Protein AF-A0A504XQU7-F1 (afdb_monomer_lite)

Secondary structure (DSSP, 8-state):
---S----SPPPPPTT--SBPPPEEEEHHHHHHHS-GGGGSS-EEE----S--SS--EEEEEEEEEETTS-EEEEE-TT---SS-TT--EE-SSEEEEEEEEEEEEEEE-TTTT--EEEEEEEEEEEEEETT-EEEEEEEEEEEETTPPPPSS-----SSPPTTPBPPEEEEEEETTEEEEEE-TT-SEEE-SSSBGGG--EEEPBTTB-EEEEEEEEEE-HHHHHHHHHH-SHHHHHHHHEEEETTEEEE--EEESSTT--TT-GGGEEE-BTHHHHHSPPP-EEETTTTEEEEEEEEEEEEEEEEEES-TTS-EEEEEEEEEEEEEEEEE---SS--STT--EEEEEEEEEEEEESSTT----S--------SS----GGGT-TT-PPPP-

InterPro domains:
  IPR040354 Tectonic-1-3 [PTHR14611] (9-388)

Organism: Leishmania donovani (NCBI:txid5661)

Sequence (393 aa):
MSDGSCSALARNVGFLDSIKGTSCTLNGAQICLLFPVAKYQNLFLQSTLGYNSSAPEFVPVTLNLHDASGALLDTLGPTVVPTPSTYATISDGKTCNNAVVDLHAHFSYSSNESGKLIEAALNVTLSSVGLMQYVALSFEAAFTGENATVPSNIFAATPGYLSGDKIRSGTLVTHGGKSAILERESGFAVPAGGRLCGSNQWRRASFLHSIISSGCLILMNESDLQDICSVGTGHLLAALINVTVDGEPTILDQIGVTNDALANDTTSWIPITGLSNALTSSSGTYNAYTRQCSNITVGLHYQFVVARAGAEYNPQDIIVGAFASPIVGTFQIWNETNFDGNALSYQQFTFKVTFSRYDSNSQATIMRRIVAPPILPPLDDSIFYPFHRSPPV

Structure (mmCIF, N/CA/C/O backbone):
data_AF-A0A504XQU7-F1
#
_entry.id   AF-A0A504XQU7-F1
#
loop_
_atom_site.group_PDB
_atom_site.id
_atom_site.type_symbol
_atom_site.label_atom_id
_atom_site.label_alt_id
_atom_site.label_comp_id
_atom_site.label_asym_id
_atom_site.label_entity_id
_atom_site.label_seq_id
_atom_site.pdbx_PDB_ins_code
_atom_site.Cartn_x
_atom_site.Cartn_y
_atom_site.Cartn_z
_atom_site.occupancy
_atom_site.B_iso_or_equiv
_atom_site.auth_seq_id
_atom_site.auth_comp_id
_atom_site.auth_asym_id
_atom_site.auth_atom_id
_atom_site.pdbx_PDB_model_num
ATOM 1 N N . MET A 1 1 ? 20.759 -3.116 2.734 1.00 23.72 1 MET A N 1
ATOM 2 C CA . MET A 1 1 ? 20.215 -2.177 3.733 1.00 23.72 1 MET A CA 1
ATOM 3 C C . MET A 1 1 ? 20.076 -0.839 3.028 1.00 23.72 1 MET A C 1
ATOM 5 O O . MET A 1 1 ? 21.095 -0.266 2.683 1.00 23.72 1 MET A O 1
ATOM 9 N N . SER A 1 2 ? 18.857 -0.423 2.688 1.00 26.39 2 SER A N 1
ATOM 10 C CA . SER A 1 2 ? 18.565 0.971 2.337 1.00 26.39 2 SER A CA 1
ATOM 11 C C . SER A 1 2 ? 17.945 1.547 3.600 1.00 26.39 2 SER A C 1
ATOM 13 O O . SER A 1 2 ? 16.944 1.035 4.087 1.00 26.39 2 SER A O 1
ATOM 15 N N . ASP A 1 3 ? 18.617 2.510 4.202 1.00 25.48 3 ASP A N 1
ATOM 16 C CA . ASP A 1 3 ? 18.268 3.160 5.467 1.00 25.48 3 ASP A CA 1
ATOM 17 C C . ASP A 1 3 ? 17.111 4.168 5.325 1.00 25.48 3 ASP A C 1
ATOM 19 O O . ASP A 1 3 ? 16.907 5.012 6.195 1.00 25.48 3 ASP A O 1
ATOM 23 N N . GLY A 1 4 ? 16.359 4.113 4.219 1.00 31.61 4 GLY A N 1
ATOM 24 C CA . GLY A 1 4 ? 15.338 5.106 3.893 1.00 31.61 4 GLY A CA 1
ATOM 25 C C . GLY A 1 4 ? 15.908 6.503 3.623 1.00 31.61 4 GLY A C 1
ATOM 26 O O . GLY A 1 4 ? 15.128 7.433 3.417 1.00 31.61 4 GLY A O 1
ATOM 27 N N . SER A 1 5 ? 17.238 6.671 3.604 1.00 33.38 5 SER A N 1
ATOM 28 C CA . SER A 1 5 ? 17.876 7.928 3.245 1.00 33.38 5 SER A CA 1
ATOM 29 C C . SER A 1 5 ? 18.013 8.017 1.725 1.00 33.38 5 SER A C 1
ATOM 31 O O . SER A 1 5 ? 18.532 7.127 1.048 1.00 33.38 5 SER A O 1
ATOM 33 N N . CYS A 1 6 ? 17.487 9.101 1.164 1.00 47.62 6 CYS A N 1
ATOM 34 C CA . CYS A 1 6 ? 17.660 9.425 -0.241 1.00 47.62 6 CYS A CA 1
ATOM 35 C C . CYS A 1 6 ? 18.973 10.201 -0.379 1.00 47.62 6 CYS A C 1
ATOM 37 O O . CYS A 1 6 ? 19.059 11.355 0.046 1.00 47.62 6 CYS A O 1
ATOM 39 N N . SER A 1 7 ? 20.004 9.597 -0.968 1.00 44.91 7 SER A N 1
ATOM 40 C CA . SER A 1 7 ? 21.152 10.377 -1.428 1.00 44.91 7 SER A CA 1
ATOM 41 C C . SER A 1 7 ? 20.786 11.022 -2.763 1.00 44.91 7 SER A C 1
ATOM 43 O O . SER A 1 7 ? 20.383 10.315 -3.681 1.00 44.91 7 SER A O 1
ATOM 45 N N . ALA A 1 8 ? 20.990 12.331 -2.917 1.00 42.34 8 ALA A N 1
ATOM 46 C CA . ALA A 1 8 ? 20.862 13.015 -4.210 1.00 42.34 8 ALA A CA 1
ATOM 47 C C . ALA A 1 8 ? 21.959 12.617 -5.227 1.00 42.34 8 ALA A C 1
ATOM 49 O O . ALA A 1 8 ? 22.100 13.258 -6.267 1.00 42.34 8 ALA A O 1
ATOM 50 N N . LEU A 1 9 ? 22.778 11.608 -4.908 1.00 40.59 9 LEU A N 1
ATOM 51 C CA . LEU A 1 9 ? 23.786 11.072 -5.808 1.00 40.59 9 LEU A CA 1
ATOM 52 C C . LEU A 1 9 ? 23.085 10.245 -6.885 1.00 40.59 9 LEU A C 1
ATOM 54 O O . LEU A 1 9 ? 22.300 9.346 -6.585 1.00 40.59 9 LEU A O 1
ATOM 58 N N . ALA A 1 10 ? 23.372 10.589 -8.139 1.00 43.75 10 ALA A N 1
ATOM 59 C CA . ALA A 1 10 ? 22.861 9.909 -9.314 1.00 43.75 10 ALA A CA 1
ATOM 60 C C . ALA A 1 10 ? 23.096 8.396 -9.209 1.00 43.75 10 ALA A C 1
ATOM 62 O O . ALA A 1 10 ? 24.208 7.940 -8.933 1.00 43.75 10 ALA A O 1
ATOM 63 N N . ARG A 1 11 ? 22.039 7.618 -9.444 1.00 43.41 11 ARG A N 1
ATOM 64 C CA . ARG A 1 11 ? 22.130 6.169 -9.597 1.00 43.41 11 ARG A CA 1
ATOM 65 C C . ARG A 1 11 ? 22.140 5.869 -11.089 1.00 43.41 11 ARG A C 1
ATOM 67 O O . ARG A 1 11 ? 21.249 6.315 -11.803 1.00 43.41 11 ARG A O 1
ATOM 74 N N . ASN A 1 12 ? 23.130 5.112 -11.552 1.00 41.84 12 ASN A N 1
ATOM 75 C CA . ASN A 1 12 ? 23.085 4.556 -12.900 1.00 41.84 12 ASN A CA 1
ATOM 76 C C . ASN A 1 12 ? 21.912 3.570 -12.959 1.00 41.84 12 ASN A C 1
ATOM 78 O O . ASN A 1 12 ? 21.899 2.592 -12.209 1.00 41.84 12 ASN A O 1
ATOM 82 N N . VAL A 1 13 ? 20.928 3.860 -13.806 1.00 43.09 13 VAL A N 1
ATOM 83 C CA . VAL A 1 13 ? 19.817 2.956 -14.121 1.00 43.09 13 VAL A CA 1
ATOM 84 C C . VAL A 1 13 ? 20.164 2.302 -15.453 1.00 43.09 13 VAL A C 1
ATOM 86 O O . VAL A 1 13 ? 20.468 3.008 -16.416 1.00 43.09 13 VAL A O 1
ATOM 89 N N . GLY A 1 14 ? 20.209 0.969 -15.501 1.00 41.47 14 GLY A N 1
ATOM 90 C CA . GLY A 1 14 ? 20.424 0.256 -16.754 1.00 41.47 14 GLY A CA 1
ATOM 91 C C . GLY A 1 14 ? 19.311 0.556 -17.761 1.00 41.47 14 GLY A C 1
ATOM 92 O O . GLY A 1 14 ? 18.169 0.828 -17.391 1.00 41.47 14 GLY A O 1
ATOM 93 N N . PHE A 1 15 ? 19.631 0.491 -19.052 1.00 40.06 15 PHE A N 1
ATOM 94 C CA . PHE A 1 15 ? 18.609 0.448 -20.096 1.00 40.06 15 PHE A CA 1
ATOM 95 C C . PHE A 1 15 ? 17.703 -0.764 -19.820 1.00 40.06 15 PHE A C 1
ATOM 97 O O . PHE A 1 15 ? 18.206 -1.886 -19.789 1.00 40.06 15 PHE A O 1
ATOM 104 N N . LEU A 1 16 ? 16.402 -0.528 -19.591 1.00 43.94 16 LEU A N 1
ATOM 105 C CA . LEU A 1 16 ? 15.386 -1.523 -19.188 1.00 43.94 16 LEU A CA 1
ATOM 106 C C . LEU A 1 16 ? 15.414 -1.994 -17.712 1.00 43.94 16 LEU A C 1
ATOM 108 O O . LEU A 1 16 ? 14.693 -2.934 -17.376 1.00 43.94 16 LEU A O 1
ATOM 112 N N . ASP A 1 17 ? 16.177 -1.353 -16.815 1.00 41.66 17 ASP A N 1
ATOM 113 C CA . ASP A 1 17 ? 16.064 -1.604 -15.364 1.00 41.66 17 ASP A CA 1
ATOM 114 C C . ASP A 1 17 ? 14.762 -1.022 -14.768 1.00 41.66 17 ASP A C 1
ATOM 116 O O . ASP A 1 17 ? 14.166 -0.094 -15.311 1.00 41.66 17 ASP A O 1
ATOM 120 N N . SER A 1 18 ? 14.323 -1.601 -13.641 1.00 43.06 18 SER A N 1
ATOM 121 C CA . SER A 1 18 ? 12.972 -1.503 -13.059 1.00 43.06 18 SER A CA 1
ATOM 122 C C . SER A 1 18 ? 12.306 -0.122 -13.082 1.00 43.06 18 SER A C 1
ATOM 124 O O . SER A 1 18 ? 12.865 0.875 -12.624 1.00 43.06 18 SER A O 1
ATOM 126 N N . ILE A 1 19 ? 11.031 -0.137 -13.470 1.00 52.84 19 ILE A N 1
ATOM 127 C CA . ILE A 1 19 ? 10.232 1.041 -13.801 1.00 52.84 19 ILE A CA 1
ATOM 128 C C . ILE A 1 19 ? 9.777 1.851 -12.576 1.00 52.84 19 ILE A C 1
ATOM 130 O O . ILE A 1 19 ? 9.505 3.029 -12.727 1.00 52.84 19 ILE A O 1
ATOM 134 N N . LYS A 1 20 ? 9.806 1.325 -11.344 1.00 50.28 20 LYS A N 1
ATOM 135 C CA . LYS A 1 20 ? 9.531 2.113 -10.123 1.00 50.28 20 LYS A CA 1
ATOM 136 C C . LYS A 1 20 ? 10.789 2.281 -9.278 1.00 50.28 20 LYS A C 1
ATOM 138 O O . LYS A 1 20 ? 11.329 1.316 -8.745 1.00 50.28 20 LYS A O 1
ATOM 143 N N . GLY A 1 21 ? 11.246 3.520 -9.148 1.00 49.09 21 GLY A N 1
ATOM 144 C CA . GLY A 1 21 ? 12.264 3.917 -8.191 1.00 49.09 21 GLY A CA 1
ATOM 145 C C . GLY A 1 21 ? 11.763 3.791 -6.752 1.00 49.09 21 GLY A C 1
ATOM 146 O O . GLY A 1 21 ? 10.569 3.826 -6.455 1.00 49.09 21 GLY A O 1
ATOM 147 N N . THR A 1 22 ? 12.705 3.626 -5.831 1.00 49.44 22 THR A N 1
ATOM 148 C CA . THR A 1 22 ? 12.447 3.577 -4.390 1.00 49.44 22 THR A CA 1
ATOM 149 C C . THR A 1 22 ? 11.711 4.835 -3.931 1.00 49.44 22 THR A C 1
ATOM 151 O O . THR A 1 22 ? 12.217 5.938 -4.136 1.00 49.44 22 THR A O 1
ATOM 154 N N . SER A 1 23 ? 10.560 4.684 -3.268 1.00 53.72 23 SER A N 1
ATOM 155 C CA . SER A 1 23 ? 9.903 5.813 -2.607 1.00 53.72 23 SER A CA 1
ATOM 156 C C . SER A 1 23 ? 10.722 6.238 -1.388 1.00 53.72 23 SER A C 1
ATOM 158 O O . SER A 1 23 ? 10.887 5.452 -0.451 1.00 53.72 23 SER A O 1
ATOM 160 N N . CYS A 1 24 ? 11.217 7.470 -1.376 1.00 61.50 24 CYS A N 1
ATOM 161 C CA . CYS A 1 24 ? 11.951 8.021 -0.240 1.00 61.50 24 CYS A CA 1
ATOM 162 C C . CYS A 1 24 ? 11.016 8.833 0.646 1.00 61.50 24 CYS A C 1
ATOM 164 O O . CYS A 1 24 ? 10.325 9.719 0.158 1.00 61.50 24 CYS A O 1
ATOM 166 N N . THR A 1 25 ? 11.008 8.580 1.954 1.00 66.12 25 THR A N 1
ATOM 167 C CA . THR A 1 25 ? 10.239 9.414 2.888 1.00 66.12 25 THR A CA 1
ATOM 168 C C . THR A 1 25 ? 11.127 10.533 3.412 1.00 66.12 25 THR A C 1
ATOM 170 O O . THR A 1 25 ? 12.107 10.275 4.104 1.00 66.12 25 THR A O 1
ATOM 173 N N . LEU A 1 26 ? 10.784 11.776 3.088 1.00 71.69 26 LEU A N 1
ATOM 174 C CA . LEU A 1 26 ? 11.545 12.971 3.453 1.00 71.69 26 LEU A CA 1
ATOM 175 C C . LEU A 1 26 ? 10.616 13.985 4.114 1.00 71.69 26 LEU A C 1
ATOM 177 O O . LEU A 1 26 ? 9.424 14.029 3.808 1.00 71.69 26 LEU A O 1
ATOM 181 N N . ASN A 1 27 ? 11.142 14.804 5.023 1.00 78.75 27 ASN A N 1
ATOM 182 C CA . ASN A 1 27 ? 10.368 15.942 5.515 1.00 78.75 27 ASN A CA 1
ATOM 183 C C . ASN A 1 27 ? 10.333 17.077 4.473 1.00 78.75 27 ASN A C 1
ATOM 185 O O . ASN A 1 27 ? 11.192 17.154 3.590 1.00 78.75 27 ASN A O 1
ATOM 189 N N . GLY A 1 28 ? 9.346 17.971 4.566 1.00 81.06 28 GLY A N 1
ATOM 190 C CA . GLY A 1 28 ? 9.179 19.069 3.609 1.00 81.06 28 GLY A CA 1
ATOM 191 C C . GLY A 1 28 ? 10.420 19.956 3.468 1.00 81.06 28 GLY A C 1
ATOM 192 O O . GLY A 1 28 ? 10.724 20.403 2.364 1.00 81.06 28 GLY A O 1
ATOM 193 N N . ALA A 1 29 ? 11.191 20.158 4.544 1.00 84.38 29 ALA A N 1
ATOM 194 C CA . ALA A 1 29 ? 12.453 20.898 4.486 1.00 84.38 29 ALA A CA 1
ATOM 195 C C . ALA A 1 29 ? 13.513 20.196 3.617 1.00 84.38 29 ALA A C 1
ATOM 197 O O . ALA A 1 29 ? 14.175 20.841 2.802 1.00 84.38 29 ALA A O 1
ATOM 198 N N . GLN A 1 30 ? 13.647 18.875 3.751 1.00 83.62 30 GLN A N 1
ATOM 199 C CA . GLN A 1 30 ? 14.548 18.060 2.939 1.00 83.62 30 GLN A CA 1
ATOM 200 C C . GLN A 1 30 ? 14.119 18.033 1.472 1.00 83.62 30 GLN A C 1
ATOM 202 O O . GLN A 1 30 ? 14.978 18.175 0.607 1.00 83.62 30 GLN A O 1
ATOM 207 N N . ILE A 1 31 ? 12.821 17.898 1.178 1.00 83.19 31 ILE A N 1
ATOM 208 C CA . ILE A 1 31 ? 12.313 17.914 -0.206 1.00 83.19 31 ILE A CA 1
ATOM 209 C C . ILE A 1 31 ? 12.641 19.251 -0.877 1.00 83.19 31 ILE A C 1
ATOM 211 O O . ILE A 1 31 ? 13.223 19.264 -1.960 1.00 83.19 31 ILE A O 1
ATOM 215 N N . CYS A 1 32 ? 12.360 20.366 -0.196 1.00 88.56 32 CYS A N 1
ATOM 216 C CA . CYS A 1 32 ? 12.644 21.710 -0.702 1.00 88.56 32 CYS A CA 1
ATOM 217 C C . CYS A 1 32 ? 14.119 21.922 -1.060 1.00 88.56 32 CYS A C 1
ATOM 219 O O . CYS A 1 32 ? 14.437 22.564 -2.058 1.00 88.56 32 CYS A O 1
ATOM 221 N N . LEU A 1 33 ? 15.022 21.392 -0.233 1.00 86.69 33 LEU A N 1
ATOM 222 C CA . LEU A 1 33 ? 16.459 21.557 -0.417 1.00 86.69 33 LEU A CA 1
ATOM 223 C C . LEU A 1 33 ? 17.031 20.594 -1.467 1.00 86.69 33 LEU A C 1
ATOM 225 O O . LEU A 1 33 ? 17.883 20.971 -2.272 1.00 86.69 33 LEU A O 1
ATOM 229 N N . LEU A 1 34 ? 16.609 19.330 -1.429 1.00 82.88 34 LEU A N 1
ATOM 230 C CA . LEU A 1 34 ? 17.238 18.256 -2.194 1.00 82.88 34 LEU A CA 1
ATOM 231 C C . LEU A 1 34 ? 16.612 18.054 -3.572 1.00 82.88 34 LEU A C 1
ATOM 233 O O . LEU A 1 34 ? 17.323 17.606 -4.471 1.00 82.88 34 LEU A O 1
ATOM 237 N N . PHE A 1 35 ? 15.342 18.406 -3.760 1.00 85.44 35 PHE A N 1
ATOM 238 C CA . PHE A 1 35 ? 14.600 18.161 -4.998 1.00 85.44 35 PHE A CA 1
ATOM 239 C C . PHE A 1 35 ? 13.823 19.400 -5.482 1.00 85.44 35 PHE A C 1
ATOM 241 O O . PHE A 1 35 ? 12.625 19.300 -5.747 1.00 85.44 35 PHE A O 1
ATOM 248 N N . PRO A 1 36 ? 14.465 20.579 -5.617 1.00 88.12 36 PRO A N 1
ATOM 249 C CA . PRO A 1 36 ? 13.793 21.733 -6.197 1.00 88.12 36 PRO A CA 1
ATOM 250 C C . PRO A 1 36 ? 13.513 21.500 -7.689 1.00 88.12 36 PRO A C 1
ATOM 252 O O . PRO A 1 36 ? 14.322 20.873 -8.375 1.00 88.12 36 PRO A O 1
ATOM 255 N N . VAL A 1 37 ? 12.428 22.079 -8.214 1.00 87.25 37 VAL A N 1
ATOM 256 C CA . VAL A 1 37 ? 12.044 21.999 -9.642 1.00 87.25 37 VAL A CA 1
ATOM 257 C C . VAL A 1 37 ? 13.206 22.358 -10.578 1.00 87.25 37 VAL A C 1
ATOM 259 O O . VAL A 1 37 ? 13.389 21.722 -11.612 1.00 87.25 37 VAL A O 1
ATOM 262 N N . ALA A 1 38 ? 14.063 23.302 -10.174 1.00 83.38 38 ALA A N 1
ATOM 263 C CA . ALA A 1 38 ? 15.245 23.714 -10.931 1.00 83.38 38 ALA A CA 1
ATOM 264 C C . ALA A 1 38 ? 16.237 22.572 -11.243 1.00 83.38 38 ALA A C 1
ATOM 266 O O . ALA A 1 38 ? 16.969 22.665 -12.222 1.00 83.38 38 ALA A O 1
ATOM 267 N N . LYS A 1 39 ? 16.265 21.484 -10.455 1.00 82.38 39 LYS A N 1
ATOM 268 C CA . LYS A 1 39 ? 17.116 20.312 -10.743 1.00 82.38 39 LYS A CA 1
ATOM 269 C C . LYS A 1 39 ? 16.657 19.502 -11.953 1.00 82.38 39 LYS A C 1
ATOM 271 O O . LYS A 1 39 ? 17.445 18.718 -12.472 1.00 82.38 39 LYS A O 1
ATOM 276 N N . TYR A 1 40 ? 15.407 19.667 -12.370 1.00 83.75 40 TYR A N 1
ATOM 277 C CA . TYR A 1 40 ? 14.800 18.903 -13.459 1.00 83.75 40 TYR A CA 1
ATOM 278 C C . TYR A 1 40 ? 14.689 19.703 -14.760 1.00 83.75 40 TYR A C 1
ATOM 280 O O . TYR A 1 40 ? 14.147 19.216 -15.747 1.00 83.75 40 TYR A O 1
ATOM 288 N N . GLN A 1 41 ? 15.202 20.934 -14.764 1.00 80.44 41 GLN A N 1
ATOM 289 C CA . GLN A 1 41 ? 15.223 21.826 -15.918 1.00 80.44 41 GLN A CA 1
ATOM 290 C C . GLN A 1 41 ? 16.543 21.693 -16.684 1.00 80.44 41 GLN A C 1
ATOM 292 O O . GLN A 1 41 ? 17.570 21.346 -16.101 1.00 80.44 41 GLN A O 1
ATOM 297 N N . ASN A 1 42 ? 16.529 22.028 -17.978 1.00 76.38 42 ASN A N 1
ATOM 298 C CA . ASN A 1 42 ? 17.711 22.015 -18.853 1.00 76.38 42 ASN A CA 1
ATOM 299 C C . ASN A 1 42 ? 18.457 20.667 -18.851 1.00 76.38 42 ASN A C 1
ATOM 301 O O . ASN A 1 42 ? 19.690 20.622 -18.857 1.00 76.38 42 ASN A O 1
ATOM 305 N N . LEU A 1 43 ? 17.705 19.566 -18.797 1.00 79.50 43 LEU A N 1
ATOM 306 C CA . LEU A 1 43 ? 18.264 18.222 -18.791 1.00 79.50 43 LEU A CA 1
ATOM 307 C C . LEU A 1 43 ? 18.413 17.688 -20.218 1.00 79.50 43 LEU A C 1
ATOM 309 O O . LEU A 1 43 ? 17.546 17.861 -21.074 1.00 79.50 43 LEU A O 1
ATOM 313 N N . PHE A 1 44 ? 19.531 17.004 -20.450 1.00 78.06 44 PHE A N 1
ATOM 314 C CA . PHE A 1 44 ? 19.858 16.350 -21.710 1.00 78.06 44 PHE A CA 1
ATOM 315 C C . PHE A 1 44 ? 20.378 14.948 -21.410 1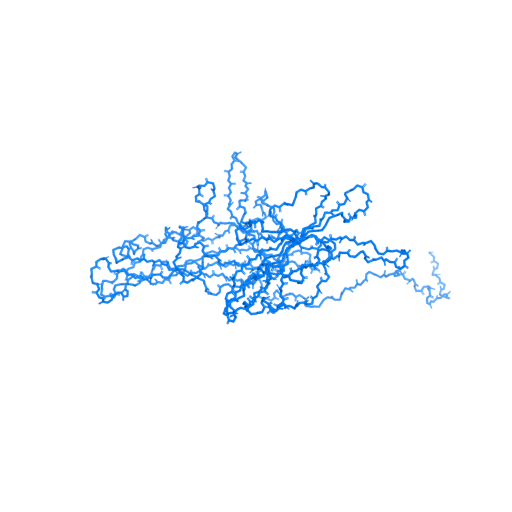.00 78.06 44 PHE A C 1
ATOM 317 O O . PHE A 1 44 ? 21.207 14.765 -20.516 1.00 78.06 44 PHE A O 1
ATOM 324 N N . LEU A 1 45 ? 19.917 13.961 -22.169 1.00 74.00 45 LEU A N 1
ATOM 325 C CA . LEU A 1 45 ? 20.503 12.629 -22.165 1.00 74.00 45 LEU A CA 1
ATOM 326 C C . LEU A 1 45 ? 21.652 12.600 -23.159 1.00 74.00 45 LEU A C 1
ATOM 328 O O . LEU A 1 45 ? 21.505 13.030 -24.302 1.00 74.00 45 LEU A O 1
ATOM 332 N N . GLN A 1 46 ? 22.784 12.060 -22.727 1.00 69.44 46 GLN A N 1
ATOM 333 C CA . GLN A 1 46 ? 23.955 11.879 -23.567 1.00 69.44 46 GLN A CA 1
ATOM 334 C C . GLN A 1 46 ? 24.203 10.387 -23.774 1.00 69.44 46 GLN A C 1
ATOM 336 O O . GLN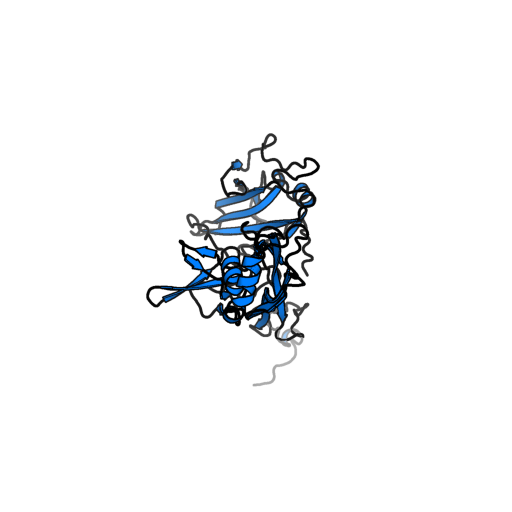 A 1 46 ? 24.285 9.630 -22.807 1.00 69.44 46 GLN A O 1
ATOM 341 N N . SER A 1 47 ? 24.384 9.969 -25.026 1.00 61.41 47 SER A N 1
ATOM 342 C CA . SER A 1 47 ? 24.904 8.631 -25.314 1.00 61.41 47 SER A CA 1
ATOM 343 C C . SER A 1 47 ? 26.353 8.525 -24.826 1.00 61.41 47 SER A C 1
ATOM 345 O O . SER A 1 47 ? 27.215 9.300 -25.250 1.00 61.41 47 SER A O 1
ATOM 347 N N . THR A 1 48 ? 26.655 7.547 -23.968 1.00 55.91 48 THR A N 1
ATOM 348 C CA . THR A 1 48 ? 28.032 7.172 -23.622 1.00 55.91 48 THR A CA 1
ATOM 349 C C . THR A 1 48 ? 28.676 6.470 -24.815 1.00 55.91 48 THR A C 1
ATOM 351 O O . THR A 1 48 ? 28.648 5.253 -24.963 1.00 55.91 48 THR A O 1
ATOM 354 N N . LEU A 1 49 ? 29.231 7.261 -25.727 1.00 52.62 49 LEU A N 1
ATOM 355 C CA . LEU A 1 49 ? 29.903 6.758 -26.918 1.00 52.62 49 LEU A CA 1
ATOM 356 C C . LEU A 1 49 ? 31.222 6.076 -26.531 1.00 52.62 49 LEU A C 1
ATOM 358 O O . LEU A 1 49 ? 32.068 6.664 -25.857 1.00 52.62 49 LEU A O 1
ATOM 362 N N . GLY A 1 50 ? 31.421 4.839 -26.985 1.00 49.59 50 GLY A N 1
ATOM 363 C CA . GLY A 1 50 ? 32.730 4.194 -26.935 1.00 49.59 50 GLY A CA 1
ATOM 364 C C . GLY A 1 50 ? 33.694 4.907 -27.883 1.00 49.59 50 GLY A C 1
ATOM 365 O O . GLY A 1 50 ? 33.501 4.824 -29.086 1.00 49.59 50 GLY A O 1
ATOM 366 N N . TYR A 1 51 ? 34.679 5.618 -27.323 1.00 43.38 51 TYR A N 1
ATOM 367 C CA . TYR A 1 51 ? 35.931 6.196 -27.864 1.00 43.38 51 TYR A CA 1
ATOM 368 C C . TYR A 1 51 ? 36.047 6.771 -29.307 1.00 43.38 51 TYR A C 1
ATOM 370 O O . TYR A 1 51 ? 37.044 7.440 -29.554 1.00 43.38 51 TYR A O 1
ATOM 378 N N . ASN A 1 52 ? 35.096 6.623 -30.241 1.00 48.62 52 ASN A N 1
ATOM 379 C CA . ASN A 1 52 ? 35.326 6.851 -31.681 1.00 48.62 52 ASN A CA 1
ATOM 380 C C . ASN A 1 52 ? 34.242 7.645 -32.450 1.00 48.62 52 ASN A C 1
ATOM 382 O O . ASN A 1 52 ? 34.237 7.611 -33.679 1.00 48.62 52 ASN A O 1
ATOM 386 N N . SER A 1 53 ? 33.343 8.391 -31.803 1.00 53.25 53 SER A N 1
ATOM 387 C CA . SER A 1 53 ? 32.395 9.270 -32.522 1.00 53.25 53 SER A CA 1
ATOM 388 C C . SER A 1 53 ? 32.677 10.754 -32.289 1.00 53.25 53 SER A C 1
ATOM 390 O O . SER A 1 53 ? 32.889 11.183 -31.156 1.00 53.25 53 SER A O 1
ATOM 392 N N . SER A 1 54 ? 32.611 11.546 -33.357 1.00 53.53 54 SER A N 1
ATOM 393 C CA . SER A 1 54 ? 33.043 12.947 -33.418 1.00 53.53 54 SER A CA 1
ATOM 394 C C . SER A 1 54 ? 32.044 13.993 -32.896 1.00 53.53 54 SER A C 1
ATOM 396 O O . SER A 1 54 ? 32.378 15.175 -32.898 1.00 53.53 54 SER A O 1
ATOM 398 N N . ALA A 1 55 ? 30.865 13.607 -32.399 1.00 55.47 55 ALA A N 1
ATOM 399 C CA . ALA A 1 55 ? 29.993 14.494 -31.624 1.00 55.47 55 ALA A CA 1
ATOM 400 C C . ALA A 1 55 ? 29.035 13.682 -30.731 1.00 55.47 55 ALA A C 1
ATOM 402 O O . ALA A 1 55 ? 28.450 12.712 -31.218 1.00 55.47 55 ALA A O 1
ATOM 403 N N . PRO A 1 56 ? 28.852 14.045 -29.447 1.00 57.59 56 PRO A N 1
ATOM 404 C CA . PRO A 1 56 ? 27.807 13.452 -28.625 1.00 57.59 56 PRO A CA 1
ATOM 405 C C . PRO A 1 56 ? 26.421 13.859 -29.136 1.00 57.59 56 PRO A C 1
ATOM 407 O O . PRO A 1 56 ? 26.096 15.042 -29.203 1.00 57.59 56 PRO A O 1
ATOM 410 N N . GLU A 1 57 ? 25.611 12.869 -29.506 1.00 65.62 57 GLU A N 1
ATOM 411 C CA . GLU A 1 57 ? 24.184 13.045 -29.782 1.00 65.62 57 GLU A CA 1
ATOM 412 C C . GLU A 1 57 ? 23.467 13.246 -28.437 1.00 65.62 57 GLU A C 1
ATOM 414 O O . GLU A 1 57 ? 23.596 12.414 -27.531 1.00 65.62 57 GLU A O 1
ATOM 419 N N . PHE A 1 58 ? 22.773 14.379 -28.288 1.00 72.50 58 PHE A N 1
ATOM 420 C CA . PHE A 1 58 ? 21.998 14.705 -27.092 1.00 72.50 58 PHE A CA 1
ATOM 421 C C . PHE A 1 58 ? 20.509 14.560 -27.380 1.00 72.50 58 PHE A C 1
ATOM 423 O O . PHE A 1 58 ? 20.011 15.143 -28.343 1.00 72.50 58 PHE A O 1
ATOM 430 N N . VAL A 1 59 ? 19.798 13.844 -26.510 1.00 77.06 59 VAL A N 1
ATOM 431 C CA . VAL A 1 59 ? 18.331 13.814 -26.516 1.00 77.06 59 VAL A CA 1
ATOM 432 C C . VAL A 1 59 ? 17.846 14.795 -25.448 1.00 77.06 59 VAL A C 1
ATOM 434 O O . VAL A 1 59 ? 18.125 14.579 -24.264 1.00 77.06 59 VAL A O 1
ATOM 437 N N . PRO A 1 60 ? 17.190 15.904 -25.827 1.00 81.88 60 PRO A N 1
ATOM 438 C CA . PRO A 1 60 ? 16.661 16.845 -24.853 1.00 81.88 60 PRO A CA 1
ATOM 439 C C . PRO A 1 60 ? 15.561 16.210 -24.006 1.00 81.88 60 PRO A C 1
ATOM 441 O O . PRO A 1 60 ? 14.781 15.400 -24.504 1.00 81.88 60 PRO A O 1
ATOM 444 N N . VAL A 1 61 ? 15.472 16.627 -22.744 1.00 85.25 61 VAL A N 1
ATOM 445 C CA . VAL A 1 61 ? 14.411 16.197 -21.835 1.00 85.25 61 VAL A CA 1
ATOM 446 C C . VAL A 1 61 ? 13.386 17.318 -21.680 1.00 85.25 61 VAL A C 1
ATOM 448 O O . VAL A 1 61 ? 13.717 18.414 -21.226 1.00 85.25 61 VAL A O 1
ATOM 451 N N . THR A 1 62 ? 12.138 17.040 -22.047 1.00 88.75 62 THR A N 1
ATOM 452 C CA . THR A 1 62 ? 10.996 17.941 -21.830 1.00 88.75 62 THR A CA 1
ATOM 453 C C . THR A 1 62 ? 10.503 17.803 -20.391 1.00 88.75 62 THR A C 1
ATOM 455 O O . THR A 1 62 ? 10.345 16.685 -19.913 1.00 88.75 62 THR A O 1
ATOM 458 N N . LEU A 1 63 ? 10.233 18.903 -19.688 1.00 88.88 63 LEU A N 1
ATOM 459 C CA . LEU A 1 63 ? 9.710 18.868 -18.317 1.00 88.88 63 LEU A CA 1
ATOM 460 C C . LEU A 1 63 ? 8.240 19.302 -18.299 1.00 88.88 63 LEU A C 1
ATOM 462 O O . LEU A 1 63 ? 7.935 20.460 -18.561 1.00 88.88 63 LEU A O 1
ATOM 466 N N . ASN A 1 64 ? 7.340 18.396 -17.935 1.00 91.38 64 ASN A N 1
ATOM 467 C CA . ASN A 1 64 ? 5.920 18.658 -17.723 1.00 91.38 64 ASN A CA 1
ATOM 468 C C . ASN A 1 64 ? 5.644 18.804 -16.225 1.00 91.38 64 ASN A C 1
ATOM 470 O O . ASN A 1 64 ? 6.004 17.936 -15.427 1.00 91.38 64 ASN A O 1
ATOM 474 N N . LEU A 1 65 ? 5.005 19.901 -15.836 1.00 91.06 65 LEU A N 1
ATOM 475 C CA . LEU A 1 65 ? 4.637 20.189 -14.455 1.00 91.06 65 LEU A CA 1
ATOM 476 C C . LEU A 1 65 ? 3.153 19.909 -14.264 1.00 91.06 65 LEU A C 1
ATOM 478 O O . LEU A 1 65 ? 2.333 20.441 -15.004 1.00 91.06 65 LEU A O 1
ATOM 482 N N . HIS A 1 66 ? 2.808 19.119 -13.256 1.00 92.06 66 HIS A N 1
ATOM 483 C CA . HIS A 1 66 ? 1.435 18.784 -12.896 1.00 92.06 66 HIS A CA 1
ATOM 484 C C . HIS A 1 66 ? 1.119 19.257 -11.478 1.00 92.06 66 HIS A C 1
ATOM 486 O O . HIS A 1 66 ? 2.004 19.327 -10.622 1.00 92.06 66 HIS A O 1
ATOM 492 N N . ASP A 1 67 ? -0.144 19.572 -11.212 1.00 89.81 67 ASP A N 1
ATOM 493 C CA . ASP A 1 67 ? -0.622 19.779 -9.847 1.00 89.81 67 ASP A CA 1
ATOM 494 C C . ASP A 1 67 ? -0.946 18.447 -9.149 1.00 89.81 67 ASP A C 1
ATOM 496 O O . ASP A 1 67 ? -0.942 17.379 -9.760 1.00 89.81 67 ASP A O 1
ATOM 500 N N . ALA A 1 68 ? -1.277 18.501 -7.857 1.00 81.75 68 ALA A N 1
ATOM 501 C CA . ALA A 1 68 ? -1.636 17.320 -7.070 1.00 81.75 68 ALA A CA 1
ATOM 502 C C . ALA A 1 68 ? -2.909 16.584 -7.551 1.00 81.75 68 ALA A C 1
ATOM 504 O O . ALA A 1 68 ? -3.173 15.477 -7.083 1.00 81.75 68 ALA A O 1
ATOM 505 N N . SER A 1 69 ? -3.705 17.180 -8.448 1.00 81.25 69 SER A N 1
ATOM 506 C CA . SER A 1 69 ? -4.855 16.532 -9.094 1.00 81.25 69 SER A CA 1
ATOM 507 C C . SER A 1 69 ? -4.488 15.825 -10.406 1.00 81.25 69 SER A C 1
ATOM 509 O O . SER A 1 69 ? -5.315 15.108 -10.964 1.00 81.25 69 SER A O 1
ATOM 511 N N . GLY A 1 70 ? -3.249 16.000 -10.880 1.00 80.44 70 GLY A N 1
ATOM 512 C CA . GLY A 1 70 ? -2.740 15.474 -12.146 1.00 80.44 70 GLY A CA 1
ATOM 513 C C . GLY A 1 70 ? -2.928 16.422 -13.334 1.00 80.44 70 GLY A C 1
ATOM 514 O O . GLY A 1 70 ? -2.527 16.083 -14.451 1.00 80.44 70 GLY A O 1
ATOM 515 N N . ALA A 1 71 ? -3.500 17.613 -13.134 1.00 88.44 71 ALA A N 1
ATOM 516 C CA . ALA A 1 71 ? -3.697 18.578 -14.210 1.00 88.44 71 ALA A CA 1
ATOM 517 C C . ALA A 1 71 ? -2.357 19.186 -14.644 1.00 88.44 71 ALA A C 1
ATOM 519 O O . ALA A 1 71 ? -1.547 19.582 -13.805 1.00 88.44 71 ALA A O 1
ATOM 520 N N . LEU A 1 72 ? -2.126 19.264 -15.959 1.00 90.31 72 LEU A N 1
ATOM 521 C CA . LEU A 1 72 ? -0.927 19.879 -16.526 1.00 90.31 72 LEU A CA 1
ATOM 522 C C . LEU A 1 72 ? -0.945 21.394 -16.262 1.00 90.31 72 LEU A C 1
ATOM 524 O O . LEU A 1 72 ? -1.853 22.098 -16.701 1.00 90.31 72 LEU A O 1
ATOM 528 N N . LEU A 1 73 ? 0.069 21.878 -15.551 1.00 89.25 73 LEU A N 1
ATOM 529 C CA . LEU A 1 73 ? 0.289 23.282 -15.214 1.00 89.25 73 LEU A CA 1
ATOM 530 C C . LEU A 1 73 ? 1.144 23.999 -16.263 1.00 89.25 73 LEU A C 1
ATOM 532 O O . LEU A 1 73 ? 0.871 25.154 -16.586 1.00 89.25 73 LEU A O 1
ATOM 536 N N . ASP A 1 74 ? 2.205 23.340 -16.741 1.00 88.50 74 ASP A N 1
ATOM 537 C CA . ASP A 1 74 ? 3.159 23.908 -17.701 1.00 88.50 74 ASP A CA 1
ATOM 538 C C . ASP A 1 74 ? 4.005 22.822 -18.386 1.00 88.50 74 ASP A C 1
ATOM 540 O O . ASP A 1 74 ? 4.200 21.736 -17.837 1.00 88.50 74 ASP A O 1
ATOM 544 N N . THR A 1 75 ? 4.566 23.152 -19.550 1.00 88.31 75 THR A N 1
ATOM 545 C CA . THR A 1 75 ? 5.534 22.324 -20.280 1.00 88.31 75 THR A CA 1
ATOM 546 C C . THR A 1 75 ? 6.762 23.163 -20.615 1.00 88.31 75 THR A C 1
ATOM 548 O O . THR A 1 75 ? 6.726 24.073 -21.443 1.00 88.31 75 THR A O 1
ATOM 551 N N . LEU A 1 76 ? 7.882 22.832 -19.979 1.00 84.12 76 LEU A N 1
ATOM 552 C CA . LEU A 1 76 ? 9.158 23.513 -20.130 1.00 84.12 76 LEU A CA 1
ATOM 553 C C . LEU A 1 76 ? 10.048 22.749 -21.115 1.00 84.12 76 LEU A C 1
ATOM 555 O O . LEU A 1 76 ? 10.438 21.602 -20.885 1.00 84.12 76 LEU A O 1
ATOM 559 N N . GLY A 1 77 ? 10.381 23.416 -22.220 1.00 74.81 77 GLY A N 1
ATOM 560 C CA . GLY A 1 77 ? 11.330 22.908 -23.203 1.00 74.81 77 GLY A CA 1
ATOM 561 C C . GLY A 1 77 ? 12.785 22.924 -22.698 1.00 74.81 77 GLY A C 1
ATOM 562 O O . GLY A 1 77 ? 13.136 23.710 -21.818 1.00 74.81 77 GLY A O 1
ATOM 563 N N . PRO A 1 78 ? 13.667 22.113 -23.305 1.00 66.75 78 PRO A N 1
ATOM 564 C CA . PRO A 1 78 ? 15.049 21.862 -22.858 1.00 66.75 78 PRO A CA 1
ATOM 565 C C . PRO A 1 78 ? 15.994 23.071 -22.955 1.00 66.75 78 PRO A C 1
ATOM 567 O O . PRO A 1 78 ? 17.055 23.082 -22.338 1.00 66.75 78 PRO A O 1
ATOM 570 N N . THR A 1 79 ? 15.649 24.067 -23.774 1.00 60.34 79 THR A N 1
ATOM 571 C CA . THR A 1 79 ? 16.458 25.266 -24.058 1.00 60.34 79 THR A CA 1
ATOM 572 C C . THR A 1 79 ? 15.904 26.526 -23.401 1.00 60.34 79 THR A C 1
ATOM 574 O O . THR A 1 79 ? 16.470 27.611 -23.557 1.00 60.34 79 THR A O 1
ATOM 577 N N . VAL A 1 80 ? 14.794 26.407 -22.671 1.00 56.81 80 VAL A N 1
ATOM 578 C CA . VAL A 1 80 ? 14.182 27.531 -21.974 1.00 56.81 80 VAL A CA 1
ATOM 579 C C . VAL A 1 80 ? 14.928 27.725 -20.659 1.00 56.81 80 VAL A C 1
ATOM 581 O O . VAL A 1 80 ? 14.692 27.007 -19.695 1.00 56.81 80 VAL A O 1
ATOM 584 N N . VAL A 1 81 ? 15.817 28.720 -20.603 1.00 50.62 81 VAL A N 1
ATOM 585 C CA . VAL A 1 81 ? 16.308 29.255 -19.325 1.00 50.62 81 VAL A CA 1
ATOM 586 C C . VAL A 1 81 ? 15.114 29.947 -18.666 1.00 50.62 81 VAL A C 1
ATOM 588 O O . VAL A 1 81 ? 14.694 30.997 -19.162 1.00 50.62 81 VAL A O 1
ATOM 591 N N . PRO A 1 82 ? 14.519 29.398 -17.595 1.00 49.88 82 PRO A N 1
ATOM 592 C CA . PRO A 1 82 ? 13.354 30.031 -17.022 1.00 49.88 82 PRO A CA 1
ATOM 593 C C . PRO A 1 82 ? 13.812 31.288 -16.280 1.00 49.88 82 PRO A C 1
ATOM 595 O O . PRO A 1 82 ? 14.582 31.226 -15.320 1.00 49.88 82 PRO A O 1
ATOM 598 N N . THR A 1 83 ? 13.279 32.447 -16.674 1.00 51.69 83 THR A N 1
ATOM 599 C CA . THR A 1 83 ? 12.921 33.471 -15.680 1.00 51.69 83 THR A CA 1
ATOM 600 C C . THR A 1 83 ? 12.157 32.782 -14.551 1.00 51.69 83 THR A C 1
ATOM 602 O O . THR A 1 83 ? 11.425 31.845 -14.867 1.00 51.69 83 THR A O 1
ATOM 605 N N . PRO A 1 84 ? 12.317 33.184 -13.273 1.00 56.19 84 PRO A N 1
ATOM 606 C CA . PRO A 1 84 ? 11.790 32.442 -12.128 1.00 56.19 84 PRO A CA 1
ATOM 607 C C . PRO A 1 84 ? 10.361 31.983 -12.411 1.00 56.19 84 PRO A C 1
ATOM 609 O O . PRO A 1 84 ? 9.445 32.801 -12.485 1.00 56.19 84 PRO A O 1
ATOM 612 N N . SER A 1 85 ? 10.203 30.681 -12.670 1.00 65.31 85 SER A N 1
ATOM 613 C CA . SER A 1 85 ? 8.898 30.120 -12.986 1.00 65.31 85 SER A CA 1
ATOM 614 C C . SER A 1 85 ? 8.021 30.342 -11.762 1.00 65.31 85 SER A C 1
ATOM 616 O O . SER A 1 85 ? 8.488 30.130 -10.640 1.00 65.31 85 SER A O 1
ATOM 618 N N . THR A 1 86 ? 6.748 30.686 -11.945 1.00 74.38 86 THR A N 1
ATOM 619 C CA . THR A 1 86 ? 5.739 30.665 -10.866 1.00 74.38 86 THR A CA 1
ATOM 620 C C . THR A 1 86 ? 5.736 29.341 -10.087 1.00 74.38 86 THR A C 1
ATOM 622 O O . THR A 1 86 ? 5.312 29.294 -8.936 1.00 74.38 86 THR A O 1
ATOM 625 N N . TYR A 1 87 ? 6.280 28.285 -10.692 1.00 83.81 87 TYR A N 1
ATOM 626 C CA . TYR A 1 87 ? 6.427 26.937 -10.154 1.00 83.81 87 TYR A CA 1
ATOM 627 C C . TYR A 1 87 ? 7.778 26.653 -9.475 1.00 83.81 87 TYR A C 1
ATOM 629 O O . TYR A 1 87 ? 8.112 25.498 -9.223 1.00 83.81 87 TYR A O 1
ATOM 637 N N . ALA A 1 88 ? 8.581 27.678 -9.172 1.00 87.06 88 ALA A N 1
ATOM 638 C CA . ALA A 1 88 ? 9.825 27.485 -8.435 1.00 87.06 88 ALA A CA 1
ATOM 639 C C . ALA A 1 88 ? 9.539 26.908 -7.039 1.00 87.06 88 ALA A C 1
ATOM 641 O O . ALA A 1 88 ? 8.599 27.331 -6.358 1.00 87.06 88 ALA A O 1
ATOM 642 N N . THR A 1 89 ? 10.367 25.957 -6.608 1.00 89.62 89 THR A N 1
ATOM 643 C CA . THR A 1 89 ? 10.305 25.407 -5.250 1.00 89.62 89 THR A CA 1
ATOM 644 C C . THR A 1 89 ? 10.807 26.450 -4.258 1.00 89.62 89 THR A C 1
ATOM 646 O O . THR A 1 89 ? 11.972 26.846 -4.310 1.00 89.62 89 THR A O 1
ATOM 649 N N . ILE A 1 90 ? 9.930 26.912 -3.365 1.00 90.56 90 ILE A N 1
ATOM 650 C CA . ILE A 1 90 ? 10.220 27.998 -2.418 1.00 90.56 90 ILE A CA 1
ATOM 651 C C . ILE A 1 90 ? 9.773 27.579 -1.018 1.00 90.56 90 ILE A C 1
ATOM 653 O O . ILE A 1 90 ? 8.644 27.135 -0.822 1.00 90.56 90 ILE A O 1
ATOM 657 N N . SER A 1 91 ? 10.648 27.771 -0.031 1.00 90.75 91 SER A N 1
ATOM 658 C CA . SER A 1 91 ? 10.297 27.644 1.385 1.00 90.75 91 SER A CA 1
ATOM 659 C C . SER A 1 91 ? 9.886 29.004 1.948 1.00 90.75 91 SER A C 1
ATOM 661 O O . SER A 1 91 ? 10.655 29.959 1.860 1.00 90.75 91 SER A O 1
ATOM 663 N N . ASP A 1 92 ? 8.702 29.088 2.557 1.00 90.38 92 ASP A N 1
ATOM 664 C CA . ASP A 1 92 ? 8.219 30.292 3.260 1.00 90.38 92 ASP A CA 1
ATOM 665 C C . ASP A 1 92 ? 8.523 30.273 4.776 1.00 90.38 92 ASP A C 1
ATOM 667 O O . ASP A 1 92 ? 8.024 31.099 5.543 1.00 90.38 92 ASP A O 1
ATOM 671 N N . GLY A 1 93 ? 9.334 29.309 5.227 1.00 87.12 9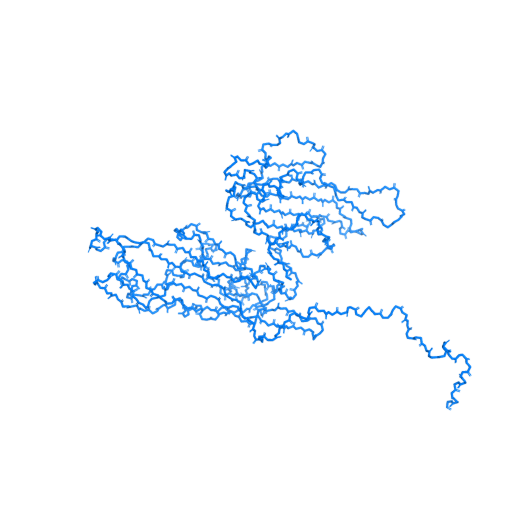3 GLY A N 1
ATOM 672 C CA . GLY A 1 93 ? 9.653 29.096 6.640 1.00 87.12 93 GLY A CA 1
ATOM 673 C C . GLY A 1 93 ? 8.636 28.241 7.407 1.00 87.12 93 GLY A C 1
ATOM 674 O O . GLY A 1 93 ? 8.903 27.879 8.552 1.00 87.12 93 GLY A O 1
ATOM 675 N N . LYS A 1 94 ? 7.508 27.856 6.794 1.00 90.44 94 LYS A N 1
ATOM 676 C CA . LYS A 1 94 ? 6.532 26.894 7.349 1.00 90.44 94 LYS A CA 1
ATOM 677 C C . LYS A 1 94 ? 6.175 25.779 6.373 1.00 90.44 94 LYS A C 1
ATOM 679 O O . LYS A 1 94 ? 5.962 24.641 6.796 1.00 90.44 94 LYS A O 1
ATOM 684 N N . THR A 1 95 ? 6.171 26.089 5.087 1.00 91.94 95 THR A N 1
ATOM 685 C CA . THR A 1 95 ? 5.759 25.221 3.991 1.00 91.94 95 THR A CA 1
ATOM 686 C C . THR A 1 95 ? 6.798 25.275 2.881 1.00 91.94 95 THR A C 1
ATOM 688 O O . THR A 1 95 ? 7.366 26.323 2.574 1.00 91.94 95 THR A O 1
ATOM 691 N N . CYS A 1 96 ? 7.039 24.122 2.274 1.00 93.06 96 CYS A N 1
ATOM 692 C CA . CYS A 1 96 ? 7.684 23.995 0.986 1.00 93.06 96 CYS A CA 1
ATOM 693 C C . CYS A 1 96 ? 6.612 24.099 -0.104 1.00 93.06 96 CYS A C 1
ATOM 695 O O . CYS A 1 96 ? 5.817 23.174 -0.276 1.00 93.06 96 CYS A O 1
ATOM 697 N N . ASN A 1 97 ? 6.556 25.231 -0.798 1.00 91.88 97 ASN A N 1
ATOM 698 C CA . ASN A 1 97 ? 5.652 25.447 -1.924 1.00 91.88 97 ASN A CA 1
ATOM 699 C C . ASN A 1 97 ? 6.279 24.889 -3.204 1.00 91.88 97 ASN A C 1
ATOM 701 O O . ASN A 1 97 ? 7.493 25.006 -3.394 1.00 91.88 97 ASN A O 1
ATOM 705 N N . ASN A 1 98 ? 5.453 24.292 -4.070 1.00 91.44 98 ASN A N 1
ATOM 706 C CA . ASN A 1 98 ? 5.897 23.587 -5.280 1.00 91.44 98 ASN A CA 1
ATOM 707 C C . ASN A 1 98 ? 6.971 22.527 -4.973 1.00 91.44 98 ASN A C 1
ATOM 709 O O . ASN A 1 98 ? 8.004 22.437 -5.644 1.00 91.44 98 ASN A O 1
ATOM 713 N N . ALA A 1 99 ? 6.754 21.761 -3.904 1.00 89.31 99 ALA A N 1
ATOM 714 C CA . ALA A 1 99 ? 7.570 20.606 -3.585 1.00 89.31 99 ALA A CA 1
ATOM 715 C C . ALA A 1 99 ? 7.312 19.520 -4.635 1.00 89.31 99 ALA A C 1
ATOM 717 O O . ALA A 1 99 ? 6.158 19.172 -4.893 1.00 89.31 99 ALA A O 1
ATOM 718 N N . VAL A 1 100 ? 8.380 18.976 -5.216 1.00 88.19 100 VAL A N 1
ATOM 719 C CA . VAL A 1 100 ? 8.289 17.797 -6.079 1.00 88.19 100 VAL A CA 1
ATOM 720 C C . VAL A 1 100 ? 8.000 16.594 -5.194 1.00 88.19 100 VAL A C 1
ATOM 722 O O . VAL A 1 100 ? 8.812 16.260 -4.331 1.00 88.19 100 VAL A O 1
ATOM 725 N N . VAL A 1 101 ? 6.830 15.984 -5.373 1.00 83.50 101 VAL A N 1
ATOM 726 C CA . VAL A 1 101 ? 6.385 14.822 -4.580 1.00 83.50 101 VAL A CA 1
ATOM 727 C C . VAL A 1 101 ? 6.318 13.540 -5.400 1.00 83.50 101 VAL A C 1
ATOM 729 O O . VAL A 1 101 ? 6.319 12.453 -4.831 1.00 83.50 101 VAL A O 1
ATOM 732 N N . ASP A 1 102 ? 6.315 13.657 -6.723 1.00 83.19 102 ASP A N 1
ATOM 733 C CA . ASP A 1 102 ? 6.284 12.524 -7.633 1.00 83.19 102 ASP A CA 1
ATOM 734 C C . ASP A 1 102 ? 6.950 12.896 -8.962 1.00 83.19 102 ASP A C 1
ATOM 736 O O . ASP A 1 102 ? 6.838 14.039 -9.420 1.00 83.19 102 ASP A O 1
ATOM 740 N N . LEU A 1 103 ? 7.688 11.952 -9.542 1.00 81.88 103 LEU A N 1
ATOM 741 C CA . LEU A 1 103 ? 8.447 12.136 -10.773 1.00 81.88 103 LEU A CA 1
ATOM 742 C C . LEU A 1 103 ? 8.327 10.895 -11.653 1.00 81.88 103 LEU A C 1
ATOM 744 O O . LEU A 1 103 ? 8.769 9.820 -11.263 1.00 81.88 103 LEU A O 1
ATOM 748 N N . HIS A 1 104 ? 7.816 11.072 -12.866 1.00 83.19 104 HIS A N 1
ATOM 749 C CA . HIS A 1 104 ? 7.699 10.045 -13.894 1.00 83.19 104 HIS A CA 1
ATOM 750 C C . HIS A 1 104 ? 8.537 10.426 -15.113 1.00 83.19 104 HIS A C 1
ATOM 752 O O . HIS A 1 104 ? 8.157 11.287 -15.906 1.00 83.19 104 HIS A O 1
ATOM 758 N N . ALA A 1 105 ? 9.676 9.766 -15.280 1.00 81.69 105 ALA A N 1
ATOM 759 C CA . ALA A 1 105 ? 10.464 9.833 -16.495 1.00 81.69 105 ALA A CA 1
ATOM 760 C C . ALA A 1 105 ? 9.871 8.918 -17.569 1.00 81.69 105 ALA A C 1
ATOM 762 O O . ALA A 1 105 ? 9.530 7.768 -17.306 1.00 81.69 105 ALA A O 1
ATOM 763 N N . HIS A 1 106 ? 9.766 9.415 -18.791 1.00 84.19 106 HIS A N 1
ATOM 764 C CA . HIS A 1 106 ? 9.303 8.663 -19.944 1.00 84.19 106 HIS A CA 1
ATOM 765 C C . HIS A 1 106 ? 10.299 8.814 -21.086 1.00 84.19 106 HIS A C 1
ATOM 767 O O . HIS A 1 106 ? 10.748 9.914 -21.398 1.00 84.19 106 HIS A O 1
ATOM 773 N N . PHE A 1 107 ? 10.662 7.690 -21.685 1.00 83.25 107 PHE A N 1
ATOM 774 C CA . PHE A 1 107 ? 11.659 7.597 -22.735 1.00 83.25 107 PHE A CA 1
ATOM 775 C C . PHE A 1 107 ? 11.075 6.804 -23.908 1.00 83.25 107 PHE A C 1
ATOM 777 O O . PHE A 1 107 ? 10.697 5.642 -23.751 1.00 83.25 107 PHE A O 1
ATOM 784 N N . SER A 1 108 ? 11.015 7.411 -25.091 1.00 83.12 108 SER A N 1
ATOM 785 C CA . SER A 1 108 ? 10.536 6.758 -26.315 1.00 83.12 108 SER A CA 1
ATOM 786 C C . SER A 1 108 ? 11.715 6.370 -27.200 1.00 83.12 108 SER A C 1
ATOM 788 O O . SER A 1 108 ? 12.616 7.188 -27.404 1.00 83.12 108 SER A O 1
ATOM 790 N N . TYR A 1 109 ? 11.731 5.149 -27.738 1.00 81.50 109 TYR A N 1
ATOM 791 C CA . TYR A 1 109 ? 12.793 4.673 -28.632 1.00 81.50 109 TYR A CA 1
ATOM 792 C C . TYR A 1 109 ? 12.265 4.150 -29.971 1.00 81.50 109 TYR A C 1
ATOM 794 O O . TYR A 1 109 ? 11.176 3.581 -30.055 1.00 81.50 109 TYR A O 1
ATOM 802 N N . SER A 1 110 ? 13.069 4.293 -31.029 1.00 79.88 110 SER A N 1
ATOM 803 C CA . SER A 1 110 ? 12.732 3.756 -32.352 1.00 79.88 110 SER A CA 1
ATOM 804 C C . SER A 1 110 ? 12.836 2.232 -32.353 1.00 79.88 110 SER A C 1
ATOM 806 O O . SER A 1 110 ? 13.923 1.675 -32.160 1.00 79.88 110 SER A O 1
ATOM 808 N N . SER A 1 111 ? 11.722 1.549 -32.616 1.00 66.69 111 SER A N 1
ATOM 809 C CA . SER A 1 111 ? 11.657 0.083 -32.699 1.00 66.69 111 SER A CA 1
ATOM 810 C C . SER A 1 111 ? 12.272 -0.490 -33.979 1.00 66.69 111 SER A C 1
ATOM 812 O O . SER A 1 111 ? 12.463 -1.699 -34.072 1.00 66.69 111 SER A O 1
ATOM 814 N N . ASN A 1 112 ? 12.574 0.357 -34.968 1.00 62.12 112 ASN A N 1
ATOM 815 C CA . ASN A 1 112 ? 12.704 -0.084 -36.355 1.00 62.12 112 ASN A CA 1
ATOM 816 C C . ASN A 1 112 ? 14.134 -0.299 -36.859 1.00 62.12 112 ASN A C 1
ATOM 818 O O . ASN A 1 112 ? 14.230 -0.572 -38.041 1.00 62.12 112 ASN A O 1
ATOM 822 N N . GLU A 1 113 ? 15.195 -0.194 -36.031 1.00 52.22 113 GLU A N 1
ATOM 823 C CA . GLU A 1 113 ? 16.521 -0.847 -36.265 1.00 52.22 113 GLU A CA 1
ATOM 824 C C . GLU A 1 113 ? 17.677 -0.316 -35.387 1.00 52.22 113 GLU A C 1
ATOM 826 O O . GLU A 1 113 ? 18.723 -0.957 -35.317 1.00 52.22 113 GLU A O 1
ATOM 831 N N . SER A 1 114 ? 17.534 0.818 -34.687 1.00 58.81 114 SER A N 1
ATOM 832 C CA . SER A 1 114 ? 18.669 1.444 -33.971 1.00 58.81 114 SER A CA 1
ATOM 833 C C . SER A 1 114 ? 18.579 1.445 -32.442 1.00 58.81 114 SER A C 1
ATOM 835 O O . SER A 1 114 ? 19.578 1.741 -31.787 1.00 58.81 114 SER A O 1
ATOM 837 N N . GLY A 1 115 ? 17.406 1.156 -31.858 1.00 61.12 115 GLY A N 1
ATOM 838 C CA . GLY A 1 115 ? 17.185 1.261 -30.407 1.00 61.12 115 GLY A CA 1
ATOM 839 C C . GLY A 1 115 ? 17.454 2.664 -29.844 1.00 61.12 115 GLY A C 1
ATOM 840 O O . GLY A 1 115 ? 17.626 2.821 -28.637 1.00 61.12 115 GLY A O 1
ATOM 841 N N . LYS A 1 116 ? 17.534 3.684 -30.711 1.00 72.12 116 LYS A N 1
ATOM 842 C CA . LYS A 1 116 ? 17.834 5.060 -30.321 1.00 72.12 116 LYS A CA 1
ATOM 843 C C . LYS A 1 116 ? 16.645 5.685 -29.614 1.00 72.12 116 LYS A C 1
ATOM 845 O O . LYS A 1 116 ? 15.508 5.541 -30.061 1.00 72.12 116 LYS A O 1
ATOM 850 N N . LEU A 1 117 ? 16.940 6.429 -28.554 1.00 74.44 117 LEU A N 1
ATOM 851 C CA . LEU A 1 117 ? 15.987 7.311 -27.894 1.00 74.44 117 LEU A CA 1
ATOM 852 C C . LEU A 1 117 ? 15.621 8.466 -28.833 1.00 74.44 117 LEU A C 1
ATOM 854 O O . LEU A 1 117 ? 16.507 9.148 -29.343 1.00 74.44 117 LEU A O 1
ATOM 858 N N . ILE A 1 118 ? 14.325 8.660 -29.061 1.00 76.44 118 ILE A N 1
ATOM 859 C CA . ILE A 1 118 ? 13.761 9.730 -29.896 1.00 76.44 118 ILE A CA 1
ATOM 860 C C . ILE A 1 118 ? 13.214 10.852 -29.007 1.00 76.44 118 ILE A C 1
ATOM 862 O O . ILE A 1 118 ? 13.336 12.028 -29.341 1.00 76.44 118 ILE A O 1
ATOM 866 N N . GLU A 1 119 ? 12.632 10.492 -27.863 1.00 80.69 119 GLU A N 1
ATOM 867 C CA . GLU A 1 119 ? 11.981 11.428 -26.951 1.00 80.69 119 GLU A CA 1
ATOM 868 C C . GLU A 1 119 ? 12.330 11.092 -25.503 1.00 80.69 119 GLU A C 1
ATOM 870 O O . GLU A 1 119 ? 12.422 9.920 -25.125 1.00 80.69 119 GLU A O 1
ATOM 875 N N . ALA A 1 120 ? 12.502 12.133 -24.693 1.00 85.00 120 ALA A N 1
ATOM 876 C CA . ALA A 1 120 ? 12.607 12.032 -23.251 1.00 85.00 120 ALA A CA 1
ATOM 877 C C . ALA A 1 120 ? 11.733 13.108 -22.601 1.00 85.00 120 ALA A C 1
ATOM 879 O O . ALA A 1 120 ? 11.841 14.291 -22.926 1.00 85.00 120 ALA A O 1
ATOM 880 N N . ALA A 1 121 ? 10.893 12.702 -21.658 1.00 87.81 121 ALA A N 1
ATOM 881 C CA . ALA A 1 121 ? 10.023 13.583 -20.900 1.00 87.81 121 ALA A CA 1
ATOM 882 C C . ALA A 1 121 ? 10.116 13.276 -19.402 1.00 87.81 121 ALA A C 1
ATOM 884 O O . ALA A 1 121 ? 10.296 12.133 -18.990 1.00 87.81 121 ALA A O 1
ATOM 885 N N . LEU A 1 122 ? 9.985 14.304 -18.573 1.00 88.38 122 LEU A N 1
ATOM 886 C CA . LEU A 1 122 ? 9.842 14.213 -17.127 1.00 88.38 122 LEU A CA 1
ATOM 887 C C . LEU A 1 122 ? 8.499 14.816 -16.756 1.00 88.38 122 LEU A C 1
ATOM 889 O O . LEU A 1 122 ? 8.300 16.011 -16.931 1.00 88.38 122 LEU A O 1
ATOM 893 N N . ASN A 1 123 ? 7.597 14.010 -16.217 1.00 89.62 123 ASN A N 1
ATOM 894 C CA . ASN A 1 123 ? 6.342 14.481 -15.652 1.00 89.62 123 ASN A CA 1
ATOM 895 C C . ASN A 1 123 ? 6.523 14.595 -14.141 1.00 89.62 123 ASN A C 1
ATOM 897 O O . ASN A 1 123 ? 6.867 13.617 -13.480 1.00 89.62 123 ASN A O 1
ATOM 901 N N . VAL A 1 124 ? 6.356 15.795 -13.601 1.00 89.62 124 VAL A N 1
ATOM 902 C CA . VAL A 1 124 ? 6.633 16.098 -12.197 1.00 89.62 124 VAL A CA 1
ATOM 903 C C . VAL A 1 124 ? 5.383 16.647 -11.535 1.00 89.62 124 VAL A C 1
ATOM 905 O O . VAL A 1 124 ? 4.826 17.642 -11.991 1.00 89.62 124 VAL A O 1
ATOM 908 N N . THR A 1 125 ? 4.984 16.038 -10.423 1.00 92.06 125 THR A N 1
ATOM 909 C CA . THR A 1 125 ? 3.824 16.472 -9.640 1.00 92.06 125 THR A CA 1
ATOM 910 C C . THR A 1 125 ? 4.262 17.395 -8.510 1.00 92.06 125 THR A C 1
ATOM 912 O O . THR A 1 125 ? 5.137 17.056 -7.702 1.00 92.06 125 THR A O 1
ATOM 915 N N . LEU A 1 126 ? 3.627 18.564 -8.438 1.00 92.25 126 LEU A N 1
ATOM 916 C CA . LEU A 1 126 ? 3.901 19.610 -7.461 1.00 92.25 126 LEU A CA 1
ATOM 917 C C . LEU A 1 126 ? 2.833 19.635 -6.365 1.00 92.25 126 LEU A C 1
ATOM 919 O O . LEU A 1 126 ? 1.632 19.588 -6.630 1.00 92.25 126 LEU A O 1
ATOM 923 N N . SER A 1 127 ? 3.276 19.772 -5.116 1.00 91.12 127 SER A N 1
ATOM 924 C CA . SER A 1 127 ? 2.397 19.953 -3.958 1.00 91.12 127 SER A CA 1
ATOM 925 C C . SER A 1 127 ? 3.002 20.925 -2.948 1.00 91.12 127 SER A C 1
ATOM 927 O O . SER A 1 127 ? 4.219 21.070 -2.854 1.00 91.12 127 SER A O 1
ATOM 929 N N . SER A 1 128 ? 2.162 21.561 -2.132 1.00 91.50 128 SER A N 1
ATOM 930 C CA . SER A 1 128 ? 2.618 22.260 -0.927 1.00 91.50 128 SER A CA 1
ATOM 931 C C . SER A 1 128 ? 2.748 21.270 0.231 1.00 91.50 128 SER A C 1
ATOM 933 O O . SER A 1 128 ? 1.813 20.525 0.524 1.00 91.50 128 SER A O 1
ATOM 935 N N . VAL A 1 129 ? 3.909 21.244 0.887 1.00 87.25 129 VAL A N 1
ATOM 936 C CA . VAL A 1 129 ? 4.223 20.299 1.974 1.00 87.25 129 VAL A CA 1
ATOM 937 C C . VAL A 1 129 ? 4.742 21.065 3.185 1.00 87.25 129 VAL A C 1
ATOM 939 O O . VAL A 1 129 ? 5.673 21.856 3.059 1.00 87.25 129 VAL A O 1
ATOM 942 N N . GLY A 1 130 ? 4.183 20.841 4.377 1.00 87.56 130 GLY A N 1
ATOM 943 C CA . GLY A 1 130 ? 4.699 21.475 5.597 1.00 87.56 130 GLY A CA 1
ATOM 944 C C . GLY A 1 130 ? 6.162 21.090 5.856 1.00 87.56 130 GLY A C 1
ATOM 945 O O . GLY A 1 130 ? 6.538 19.938 5.662 1.00 87.56 130 GLY A O 1
ATOM 946 N N . LEU A 1 131 ? 7.010 22.006 6.333 1.00 87.12 131 LEU A N 1
ATOM 947 C CA . LEU A 1 131 ? 8.454 21.730 6.475 1.00 87.12 131 LEU A CA 1
ATOM 948 C C . LEU A 1 131 ? 8.769 20.547 7.408 1.00 87.12 131 LEU A C 1
ATOM 950 O O . LEU A 1 131 ? 9.742 19.830 7.185 1.00 87.12 131 LEU A O 1
ATOM 954 N N . MET A 1 132 ? 7.922 20.321 8.415 1.00 80.88 132 MET A N 1
ATOM 955 C CA . MET A 1 132 ? 8.021 19.195 9.355 1.00 80.88 132 MET A CA 1
ATOM 956 C C . MET A 1 132 ? 7.180 17.979 8.936 1.00 80.88 132 MET A C 1
ATOM 958 O O . MET A 1 132 ? 7.207 16.948 9.604 1.00 80.88 132 MET A O 1
ATOM 962 N N . GLN A 1 133 ? 6.400 18.094 7.860 1.00 75.25 133 GLN A N 1
ATOM 963 C CA . GLN A 1 133 ? 5.562 17.018 7.349 1.00 75.25 133 GLN A CA 1
ATOM 964 C C . GLN A 1 133 ? 6.423 16.045 6.551 1.00 75.25 133 GLN A C 1
ATOM 966 O O . GLN A 1 133 ? 7.146 16.457 5.647 1.00 75.25 133 GLN A O 1
ATOM 971 N N . TYR A 1 134 ? 6.321 14.757 6.870 1.00 73.88 134 TYR A N 1
ATOM 972 C CA . TYR A 1 134 ? 6.949 13.696 6.090 1.00 73.88 134 TYR A CA 1
ATOM 973 C C . TYR A 1 134 ? 6.059 13.314 4.910 1.00 73.88 134 TYR A C 1
ATOM 975 O O . TYR A 1 134 ? 4.875 13.023 5.090 1.00 73.88 134 TYR A O 1
ATOM 983 N N . VAL A 1 135 ? 6.641 13.306 3.715 1.00 68.50 135 VAL A N 1
ATOM 984 C CA . VAL A 1 135 ? 5.994 12.905 2.464 1.00 68.50 135 VAL A CA 1
ATOM 985 C C . VAL A 1 135 ? 6.892 11.901 1.749 1.00 68.50 135 VAL A C 1
ATOM 987 O O . VAL A 1 135 ? 8.120 11.977 1.825 1.00 68.50 135 VAL A O 1
ATOM 990 N N . ALA A 1 136 ? 6.270 10.922 1.096 1.00 68.38 136 ALA A N 1
ATOM 991 C CA . ALA A 1 136 ? 6.970 9.999 0.220 1.00 68.38 136 ALA A CA 1
ATOM 992 C C . ALA A 1 136 ? 7.171 10.664 -1.146 1.00 68.38 136 ALA A C 1
ATOM 994 O O . ALA A 1 136 ? 6.194 11.036 -1.785 1.00 68.38 136 ALA A O 1
ATOM 995 N N . LEU A 1 137 ? 8.425 10.798 -1.567 1.00 71.69 137 LEU A N 1
ATOM 996 C CA . LEU A 1 137 ? 8.807 11.152 -2.926 1.00 71.69 137 LEU A CA 1
ATOM 997 C C . LEU A 1 137 ? 8.911 9.870 -3.752 1.00 71.69 137 LEU A C 1
ATOM 999 O O . LEU A 1 137 ? 9.721 8.998 -3.419 1.00 71.69 137 LEU A O 1
ATOM 1003 N N . SER A 1 138 ? 8.094 9.747 -4.796 1.00 72.12 138 SER A N 1
ATOM 1004 C CA . SER A 1 138 ? 8.150 8.641 -5.756 1.00 72.12 138 SER A CA 1
ATOM 1005 C C . SER A 1 138 ? 8.916 9.018 -7.019 1.00 72.12 138 SER A C 1
ATOM 1007 O O . SER A 1 138 ? 8.903 10.161 -7.469 1.00 72.12 138 SER A O 1
ATOM 1009 N N . PHE A 1 139 ? 9.604 8.020 -7.569 1.00 71.88 139 PHE A N 1
ATOM 1010 C CA . PHE A 1 139 ? 10.293 8.103 -8.846 1.00 71.88 139 PHE A CA 1
ATOM 1011 C C . PHE A 1 139 ? 9.827 6.935 -9.706 1.00 71.88 139 PHE A C 1
ATOM 1013 O O . PHE A 1 139 ? 9.785 5.802 -9.232 1.00 71.88 139 PHE A O 1
ATOM 1020 N N . GLU A 1 140 ? 9.527 7.188 -10.965 1.00 73.12 140 GLU A N 1
ATOM 1021 C CA . GLU A 1 140 ? 9.153 6.185 -11.950 1.00 73.12 140 GLU A CA 1
ATOM 1022 C C . GLU A 1 140 ? 9.881 6.484 -13.264 1.00 73.12 140 GLU A C 1
ATOM 1024 O O . GLU A 1 140 ? 10.137 7.645 -13.581 1.00 73.12 140 GLU A O 1
ATOM 1029 N N . ALA A 1 141 ? 10.263 5.453 -14.013 1.00 75.00 141 ALA A N 1
ATOM 1030 C CA . ALA A 1 141 ? 10.921 5.588 -15.307 1.00 75.00 141 ALA A CA 1
ATOM 1031 C C . ALA A 1 141 ? 10.381 4.547 -16.292 1.00 75.00 141 ALA A C 1
ATOM 1033 O O . ALA A 1 141 ? 10.575 3.353 -16.093 1.00 75.00 141 ALA A O 1
ATOM 1034 N N . ALA A 1 142 ? 9.736 4.984 -17.370 1.00 74.44 142 ALA A N 1
ATOM 1035 C CA . ALA A 1 142 ? 9.143 4.119 -18.382 1.00 74.44 142 ALA A CA 1
ATOM 1036 C C . ALA A 1 142 ? 9.872 4.244 -19.726 1.00 74.44 142 ALA A C 1
ATOM 1038 O O . ALA A 1 142 ? 10.159 5.350 -20.179 1.00 74.44 142 ALA A O 1
ATOM 1039 N N . PHE A 1 143 ? 10.108 3.109 -20.389 1.00 76.69 143 PHE A N 1
ATOM 1040 C CA . PHE A 1 143 ? 10.628 3.048 -21.756 1.00 76.69 143 PHE A CA 1
ATOM 1041 C C . PHE A 1 143 ? 9.565 2.454 -22.678 1.00 76.69 143 PHE A C 1
ATOM 1043 O O . PHE A 1 143 ? 9.098 1.340 -22.436 1.00 76.69 143 PHE A O 1
ATOM 1050 N N . THR A 1 144 ? 9.190 3.161 -23.741 1.00 78.44 144 THR A N 1
ATOM 1051 C CA . THR A 1 144 ? 8.201 2.680 -24.717 1.00 78.44 144 THR A CA 1
ATOM 1052 C C . THR A 1 144 ? 8.751 2.736 -26.134 1.00 78.44 144 THR A C 1
ATOM 1054 O O . THR A 1 144 ? 9.583 3.580 -26.458 1.00 78.44 144 THR A O 1
ATOM 1057 N N . GLY A 1 145 ? 8.277 1.832 -26.991 1.00 78.69 145 GLY A N 1
ATOM 1058 C CA . GLY A 1 145 ? 8.520 1.955 -28.425 1.00 78.69 145 GLY A CA 1
ATOM 1059 C C . GLY A 1 145 ? 7.825 3.192 -28.997 1.00 78.69 145 GLY A C 1
ATOM 1060 O O . GLY A 1 145 ? 6.856 3.697 -28.427 1.00 78.69 145 GLY A O 1
ATOM 1061 N N . GLU A 1 146 ? 8.318 3.665 -30.134 1.00 77.31 146 GLU A N 1
ATOM 1062 C CA . GLU A 1 146 ? 7.720 4.756 -30.900 1.00 77.31 146 GLU A CA 1
ATOM 1063 C C . GLU A 1 146 ? 6.212 4.515 -31.120 1.00 77.31 146 GLU A C 1
ATOM 1065 O O . GLU A 1 146 ? 5.799 3.437 -31.550 1.00 77.31 146 GLU A O 1
ATOM 1070 N N . ASN A 1 147 ? 5.382 5.515 -30.801 1.00 74.19 147 ASN A N 1
ATOM 1071 C CA . ASN A 1 147 ? 3.910 5.461 -30.839 1.00 74.19 147 ASN A CA 1
ATOM 1072 C C . ASN A 1 147 ? 3.233 4.458 -29.879 1.00 74.19 147 ASN A C 1
ATOM 1074 O O . ASN A 1 147 ? 2.014 4.287 -29.945 1.00 74.19 147 ASN A O 1
ATOM 1078 N N . ALA A 1 148 ? 3.971 3.809 -28.975 1.00 76.81 148 ALA A N 1
ATOM 1079 C CA . ALA A 1 148 ? 3.371 2.990 -27.927 1.00 76.81 148 ALA A CA 1
ATOM 1080 C C . ALA A 1 148 ? 2.949 3.858 -26.733 1.00 76.81 148 ALA A C 1
ATOM 1082 O O . ALA A 1 148 ? 3.692 4.720 -26.266 1.00 76.81 148 ALA A O 1
ATOM 1083 N N . THR A 1 149 ? 1.752 3.606 -26.206 1.00 70.50 149 THR A N 1
ATOM 1084 C CA . THR A 1 149 ? 1.270 4.252 -24.983 1.00 70.50 149 THR A CA 1
ATOM 1085 C C . THR A 1 149 ? 1.948 3.656 -23.756 1.00 70.50 149 THR A C 1
ATOM 1087 O O . THR A 1 149 ? 2.081 2.434 -23.653 1.00 70.50 149 THR A O 1
ATOM 1090 N N . VAL A 1 150 ? 2.304 4.505 -22.794 1.00 67.31 150 VAL A N 1
ATOM 1091 C CA . VAL A 1 150 ? 2.758 4.069 -21.470 1.00 67.31 150 VAL A CA 1
ATOM 1092 C C . VAL A 1 150 ? 1.607 3.329 -20.771 1.00 67.31 150 VAL A C 1
ATOM 1094 O O . VAL A 1 150 ? 0.531 3.913 -20.623 1.00 67.31 150 VAL A O 1
ATOM 1097 N N . PRO A 1 151 ? 1.774 2.057 -20.362 1.00 65.69 151 PRO A N 1
ATOM 1098 C CA . PRO A 1 151 ? 0.752 1.356 -19.588 1.00 65.69 151 PRO A CA 1
ATOM 1099 C C . PRO A 1 151 ? 0.483 2.083 -18.264 1.00 65.69 151 PRO A C 1
ATOM 1101 O O . PRO A 1 151 ? 1.431 2.501 -17.605 1.00 65.69 151 PRO A O 1
ATOM 1104 N N . SER A 1 152 ? -0.781 2.197 -17.839 1.00 62.19 152 SER A N 1
ATOM 1105 C CA . SER A 1 152 ? -1.130 2.900 -16.588 1.00 62.19 152 SER A CA 1
ATOM 1106 C C . SER A 1 152 ? -0.579 2.214 -15.332 1.00 62.19 152 SER A C 1
ATOM 1108 O O . SER A 1 152 ? -0.278 2.871 -14.339 1.00 62.19 152 SER A O 1
ATOM 1110 N N . ASN A 1 153 ? -0.392 0.891 -15.376 1.00 63.47 153 ASN A N 1
ATOM 1111 C CA . ASN A 1 153 ? 0.203 0.126 -14.288 1.00 63.47 153 ASN A CA 1
ATOM 1112 C C . ASN A 1 153 ? 1.472 -0.569 -14.760 1.00 63.47 153 ASN A C 1
ATOM 1114 O O . ASN A 1 153 ? 1.424 -1.637 -15.375 1.00 63.47 153 ASN A O 1
ATOM 1118 N N . ILE A 1 154 ? 2.610 0.025 -14.417 1.00 64.38 154 ILE A N 1
ATOM 1119 C CA . ILE A 1 154 ? 3.903 -0.594 -14.637 1.00 64.38 154 ILE A CA 1
ATOM 1120 C C . ILE A 1 154 ? 4.415 -1.200 -13.328 1.00 64.38 154 ILE A C 1
ATOM 1122 O O . ILE A 1 154 ? 4.400 -0.572 -12.260 1.00 64.38 154 ILE A O 1
ATOM 1126 N N . PHE A 1 155 ? 4.836 -2.458 -13.409 1.00 66.75 155 PHE A N 1
ATOM 1127 C CA . PHE A 1 155 ? 5.409 -3.229 -12.312 1.00 66.75 155 PHE A CA 1
ATOM 1128 C C . PHE A 1 155 ? 6.734 -3.842 -12.759 1.00 66.75 155 PHE A C 1
ATOM 1130 O O . PHE A 1 155 ? 6.970 -4.048 -13.951 1.00 66.75 155 PHE A O 1
ATOM 1137 N N . ALA A 1 156 ? 7.624 -4.104 -11.804 1.00 64.06 156 ALA A N 1
ATOM 1138 C CA . ALA A 1 156 ? 8.865 -4.789 -12.115 1.00 64.06 156 ALA A CA 1
ATOM 1139 C C . ALA A 1 156 ? 8.529 -6.235 -12.496 1.00 64.06 156 ALA A C 1
ATOM 1141 O O . ALA A 1 156 ? 7.951 -6.972 -11.702 1.00 64.06 156 ALA A O 1
ATOM 1142 N N . ALA A 1 157 ? 8.896 -6.646 -13.709 1.00 68.38 157 ALA A N 1
ATOM 1143 C CA . ALA A 1 157 ? 8.742 -8.022 -14.182 1.00 68.38 157 ALA A CA 1
ATOM 1144 C C . ALA A 1 157 ? 9.800 -8.960 -13.559 1.00 68.38 157 ALA A C 1
ATOM 1146 O O . ALA A 1 157 ? 10.392 -9.797 -14.237 1.00 68.38 157 ALA A O 1
ATOM 1147 N N . THR A 1 158 ? 10.092 -8.774 -12.270 1.00 75.50 158 THR A N 1
ATOM 1148 C CA . THR A 1 158 ? 11.009 -9.612 -11.504 1.00 75.50 158 THR A CA 1
ATOM 1149 C C . THR A 1 158 ? 10.208 -10.652 -10.718 1.00 75.50 158 THR A C 1
ATOM 1151 O O . THR A 1 158 ? 9.259 -10.288 -10.027 1.00 75.50 158 THR A O 1
ATOM 1154 N N . PRO A 1 159 ? 10.607 -11.934 -10.719 1.00 77.81 159 PRO A N 1
ATOM 1155 C CA . PRO A 1 159 ? 9.920 -12.948 -9.916 1.00 77.81 159 PRO A CA 1
ATOM 1156 C C . PRO A 1 159 ? 9.966 -12.661 -8.403 1.00 77.81 159 PRO A C 1
ATOM 1158 O O . PRO A 1 159 ? 9.066 -13.032 -7.657 1.00 77.81 159 PRO A O 1
ATOM 1161 N N . GLY A 1 160 ? 11.019 -11.993 -7.922 1.00 83.31 160 GLY A N 1
ATOM 1162 C CA . GLY A 1 160 ? 11.171 -11.607 -6.518 1.00 83.31 160 GLY A CA 1
ATOM 1163 C C . GLY A 1 160 ? 10.679 -10.202 -6.207 1.00 83.31 160 GLY A C 1
ATOM 1164 O O . GLY A 1 160 ? 10.787 -9.303 -7.043 1.00 83.31 160 GLY A O 1
ATOM 1165 N N . TYR A 1 161 ? 10.224 -10.010 -4.970 1.00 82.94 161 TYR A N 1
ATOM 1166 C CA . TYR A 1 161 ? 10.088 -8.689 -4.368 1.00 82.94 161 TYR A CA 1
ATOM 1167 C C . TYR A 1 161 ? 11.419 -8.237 -3.763 1.00 82.94 161 TYR A C 1
ATOM 1169 O O . TYR A 1 161 ? 12.091 -8.975 -3.035 1.00 82.94 161 TYR A O 1
ATOM 1177 N N . LEU A 1 162 ? 11.769 -6.980 -4.003 1.00 79.69 162 LEU A N 1
ATOM 1178 C CA . LEU A 1 162 ? 12.825 -6.272 -3.302 1.00 79.69 162 LEU A CA 1
ATOM 1179 C C . LEU A 1 162 ? 12.240 -5.506 -2.115 1.00 79.69 162 LEU A C 1
ATOM 1181 O O . LEU A 1 162 ? 11.093 -5.062 -2.104 1.00 79.69 162 LEU A O 1
ATOM 1185 N N . SER A 1 163 ? 13.043 -5.354 -1.064 1.00 78.12 163 SER A N 1
ATOM 1186 C CA . SER A 1 163 ? 12.657 -4.560 0.104 1.00 78.12 163 SER A CA 1
ATOM 1187 C C . SER A 1 163 ? 12.301 -3.132 -0.320 1.00 78.12 163 SER A C 1
ATOM 1189 O O . SER A 1 163 ? 13.157 -2.426 -0.846 1.00 78.12 163 SER A O 1
ATOM 1191 N N . GLY A 1 164 ? 11.078 -2.693 -0.021 1.00 73.25 164 GLY A N 1
ATOM 1192 C CA . GLY A 1 164 ? 10.560 -1.379 -0.421 1.00 73.25 164 GLY A CA 1
ATOM 1193 C C . GLY A 1 164 ? 9.590 -1.420 -1.603 1.00 73.25 164 GLY A C 1
ATOM 1194 O O . GLY A 1 164 ? 8.841 -0.459 -1.784 1.00 73.25 164 GLY A O 1
ATOM 1195 N N . ASP A 1 165 ? 9.537 -2.533 -2.338 1.00 76.81 165 ASP A N 1
ATOM 1196 C CA . ASP A 1 165 ? 8.631 -2.689 -3.473 1.00 76.81 165 ASP A CA 1
ATOM 1197 C C . ASP A 1 165 ? 7.166 -2.552 -3.055 1.00 76.81 165 ASP A C 1
ATOM 1199 O O . ASP A 1 165 ? 6.766 -2.883 -1.934 1.00 76.81 165 ASP A O 1
ATOM 1203 N N . LYS A 1 166 ? 6.337 -2.083 -3.988 1.00 84.44 166 LYS A N 1
ATOM 1204 C CA . LYS A 1 166 ? 4.879 -2.115 -3.854 1.00 84.44 166 LYS A CA 1
ATOM 1205 C C . LYS A 1 166 ? 4.435 -3.572 -3.705 1.00 84.44 166 LYS A C 1
ATOM 1207 O O . LYS A 1 166 ? 4.699 -4.381 -4.586 1.00 84.44 166 LYS A O 1
ATOM 1212 N N . ILE A 1 167 ? 3.682 -3.889 -2.654 1.00 89.94 167 ILE A N 1
ATOM 1213 C CA . ILE A 1 167 ? 3.003 -5.188 -2.571 1.00 89.94 167 ILE A CA 1
ATOM 1214 C C . ILE A 1 167 ? 1.846 -5.177 -3.564 1.00 89.94 167 ILE A C 1
ATOM 1216 O O . ILE A 1 167 ? 0.972 -4.304 -3.489 1.00 89.94 167 ILE A O 1
ATOM 1220 N N . ARG A 1 168 ? 1.827 -6.132 -4.491 1.00 91.12 168 ARG A N 1
ATOM 1221 C CA . ARG A 1 168 ? 0.737 -6.248 -5.460 1.00 91.12 168 ARG A CA 1
ATOM 1222 C C . ARG A 1 168 ? -0.489 -6.826 -4.781 1.00 91.12 168 ARG A C 1
ATOM 1224 O O . ARG A 1 168 ? -0.401 -7.795 -4.031 1.00 91.12 168 ARG A O 1
ATOM 1231 N N . SER A 1 169 ? -1.629 -6.195 -5.018 1.00 92.00 169 SER A N 1
ATOM 1232 C CA . SER A 1 169 ? -2.868 -6.527 -4.328 1.00 92.00 169 SER A CA 1
ATOM 1233 C C . SER A 1 169 ? -4.077 -6.161 -5.166 1.00 92.00 169 SER A C 1
ATOM 1235 O O . SER A 1 169 ? -4.062 -5.122 -5.831 1.00 92.00 169 SER A O 1
ATOM 1237 N N . GLY A 1 170 ? -5.139 -6.945 -5.071 1.00 91.12 170 GLY A N 1
ATOM 1238 C CA . GLY A 1 170 ? -6.357 -6.695 -5.826 1.00 91.12 170 GLY A CA 1
ATOM 1239 C C . GLY A 1 170 ? -7.537 -7.506 -5.327 1.00 91.12 170 GLY A C 1
ATOM 1240 O O . GLY A 1 170 ? -7.475 -8.113 -4.256 1.00 91.12 170 GLY A O 1
ATOM 1241 N N . THR A 1 171 ? -8.590 -7.491 -6.132 1.00 91.31 171 THR A N 1
ATOM 1242 C CA . THR A 1 171 ? -9.820 -8.247 -5.893 1.00 91.31 171 THR A CA 1
ATOM 1243 C C . THR A 1 171 ? -9.983 -9.309 -6.969 1.00 91.31 171 THR A C 1
ATOM 1245 O O . THR A 1 171 ? -9.815 -9.005 -8.152 1.00 91.31 171 THR A O 1
ATOM 1248 N N . LEU A 1 172 ? -10.325 -10.542 -6.598 1.00 91.44 172 LEU A N 1
ATOM 1249 C CA . LEU A 1 172 ? -10.678 -11.563 -7.588 1.00 91.44 172 LEU A CA 1
ATOM 1250 C C . LEU A 1 172 ? -12.058 -11.260 -8.191 1.00 91.44 172 LEU A C 1
ATOM 1252 O O . LEU A 1 172 ? -13.071 -11.290 -7.497 1.00 91.44 172 LEU A O 1
ATOM 1256 N N . VAL A 1 173 ? -12.116 -11.016 -9.499 1.00 89.75 173 VAL A N 1
ATOM 1257 C CA . VAL A 1 173 ? -13.357 -10.738 -10.234 1.00 89.75 173 VAL A CA 1
ATOM 1258 C C . VAL A 1 173 ? -13.609 -11.849 -11.242 1.00 89.75 173 VAL A C 1
ATOM 1260 O O . VAL A 1 173 ? -12.697 -12.274 -11.947 1.00 89.75 173 VAL A O 1
ATOM 1263 N N . THR A 1 174 ? -14.855 -12.319 -11.328 1.00 88.50 174 THR A N 1
ATOM 1264 C CA . THR A 1 174 ? -15.271 -13.327 -12.312 1.00 88.50 174 THR A CA 1
ATOM 1265 C C . THR A 1 174 ? -16.356 -12.762 -13.217 1.00 88.50 174 THR A C 1
ATOM 1267 O O . THR A 1 174 ? -17.413 -12.354 -12.743 1.00 88.50 174 THR A O 1
ATOM 1270 N N . HIS A 1 175 ? -16.112 -12.762 -14.527 1.00 83.75 175 HIS A N 1
ATOM 1271 C CA . HIS A 1 175 ? -17.063 -12.301 -15.533 1.00 83.75 175 HIS A CA 1
ATOM 1272 C C . HIS A 1 175 ? -17.107 -13.277 -16.713 1.00 83.75 175 HIS A C 1
ATOM 1274 O O . HIS A 1 175 ? -16.073 -13.672 -17.250 1.00 83.75 175 HIS A O 1
ATOM 1280 N N . GLY A 1 176 ? -18.308 -13.717 -17.104 1.00 82.94 176 GLY A N 1
ATOM 1281 C CA . GLY A 1 176 ? -18.483 -14.650 -18.225 1.00 82.94 176 GLY A CA 1
ATOM 1282 C C . GLY A 1 176 ? -17.727 -15.980 -18.072 1.00 82.94 176 GLY A C 1
ATOM 1283 O O . GLY A 1 176 ? -17.249 -16.526 -19.063 1.00 82.94 176 GLY A O 1
ATOM 1284 N N . GLY A 1 177 ? -17.560 -16.474 -16.838 1.00 86.06 177 GLY A N 1
ATOM 1285 C CA . GLY A 1 177 ? -16.825 -17.712 -16.540 1.00 86.06 177 GLY A CA 1
ATOM 1286 C C . GLY A 1 177 ? -15.296 -17.592 -16.592 1.00 86.06 177 GLY A C 1
ATOM 1287 O O . GLY A 1 177 ? -14.610 -18.601 -16.455 1.00 86.06 177 GLY A O 1
ATOM 1288 N N . LYS A 1 178 ? -14.756 -16.382 -16.778 1.00 87.88 178 LYS A N 1
ATOM 1289 C CA . LYS A 1 178 ? -13.322 -16.085 -16.677 1.00 87.88 178 LYS A CA 1
ATOM 1290 C C . LYS A 1 178 ? -13.054 -15.283 -15.413 1.00 87.88 178 LYS A C 1
ATOM 1292 O O . LYS A 1 178 ? -13.843 -14.402 -15.078 1.00 87.88 178 LYS A O 1
ATOM 1297 N N . SER A 1 179 ? -11.936 -15.561 -14.755 1.00 89.06 179 SER A N 1
ATOM 1298 C CA . SER A 1 179 ? -11.518 -14.851 -13.548 1.00 89.06 179 SER A CA 1
ATOM 1299 C C . SER A 1 179 ? -10.239 -14.060 -13.802 1.00 89.06 179 SER A C 1
ATOM 1301 O O . SER A 1 179 ? -9.366 -14.510 -14.541 1.00 89.06 179 SER A O 1
ATOM 1303 N N . ALA A 1 180 ? -10.149 -12.877 -13.207 1.00 91.00 180 ALA A N 1
ATOM 1304 C CA . ALA A 1 180 ? -8.986 -12.004 -13.261 1.00 91.00 180 ALA A CA 1
ATOM 1305 C C . ALA A 1 180 ? -8.888 -11.191 -11.965 1.00 91.00 180 ALA A C 1
ATOM 1307 O O . ALA A 1 180 ? -9.839 -11.117 -11.186 1.00 91.00 180 ALA A O 1
ATOM 1308 N N . ILE A 1 181 ? -7.735 -10.576 -11.741 1.00 91.94 181 ILE A N 1
ATOM 1309 C CA . ILE A 1 181 ? -7.488 -9.706 -10.601 1.00 91.94 181 ILE A CA 1
ATOM 1310 C C . ILE A 1 181 ? -7.717 -8.258 -11.011 1.00 91.94 181 ILE A C 1
ATOM 1312 O O . ILE A 1 181 ? -7.040 -7.722 -11.886 1.00 91.94 181 ILE A O 1
ATOM 1316 N N . LEU A 1 182 ? -8.643 -7.604 -10.323 1.00 88.88 182 LEU A N 1
ATOM 1317 C CA . LEU A 1 182 ? -8.764 -6.158 -10.332 1.00 88.88 182 LEU A CA 1
ATOM 1318 C C . LEU A 1 182 ? -7.673 -5.583 -9.419 1.00 88.88 182 LEU A C 1
ATOM 1320 O O . LEU A 1 182 ? -7.860 -5.431 -8.211 1.00 88.88 182 LEU A O 1
ATOM 1324 N N . GLU A 1 183 ? -6.483 -5.374 -9.982 1.00 87.12 183 GLU A N 1
ATOM 1325 C CA . GLU A 1 183 ? -5.306 -4.920 -9.239 1.00 87.12 183 GLU A CA 1
ATOM 1326 C C . GLU A 1 183 ? -5.402 -3.434 -8.867 1.00 87.12 183 GLU A C 1
ATOM 1328 O O . GLU A 1 183 ? -5.750 -2.586 -9.686 1.00 87.12 183 GLU A O 1
ATOM 1333 N N . ARG A 1 184 ? -4.993 -3.093 -7.639 1.00 82.62 184 ARG A N 1
ATOM 1334 C CA . ARG A 1 184 ? -4.779 -1.700 -7.239 1.00 82.62 184 ARG A CA 1
ATOM 1335 C C . ARG A 1 184 ? -3.457 -1.177 -7.795 1.00 82.62 184 ARG A C 1
ATOM 1337 O O . ARG A 1 184 ? -2.382 -1.663 -7.432 1.00 82.62 184 ARG A O 1
ATOM 1344 N N . GLU A 1 185 ? -3.513 -0.103 -8.577 1.00 77.62 185 GLU A N 1
ATOM 1345 C CA . GLU A 1 185 ? -2.323 0.563 -9.132 1.00 77.62 185 GLU A CA 1
ATOM 1346 C C . GLU A 1 185 ? -1.334 0.991 -8.036 1.00 77.62 185 GLU A C 1
ATOM 1348 O O . GLU A 1 185 ? -0.124 0.780 -8.153 1.00 77.62 185 GLU A O 1
ATOM 1353 N N . SER A 1 186 ? -1.850 1.475 -6.904 1.00 73.75 186 SER A N 1
ATOM 1354 C CA . SER A 1 186 ? -1.068 1.880 -5.732 1.00 73.75 186 SER A CA 1
ATOM 1355 C C . SER A 1 186 ? -0.595 0.716 -4.846 1.00 73.75 186 SER A C 1
ATOM 1357 O O . SER A 1 186 ? 0.234 0.931 -3.964 1.00 73.75 186 SER A O 1
ATOM 1359 N N . GLY A 1 187 ? -1.065 -0.511 -5.088 1.00 84.38 187 GLY A N 1
ATOM 1360 C CA . GLY A 1 187 ? -0.761 -1.699 -4.286 1.00 84.38 187 GLY A CA 1
ATOM 1361 C C . GLY A 1 187 ? -1.452 -1.743 -2.933 1.00 84.38 187 GLY A C 1
ATOM 1362 O O . GLY A 1 187 ? -2.460 -1.071 -2.704 1.00 84.38 187 GLY A O 1
ATOM 1363 N N . PHE A 1 188 ? -0.916 -2.577 -2.041 1.00 89.12 188 PHE A N 1
ATOM 1364 C CA . PHE A 1 188 ? -1.551 -2.833 -0.756 1.00 89.12 188 PHE A CA 1
ATOM 1365 C C . PHE A 1 188 ? -1.485 -1.597 0.140 1.00 89.12 188 PHE A C 1
ATOM 1367 O O . PHE A 1 188 ? -0.410 -1.049 0.403 1.00 89.12 188 PHE A O 1
ATOM 1374 N N . ALA A 1 189 ? -2.635 -1.174 0.653 1.00 87.06 189 ALA A N 1
ATOM 1375 C CA . ALA A 1 189 ? -2.737 -0.031 1.544 1.00 87.06 189 ALA A CA 1
ATOM 1376 C C . ALA A 1 189 ? -3.821 -0.250 2.598 1.00 87.06 189 ALA A C 1
ATOM 1378 O O . ALA A 1 189 ? -4.819 -0.925 2.354 1.00 87.06 189 ALA A O 1
ATOM 1379 N N . VAL A 1 190 ? -3.624 0.361 3.764 1.00 87.38 190 VAL A N 1
ATOM 1380 C CA . VAL A 1 190 ? -4.572 0.335 4.884 1.00 87.38 190 VAL A CA 1
ATOM 1381 C C . VAL A 1 190 ? -5.023 1.752 5.236 1.00 87.38 190 VAL A C 1
ATOM 1383 O O . VAL A 1 190 ? -4.258 2.691 4.996 1.00 87.38 190 VAL A O 1
ATOM 1386 N N . PRO A 1 191 ? -6.216 1.945 5.823 1.00 85.81 191 PRO A N 1
ATOM 1387 C CA . PRO A 1 191 ? -6.652 3.266 6.261 1.00 85.81 191 PRO A CA 1
ATOM 1388 C C . PRO A 1 191 ? -5.662 3.918 7.234 1.00 85.81 191 PRO A C 1
ATOM 1390 O O . PRO A 1 191 ? -4.997 3.251 8.041 1.00 85.81 191 PRO A O 1
ATOM 1393 N N . ALA A 1 192 ? -5.536 5.237 7.138 1.00 80.38 192 ALA A N 1
ATOM 1394 C CA . ALA A 1 192 ? -4.529 6.019 7.838 1.00 80.38 192 ALA A CA 1
ATOM 1395 C C . ALA A 1 192 ? -5.015 7.423 8.207 1.00 80.38 192 ALA A C 1
ATOM 1397 O O . ALA A 1 192 ? -6.118 7.835 7.864 1.00 80.38 192 ALA A O 1
ATOM 1398 N N . GLY A 1 193 ? -4.151 8.162 8.906 1.00 64.31 193 GLY A N 1
ATOM 1399 C CA . GLY A 1 193 ? -4.306 9.600 9.107 1.00 64.31 193 GLY A CA 1
ATOM 1400 C C . GLY A 1 193 ? -4.644 10.034 10.527 1.00 64.31 193 GLY A C 1
ATOM 1401 O O . GLY A 1 193 ? -4.538 11.224 10.803 1.00 64.31 193 GLY A O 1
ATOM 1402 N N . GLY A 1 194 ? -5.037 9.127 11.434 1.00 67.88 194 GLY A N 1
ATOM 1403 C CA . GLY A 1 194 ? -5.448 9.504 12.802 1.00 67.88 194 GLY A CA 1
ATOM 1404 C C . GLY A 1 194 ? -6.587 10.536 12.828 1.00 67.88 194 GLY A C 1
ATOM 1405 O O . GLY A 1 194 ? -6.787 11.236 13.814 1.00 67.88 194 GLY A O 1
ATOM 1406 N N . ARG A 1 195 ? -7.293 10.661 11.703 1.00 76.12 195 ARG A N 1
ATOM 1407 C CA . ARG A 1 195 ? -8.369 11.607 11.404 1.00 76.12 195 ARG A CA 1
ATOM 1408 C C . ARG A 1 195 ? -9.636 10.821 11.104 1.00 76.12 195 ARG A C 1
ATOM 1410 O O . ARG A 1 195 ? -9.625 9.594 11.133 1.00 76.12 195 ARG A O 1
ATOM 1417 N N . LEU A 1 196 ? -10.715 11.525 10.781 1.00 80.94 196 LEU A N 1
ATOM 1418 C CA . LEU A 1 196 ? -11.977 10.916 10.375 1.00 80.94 196 LEU A CA 1
ATOM 1419 C C . LEU A 1 196 ? -11.799 9.943 9.198 1.00 80.94 196 LEU A C 1
ATOM 1421 O O . LEU A 1 196 ? -11.236 10.307 8.162 1.00 80.94 196 LEU A O 1
ATOM 1425 N N . CYS A 1 197 ? -12.322 8.725 9.346 1.00 74.88 197 CYS A N 1
ATOM 1426 C CA . CYS A 1 197 ? -12.199 7.652 8.357 1.00 74.88 197 CYS A CA 1
ATOM 1427 C C . CYS A 1 197 ? -12.800 7.981 6.975 1.00 74.88 197 CYS A C 1
ATOM 1429 O O . CYS A 1 197 ? -12.428 7.354 5.992 1.00 74.88 197 CYS A O 1
ATOM 1431 N N . GLY A 1 198 ? -13.672 8.991 6.867 1.00 65.25 198 GLY A N 1
ATOM 1432 C CA . GLY A 1 198 ? -14.255 9.430 5.591 1.00 65.25 198 GLY A CA 1
ATOM 1433 C C . GLY A 1 198 ? -13.307 10.211 4.671 1.00 65.25 198 GLY A C 1
ATOM 1434 O O . GLY A 1 198 ? -13.712 10.625 3.593 1.00 65.25 198 GLY A O 1
ATOM 1435 N N . SER A 1 199 ? -12.056 10.449 5.079 1.00 62.38 199 SER A N 1
ATOM 1436 C CA . SER A 1 199 ? -11.105 11.277 4.321 1.00 62.38 199 SER A CA 1
ATOM 1437 C C . SER A 1 199 ? -10.292 10.525 3.253 1.00 62.38 199 SER A C 1
ATOM 1439 O O . SER A 1 199 ? -9.369 11.113 2.695 1.00 62.38 199 SER A O 1
ATOM 1441 N N . ASN A 1 200 ? -10.611 9.253 2.956 1.00 64.50 200 ASN A N 1
ATOM 1442 C CA . ASN A 1 200 ? -9.883 8.396 2.000 1.00 64.50 200 ASN A CA 1
ATOM 1443 C C . ASN A 1 200 ? -8.353 8.490 2.150 1.00 64.50 200 ASN A C 1
ATOM 1445 O O . ASN A 1 200 ? -7.607 8.507 1.172 1.00 64.50 200 ASN A O 1
ATOM 1449 N N . GLN A 1 201 ? -7.874 8.580 3.391 1.00 74.06 201 GLN A N 1
ATOM 1450 C CA . GLN A 1 201 ? -6.449 8.604 3.681 1.00 74.06 201 GLN A CA 1
ATOM 1451 C C . GLN A 1 201 ? -5.951 7.174 3.842 1.00 74.06 201 GLN A C 1
ATOM 1453 O O . GLN A 1 201 ? -6.389 6.441 4.727 1.00 74.06 201 GLN A O 1
ATOM 1458 N N . TRP A 1 202 ? -5.007 6.791 2.989 1.00 79.75 202 TRP A N 1
ATOM 1459 C CA . TRP A 1 202 ? -4.448 5.446 2.947 1.00 79.75 202 TRP A CA 1
ATOM 1460 C C . TRP A 1 202 ? -2.945 5.489 3.195 1.00 79.75 202 TRP A C 1
ATOM 1462 O O . TRP A 1 202 ? -2.234 6.357 2.692 1.00 79.75 202 TRP A O 1
ATOM 1472 N N . ARG A 1 203 ? -2.445 4.514 3.950 1.00 81.25 203 ARG A N 1
ATOM 1473 C CA . ARG A 1 203 ? -1.019 4.252 4.119 1.00 81.25 203 ARG A CA 1
ATOM 1474 C C . ARG A 1 203 ? -0.662 3.001 3.340 1.00 81.25 203 ARG A C 1
ATOM 1476 O O . ARG A 1 203 ? -1.103 1.902 3.677 1.00 81.25 203 ARG A O 1
ATOM 1483 N N . ARG A 1 204 ? 0.155 3.183 2.306 1.00 85.06 204 ARG A N 1
ATOM 1484 C CA . ARG A 1 204 ? 0.712 2.095 1.501 1.00 85.06 204 ARG A CA 1
ATOM 1485 C C . ARG A 1 204 ? 1.668 1.252 2.347 1.00 85.06 204 ARG A C 1
ATOM 1487 O O . ARG A 1 204 ? 2.474 1.803 3.099 1.00 85.06 204 ARG A O 1
ATOM 1494 N N . ALA A 1 205 ? 1.573 -0.066 2.221 1.00 84.44 205 ALA A N 1
ATOM 1495 C CA . ALA A 1 205 ? 2.568 -0.987 2.746 1.00 84.44 205 ALA A CA 1
ATOM 1496 C C . ALA A 1 205 ? 3.571 -1.327 1.641 1.00 84.44 205 ALA A C 1
ATOM 1498 O O . ALA A 1 205 ? 3.189 -1.715 0.536 1.00 84.44 205 ALA A O 1
ATOM 1499 N N . SER A 1 206 ? 4.852 -1.205 1.963 1.00 84.94 206 SER A N 1
ATOM 1500 C CA . SER A 1 206 ? 5.941 -1.647 1.096 1.00 84.94 206 SER A CA 1
ATOM 1501 C C . SER A 1 206 ? 6.479 -2.986 1.585 1.00 84.94 206 SER A C 1
ATOM 1503 O O . SER A 1 206 ? 6.448 -3.280 2.782 1.00 84.94 206 SER A O 1
ATOM 1505 N N . PHE A 1 207 ? 6.992 -3.807 0.674 1.00 83.81 207 PHE A N 1
ATOM 1506 C CA . PHE A 1 207 ? 7.536 -5.121 0.987 1.00 83.81 207 PHE A CA 1
ATOM 1507 C C . PHE A 1 207 ? 8.627 -5.021 2.064 1.00 83.81 207 PHE A C 1
ATOM 1509 O O . PHE A 1 207 ? 9.518 -4.171 1.979 1.00 83.81 207 PHE A O 1
ATOM 1516 N N . LEU A 1 208 ? 8.522 -5.858 3.102 1.00 81.50 208 LEU A N 1
ATOM 1517 C CA . LEU A 1 208 ? 9.361 -5.865 4.314 1.00 81.50 208 LEU A CA 1
ATOM 1518 C C . LEU A 1 208 ? 9.325 -4.584 5.173 1.00 81.50 208 LEU A C 1
ATOM 1520 O O . LEU A 1 208 ? 10.052 -4.497 6.162 1.00 81.50 208 LEU A O 1
ATOM 1524 N N . HIS A 1 209 ? 8.442 -3.627 4.879 1.00 82.25 209 HIS A N 1
ATOM 1525 C CA . HIS A 1 209 ? 8.246 -2.415 5.676 1.00 82.25 209 HIS A CA 1
ATOM 1526 C C . HIS A 1 209 ? 6.922 -2.493 6.434 1.00 82.25 209 HIS A C 1
ATOM 1528 O O . HIS A 1 209 ? 5.850 -2.164 5.923 1.00 82.25 209 HIS A O 1
ATOM 1534 N N . SER A 1 210 ? 7.006 -2.961 7.678 1.00 84.06 210 SER A N 1
ATOM 1535 C CA . SER A 1 210 ? 5.834 -3.164 8.531 1.00 84.06 210 SER A CA 1
ATOM 1536 C C . SER A 1 210 ? 5.169 -1.839 8.923 1.00 84.06 210 SER A C 1
ATOM 1538 O O . SER A 1 210 ? 5.831 -0.849 9.238 1.00 84.06 210 SER A O 1
ATOM 1540 N N . ILE A 1 211 ? 3.838 -1.843 8.983 1.00 84.25 211 ILE A N 1
ATOM 1541 C CA . ILE A 1 211 ? 3.025 -0.766 9.546 1.00 84.25 211 ILE A CA 1
ATOM 1542 C C . ILE A 1 211 ? 2.668 -1.169 10.978 1.00 84.25 211 ILE A C 1
ATOM 1544 O O . ILE A 1 211 ? 1.764 -1.971 11.202 1.00 84.25 211 ILE A O 1
ATOM 1548 N N . ILE A 1 212 ? 3.399 -0.618 11.950 1.00 81.62 212 ILE A N 1
ATOM 1549 C CA . ILE A 1 212 ? 3.244 -0.955 13.380 1.00 81.62 212 ILE A CA 1
ATOM 1550 C C . ILE A 1 212 ? 1.913 -0.434 13.938 1.00 81.62 212 ILE A C 1
ATOM 1552 O O . ILE A 1 212 ? 1.285 -1.076 14.780 1.00 81.62 212 ILE A O 1
ATOM 1556 N N . SER A 1 213 ? 1.490 0.738 13.467 1.00 80.38 213 SER A N 1
ATOM 1557 C CA . SER A 1 213 ? 0.201 1.333 13.791 1.00 80.38 213 SER A CA 1
ATOM 1558 C C . SER A 1 213 ? -0.206 2.305 12.686 1.00 80.38 213 SER A C 1
ATOM 1560 O O . SER A 1 213 ? 0.557 3.196 12.300 1.00 80.38 213 SER A O 1
ATOM 1562 N N . SER A 1 214 ? -1.401 2.099 12.152 1.00 86.88 214 SER A N 1
ATOM 1563 C CA . SER A 1 214 ? -2.137 3.029 11.304 1.00 86.88 214 SER A CA 1
ATOM 1564 C C . SER A 1 214 ? -3.588 3.004 11.754 1.00 86.88 214 SER A C 1
ATOM 1566 O O . SER A 1 214 ? -4.018 2.052 12.400 1.00 86.88 214 SER A O 1
ATOM 1568 N N . GLY A 1 215 ? -4.351 4.044 11.460 1.00 86.62 215 GLY A N 1
ATOM 1569 C CA . GLY A 1 215 ? -5.729 4.090 11.908 1.00 86.62 215 GLY A CA 1
ATOM 1570 C C . GLY A 1 215 ? -6.453 5.354 11.516 1.00 86.62 215 GLY A C 1
ATOM 1571 O O . GLY A 1 215 ? -5.847 6.325 11.054 1.00 86.62 215 GLY A O 1
ATOM 1572 N N . CYS A 1 216 ? -7.754 5.317 11.742 1.00 87.56 216 CYS A N 1
ATOM 1573 C CA . CYS A 1 216 ? -8.659 6.433 11.547 1.00 87.56 216 CYS A CA 1
ATOM 1574 C C . CYS A 1 216 ? -9.722 6.436 12.656 1.00 87.56 216 CYS A C 1
ATOM 1576 O O . CYS A 1 216 ? -9.869 5.468 13.405 1.00 87.56 216 CYS A O 1
ATOM 1578 N N . LEU A 1 217 ? -10.419 7.558 12.786 1.00 90.44 217 LEU A N 1
ATOM 1579 C CA . LEU A 1 217 ? -11.410 7.831 13.814 1.00 90.44 217 LEU A CA 1
ATOM 1580 C C . LEU A 1 217 ? -12.814 7.812 13.206 1.00 90.44 217 LEU A C 1
ATOM 1582 O O . LEU A 1 217 ? -13.041 8.378 12.136 1.00 90.44 217 LEU A O 1
ATOM 1586 N N . ILE A 1 218 ? -13.770 7.221 13.911 1.00 90.69 218 ILE A N 1
ATOM 1587 C CA . ILE A 1 218 ? -15.200 7.344 13.621 1.00 90.69 218 ILE A CA 1
ATOM 1588 C C . ILE A 1 218 ? -15.850 8.066 14.791 1.00 90.69 218 ILE A C 1
ATOM 1590 O O . ILE A 1 218 ? -15.601 7.729 15.946 1.00 90.69 218 ILE A O 1
ATOM 1594 N N . LEU A 1 219 ? -16.655 9.080 14.494 1.00 91.62 219 LEU A N 1
ATOM 1595 C CA . LEU A 1 219 ? -17.491 9.723 15.497 1.00 91.62 219 LEU A CA 1
ATOM 1596 C C . LEU A 1 219 ? -18.761 8.890 15.667 1.00 91.62 219 LEU A C 1
ATOM 1598 O O . LEU A 1 219 ? -19.433 8.604 14.682 1.00 91.62 219 LEU A O 1
ATOM 1602 N N . MET A 1 220 ? -19.057 8.498 16.900 1.00 92.44 220 MET A N 1
ATOM 1603 C CA . MET A 1 220 ? -20.139 7.573 17.220 1.00 92.44 220 MET A CA 1
ATOM 1604 C C . MET A 1 220 ? -20.874 8.061 18.464 1.00 92.44 220 MET A C 1
ATOM 1606 O O . MET A 1 220 ? -20.227 8.567 19.388 1.00 92.44 220 MET A O 1
ATOM 1610 N N . ASN A 1 221 ? -22.201 7.943 18.479 1.00 95.38 221 ASN A N 1
ATOM 1611 C CA . ASN A 1 221 ? -22.988 8.207 19.682 1.00 95.38 221 ASN A CA 1
ATOM 1612 C C . ASN A 1 221 ? -23.098 6.939 20.558 1.00 95.38 221 ASN A C 1
ATOM 1614 O O . ASN A 1 221 ? -22.651 5.855 20.182 1.00 95.38 221 ASN A O 1
ATOM 1618 N N . GLU A 1 222 ? -23.659 7.065 21.757 1.00 94.88 222 GLU A N 1
ATOM 1619 C CA . GLU A 1 222 ? -23.780 5.934 22.675 1.00 94.88 222 GLU A CA 1
ATOM 1620 C C . GLU A 1 222 ? -24.782 4.873 22.199 1.00 94.88 222 GLU A C 1
ATOM 1622 O O . GLU A 1 222 ? -24.526 3.686 22.399 1.00 94.88 222 GLU A O 1
ATOM 1627 N N . SER A 1 223 ? -25.873 5.265 21.533 1.00 93.69 223 SER A N 1
ATOM 1628 C CA . SER A 1 223 ? -26.813 4.300 20.943 1.00 93.69 223 SER A CA 1
ATOM 1629 C C . SER A 1 223 ? -26.170 3.461 19.831 1.00 93.69 223 SER A C 1
ATOM 1631 O O . SER A 1 223 ? -26.251 2.236 19.872 1.00 93.69 223 SER A O 1
ATOM 1633 N N . ASP A 1 224 ? -25.406 4.089 18.934 1.00 93.94 224 ASP A N 1
ATOM 1634 C CA . ASP A 1 224 ? -24.641 3.417 17.884 1.00 93.94 224 ASP A CA 1
ATOM 1635 C C . ASP A 1 224 ? -23.645 2.427 18.510 1.00 93.94 224 ASP A C 1
ATOM 1637 O O . ASP A 1 224 ? -23.483 1.304 18.034 1.00 93.94 224 ASP A O 1
ATOM 1641 N N . LEU A 1 225 ? -22.981 2.824 19.607 1.00 94.25 225 LEU A N 1
ATOM 1642 C CA . LEU A 1 225 ? -22.036 1.958 20.310 1.00 94.25 225 LEU A CA 1
ATOM 1643 C C . LEU A 1 225 ? -22.728 0.730 20.920 1.00 94.25 225 LEU A C 1
ATOM 1645 O O . LEU A 1 225 ? -22.160 -0.361 20.873 1.00 94.25 225 LEU A O 1
ATOM 1649 N N . GLN A 1 226 ? -23.926 0.883 21.490 1.00 94.31 226 GLN A N 1
ATOM 1650 C CA . GLN A 1 226 ? -24.717 -0.231 22.030 1.00 94.31 226 GLN A CA 1
ATOM 1651 C C . GLN A 1 226 ? -25.154 -1.204 20.925 1.00 94.31 226 GLN A C 1
ATOM 1653 O O . GLN A 1 226 ? -25.022 -2.425 21.084 1.00 94.31 226 GLN A O 1
ATOM 1658 N N . ASP A 1 227 ? -25.589 -0.671 19.783 1.00 92.81 227 ASP A N 1
ATOM 1659 C CA . ASP A 1 227 ? -25.989 -1.459 18.615 1.00 92.81 227 ASP A CA 1
ATOM 1660 C C . ASP A 1 227 ? -24.804 -2.248 18.050 1.00 92.81 227 ASP A C 1
ATOM 1662 O O . ASP A 1 227 ? -24.867 -3.469 17.879 1.00 92.81 227 ASP A O 1
ATOM 1666 N N . ILE A 1 228 ? -23.670 -1.576 17.852 1.00 92.19 228 ILE A N 1
ATOM 1667 C CA . ILE A 1 228 ? -22.428 -2.198 17.385 1.00 92.19 228 ILE A CA 1
ATOM 1668 C C . ILE A 1 228 ? -21.897 -3.208 18.397 1.00 92.19 228 ILE A C 1
ATOM 1670 O O . ILE A 1 228 ? -21.293 -4.205 18.006 1.00 92.19 228 ILE A O 1
ATOM 1674 N N . CYS A 1 229 ? -22.138 -3.006 19.690 1.00 93.75 229 CYS A N 1
ATOM 1675 C CA . CYS A 1 229 ? -21.774 -4.003 20.684 1.00 93.75 229 CYS A CA 1
ATOM 1676 C C . CYS A 1 229 ? -22.552 -5.306 20.501 1.00 93.75 229 CYS A C 1
ATOM 1678 O O . CYS A 1 229 ? -21.998 -6.388 20.673 1.00 93.75 229 CYS A O 1
ATOM 1680 N N . SER A 1 230 ? -23.816 -5.206 20.100 1.00 90.44 230 SER A N 1
ATOM 1681 C CA . SER A 1 230 ? -24.693 -6.359 19.905 1.00 90.44 230 SER A CA 1
ATOM 1682 C C . SER A 1 230 ? -24.442 -7.058 18.565 1.00 90.44 230 SER A C 1
ATOM 1684 O O . SER A 1 230 ? -24.449 -8.284 18.497 1.00 90.44 230 SER A O 1
ATOM 1686 N N . VAL A 1 231 ? -24.193 -6.286 17.503 1.00 89.06 231 VAL A N 1
ATOM 1687 C CA . VAL A 1 231 ? -24.060 -6.787 16.120 1.00 89.06 231 VAL A CA 1
ATOM 1688 C C . VAL A 1 231 ? -22.602 -7.061 15.724 1.00 89.06 231 VAL A C 1
ATOM 1690 O O . VAL A 1 231 ? -22.333 -7.881 14.849 1.00 89.06 231 VAL A O 1
ATOM 1693 N N . GLY A 1 232 ? -21.647 -6.396 16.371 1.00 90.38 232 GLY A N 1
ATOM 1694 C CA . GLY A 1 232 ? -20.237 -6.388 15.997 1.00 90.38 232 GLY A CA 1
ATOM 1695 C C . GLY A 1 232 ? -19.878 -5.269 15.009 1.00 90.38 232 GLY A C 1
ATOM 1696 O O . GLY A 1 232 ? -20.714 -4.682 14.322 1.00 90.38 232 GLY A O 1
ATOM 1697 N N . THR A 1 233 ? -18.582 -4.980 14.914 1.00 91.75 233 THR A N 1
ATOM 1698 C CA . THR A 1 233 ? -17.989 -3.884 14.117 1.00 91.75 233 THR A CA 1
ATOM 1699 C C . THR A 1 233 ? -17.627 -4.271 12.681 1.00 91.75 233 THR A C 1
ATOM 1701 O O . THR A 1 233 ? -17.076 -3.463 11.933 1.00 91.75 233 THR A O 1
ATOM 1704 N N . GLY A 1 234 ? -17.912 -5.503 12.273 1.00 89.19 234 GLY A N 1
ATOM 1705 C CA . GLY A 1 234 ? -17.399 -6.088 11.037 1.00 89.19 234 GLY A CA 1
ATOM 1706 C C . GLY A 1 234 ? -17.872 -5.387 9.774 1.00 89.19 234 GLY A C 1
ATOM 1707 O O . GLY A 1 234 ? -17.082 -5.138 8.866 1.00 89.19 234 GLY A O 1
ATOM 1708 N N . HIS A 1 235 ? -19.137 -4.967 9.764 1.00 87.06 235 HIS A N 1
ATOM 1709 C CA . HIS A 1 235 ? -19.716 -4.169 8.687 1.00 87.06 235 HIS A CA 1
ATOM 1710 C C . HIS A 1 235 ? -19.035 -2.795 8.551 1.00 87.06 235 HIS A C 1
ATOM 1712 O O . HIS A 1 235 ? -18.803 -2.339 7.432 1.00 87.06 235 HIS A O 1
ATOM 1718 N N . LEU A 1 236 ? -18.646 -2.163 9.668 1.00 89.00 236 LEU A N 1
ATOM 1719 C CA . LEU A 1 236 ? -17.874 -0.918 9.645 1.00 89.00 236 LEU A CA 1
ATOM 1720 C C . LEU A 1 236 ? -16.481 -1.162 9.080 1.00 89.00 236 LEU A C 1
ATOM 1722 O O . LEU A 1 236 ? -16.047 -0.437 8.193 1.00 89.00 236 LEU A O 1
ATOM 1726 N N . LEU A 1 237 ? -15.789 -2.204 9.544 1.00 89.00 237 LEU A N 1
ATOM 1727 C CA . LEU A 1 237 ? -14.470 -2.561 9.022 1.00 89.00 237 LEU A CA 1
ATOM 1728 C C . LEU A 1 237 ? -14.506 -2.867 7.528 1.00 89.00 237 LEU A C 1
ATOM 1730 O O . LEU A 1 237 ? -13.633 -2.393 6.806 1.00 89.00 237 LEU A O 1
ATOM 1734 N N . ALA A 1 238 ? -15.524 -3.596 7.065 1.00 87.94 238 ALA A N 1
ATOM 1735 C CA . ALA A 1 238 ? -15.740 -3.861 5.651 1.00 87.94 238 ALA A CA 1
ATOM 1736 C C . ALA A 1 238 ? -15.903 -2.547 4.879 1.00 87.94 238 ALA A C 1
ATOM 1738 O O . ALA A 1 238 ? -15.191 -2.336 3.903 1.00 87.94 238 ALA A O 1
ATOM 1739 N N . ALA A 1 239 ? -16.743 -1.626 5.360 1.00 85.94 239 ALA A N 1
ATOM 1740 C CA . ALA A 1 239 ? -16.917 -0.311 4.745 1.00 85.94 239 ALA A CA 1
ATOM 1741 C C . ALA A 1 239 ? -15.616 0.516 4.707 1.00 85.94 239 ALA A C 1
ATOM 1743 O O . ALA A 1 239 ? -15.385 1.233 3.739 1.00 85.94 239 ALA A O 1
ATOM 1744 N N . LEU A 1 240 ? -14.750 0.391 5.719 1.00 86.06 240 LEU A N 1
ATOM 1745 C CA . LEU A 1 240 ? -13.481 1.123 5.807 1.00 86.06 240 LEU A CA 1
ATOM 1746 C C . LEU A 1 240 ? -12.398 0.635 4.839 1.00 86.06 240 LEU A C 1
ATOM 1748 O O . LEU A 1 240 ? -11.549 1.425 4.434 1.00 86.06 240 LEU A O 1
ATOM 1752 N N . ILE A 1 241 ? -12.363 -0.661 4.526 1.00 84.81 241 ILE A N 1
ATOM 1753 C CA . ILE A 1 241 ? -11.329 -1.251 3.653 1.00 84.81 241 ILE A CA 1
ATOM 1754 C C . ILE A 1 241 ? -11.796 -1.426 2.205 1.00 84.81 241 ILE A C 1
ATOM 1756 O O . ILE A 1 241 ? -10.991 -1.690 1.303 1.00 84.81 241 ILE A O 1
ATOM 1760 N N . ASN A 1 242 ? -13.101 -1.292 2.002 1.00 82.81 242 ASN A N 1
ATOM 1761 C CA . ASN A 1 242 ? -13.756 -1.364 0.720 1.00 82.81 242 ASN A CA 1
ATOM 1762 C C . ASN A 1 242 ? -13.383 -0.163 -0.162 1.00 82.81 242 ASN A C 1
ATOM 1764 O O . ASN A 1 242 ? -13.328 0.976 0.299 1.00 82.81 242 ASN A O 1
ATOM 1768 N N . VAL A 1 243 ? -13.132 -0.429 -1.441 1.00 68.62 243 VAL A N 1
ATOM 1769 C CA . VAL A 1 243 ? -12.952 0.597 -2.467 1.00 68.62 243 VAL A CA 1
ATOM 1770 C C . VAL A 1 243 ? -13.999 0.377 -3.544 1.00 68.62 243 VAL A C 1
ATOM 1772 O O . VAL A 1 243 ? -14.168 -0.732 -4.050 1.00 68.62 243 VAL A O 1
ATOM 1775 N N . THR A 1 244 ? -14.708 1.445 -3.889 1.00 67.38 244 THR A N 1
ATOM 1776 C CA . THR A 1 244 ? -15.706 1.414 -4.951 1.00 67.38 244 THR A CA 1
ATOM 1777 C C . THR A 1 244 ? -15.012 1.376 -6.307 1.00 67.38 244 THR A C 1
ATOM 1779 O O . THR A 1 244 ? -14.248 2.288 -6.625 1.00 67.38 244 THR A O 1
ATOM 1782 N N . VAL A 1 245 ? -15.292 0.353 -7.111 1.00 63.19 245 VAL A N 1
ATOM 1783 C CA . VAL A 1 245 ? -14.884 0.289 -8.519 1.00 63.19 245 VAL A CA 1
ATOM 1784 C C . VAL A 1 245 ? -16.144 0.141 -9.360 1.00 63.19 245 VAL A C 1
ATOM 1786 O O . VAL A 1 245 ? -16.962 -0.730 -9.089 1.00 63.19 245 VAL A O 1
ATOM 1789 N N . ASP A 1 246 ? -16.343 1.051 -10.315 1.00 63.94 246 ASP A N 1
ATOM 1790 C CA . ASP A 1 246 ? -17.545 1.123 -11.162 1.00 63.94 246 ASP A CA 1
ATOM 1791 C C . ASP A 1 246 ? -18.877 1.165 -10.386 1.00 63.94 246 ASP A C 1
ATOM 1793 O O . ASP A 1 246 ? -19.905 0.670 -10.837 1.00 63.94 246 ASP A O 1
ATOM 1797 N N . GLY A 1 247 ? -18.865 1.783 -9.201 1.00 64.75 247 GLY A N 1
ATOM 1798 C CA . GLY A 1 247 ? -20.034 1.876 -8.320 1.00 64.75 247 GLY A CA 1
ATOM 1799 C C . GLY A 1 247 ? -20.213 0.684 -7.377 1.00 64.75 247 GLY A C 1
ATOM 1800 O O . GLY A 1 247 ? -20.992 0.789 -6.432 1.00 64.75 247 GLY A O 1
ATOM 1801 N N . GLU A 1 248 ? -19.442 -0.391 -7.553 1.00 67.19 248 GLU A N 1
ATOM 1802 C CA . GLU A 1 248 ? -19.544 -1.600 -6.741 1.00 67.19 248 GLU A CA 1
ATOM 1803 C C . GLU A 1 248 ? -18.484 -1.649 -5.628 1.00 67.19 248 GLU A C 1
ATOM 1805 O O . GLU A 1 248 ? -17.306 -1.349 -5.860 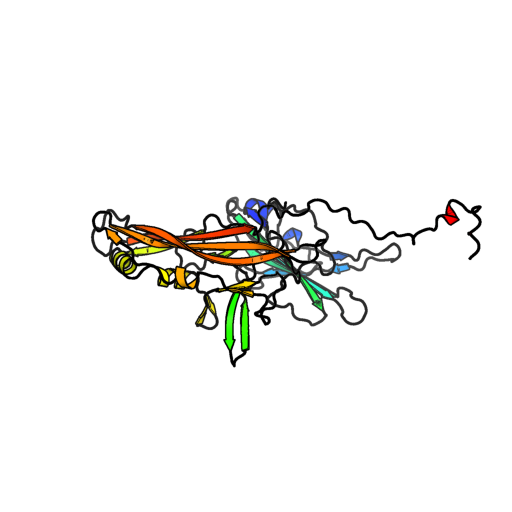1.00 67.19 248 GLU A O 1
ATOM 1810 N N . PRO A 1 249 ? -18.870 -2.031 -4.399 1.00 69.31 249 PRO A N 1
ATOM 1811 C CA . PRO A 1 249 ? -17.947 -2.196 -3.290 1.00 69.31 249 PRO A CA 1
ATOM 1812 C C . PRO A 1 249 ? -17.026 -3.408 -3.515 1.00 69.31 249 PRO A C 1
ATOM 1814 O O . PRO A 1 249 ? -17.470 -4.554 -3.466 1.00 69.31 249 PRO A O 1
ATOM 1817 N N . THR A 1 250 ? -15.727 -3.170 -3.715 1.00 76.94 250 THR A N 1
ATOM 1818 C CA . THR A 1 250 ? -14.707 -4.222 -3.799 1.00 76.94 250 THR A CA 1
ATOM 1819 C C . THR A 1 250 ? -13.749 -4.209 -2.603 1.00 76.94 250 THR A C 1
ATOM 1821 O O . THR A 1 250 ? -13.043 -3.235 -2.314 1.00 76.94 250 THR A O 1
ATOM 1824 N N . ILE A 1 251 ? -13.687 -5.342 -1.901 1.00 82.88 251 ILE A N 1
ATOM 1825 C CA . ILE A 1 251 ? -12.724 -5.579 -0.823 1.00 82.88 251 ILE A CA 1
ATOM 1826 C C . ILE A 1 251 ? -11.480 -6.217 -1.430 1.00 82.88 251 ILE A C 1
ATOM 1828 O O . ILE A 1 251 ? -11.578 -7.188 -2.170 1.00 82.88 251 ILE A O 1
ATOM 1832 N N . LEU A 1 252 ? -10.313 -5.679 -1.088 1.00 86.94 252 LEU A N 1
ATOM 1833 C CA . LEU A 1 252 ? -9.034 -6.267 -1.467 1.00 86.94 252 LEU A CA 1
ATOM 1834 C C . LEU A 1 252 ? -8.854 -7.593 -0.723 1.00 86.94 252 LEU A C 1
ATOM 1836 O O . LEU A 1 252 ? -8.739 -7.605 0.504 1.00 86.94 252 LEU A O 1
ATOM 1840 N N . ASP A 1 253 ? -8.804 -8.689 -1.473 1.00 90.56 253 ASP A N 1
ATOM 1841 C CA . ASP A 1 253 ? -8.759 -10.049 -0.938 1.00 90.56 253 ASP A CA 1
ATOM 1842 C C . ASP A 1 253 ? -7.643 -10.918 -1.539 1.00 90.56 253 ASP A C 1
ATOM 1844 O O . ASP A 1 253 ? -7.437 -12.033 -1.064 1.00 90.56 253 ASP A O 1
ATOM 1848 N N . GLN A 1 254 ? -6.884 -10.413 -2.517 1.00 94.88 254 GLN A N 1
ATOM 1849 C CA . GLN A 1 254 ? -5.781 -11.125 -3.170 1.00 94.88 254 GLN A CA 1
ATOM 1850 C C . GLN A 1 254 ? -4.454 -10.368 -3.062 1.00 94.88 254 GLN A C 1
ATOM 1852 O O . GLN A 1 254 ? -4.410 -9.136 -3.142 1.00 94.88 254 GLN A O 1
ATOM 1857 N N . ILE A 1 255 ? -3.357 -11.120 -2.950 1.00 96.12 255 ILE A N 1
ATOM 1858 C CA . ILE A 1 255 ? -1.972 -10.630 -2.935 1.00 96.12 255 ILE A CA 1
ATOM 1859 C C . ILE A 1 255 ? -1.158 -11.368 -3.996 1.00 96.12 255 ILE A C 1
ATOM 1861 O O . ILE A 1 255 ? -1.248 -12.588 -4.103 1.00 96.12 255 ILE A O 1
ATOM 1865 N N . GLY A 1 256 ? -0.347 -10.640 -4.764 1.00 94.94 256 GLY A N 1
ATOM 1866 C CA . GLY A 1 256 ? 0.553 -11.242 -5.748 1.00 94.94 256 GLY A CA 1
ATOM 1867 C C . GLY A 1 256 ? 1.705 -11.963 -5.050 1.00 94.94 256 GLY A C 1
ATOM 1868 O O . GLY A 1 256 ? 2.419 -11.350 -4.253 1.00 94.94 256 GLY A O 1
ATOM 1869 N N . VAL A 1 257 ? 1.895 -13.249 -5.350 1.00 93.50 257 VAL A N 1
ATOM 1870 C CA . VAL A 1 257 ? 2.967 -14.093 -4.783 1.00 93.50 257 VAL A CA 1
ATOM 1871 C C . VAL A 1 257 ? 4.342 -13.548 -5.162 1.00 93.50 257 VAL A C 1
ATOM 1873 O O . VAL A 1 257 ? 5.248 -13.472 -4.328 1.00 93.50 257 VAL A O 1
ATOM 1876 N N . THR A 1 258 ? 4.469 -13.125 -6.416 1.00 90.56 258 THR A N 1
ATOM 1877 C CA . THR A 1 258 ? 5.670 -12.569 -7.037 1.00 90.56 258 THR A CA 1
ATOM 1878 C C . THR A 1 258 ? 5.412 -11.141 -7.516 1.00 90.56 258 THR A C 1
ATOM 1880 O O . THR A 1 258 ? 4.263 -10.716 -7.671 1.00 90.56 258 THR A O 1
ATOM 1883 N N . ASN A 1 259 ? 6.477 -10.372 -7.754 1.00 86.31 259 ASN A N 1
ATOM 1884 C CA . ASN A 1 259 ? 6.342 -8.990 -8.224 1.00 86.31 259 ASN A CA 1
ATOM 1885 C C . ASN A 1 259 ? 5.905 -8.920 -9.704 1.00 86.31 259 ASN A C 1
ATOM 1887 O O . ASN A 1 259 ? 5.299 -7.940 -10.133 1.00 86.31 259 ASN A O 1
ATOM 1891 N N . ASP A 1 260 ? 6.099 -9.999 -10.465 1.00 85.56 260 ASP A N 1
ATOM 1892 C CA . ASP A 1 260 ? 5.684 -10.153 -11.862 1.00 85.56 260 ASP A CA 1
ATOM 1893 C C . ASP A 1 260 ? 4.295 -10.798 -12.058 1.00 85.56 260 ASP A C 1
ATOM 1895 O O . ASP A 1 260 ? 3.855 -10.938 -13.197 1.00 85.56 260 ASP A O 1
ATOM 1899 N N . ALA A 1 261 ? 3.565 -11.118 -10.980 1.00 90.06 261 ALA A N 1
ATOM 1900 C CA . ALA A 1 261 ? 2.256 -11.781 -11.029 1.00 90.06 261 ALA A CA 1
ATOM 1901 C C . ALA A 1 261 ? 1.260 -11.099 -11.992 1.00 90.06 261 ALA A C 1
ATOM 1903 O O . ALA A 1 261 ? 0.814 -9.973 -11.771 1.00 90.06 261 ALA A O 1
ATOM 1904 N N . LEU A 1 262 ? 0.875 -11.756 -13.084 1.00 89.06 262 LEU A N 1
ATOM 1905 C CA . LEU A 1 262 ? -0.026 -11.139 -14.060 1.00 89.06 262 LEU A CA 1
ATOM 1906 C C . LEU A 1 262 ? -1.468 -11.117 -13.540 1.00 89.06 262 LEU A C 1
ATOM 1908 O O . LEU A 1 262 ? -1.945 -12.081 -12.952 1.00 89.06 262 LEU A O 1
ATOM 1912 N N . ALA A 1 263 ? -2.195 -10.025 -13.780 1.00 88.88 263 ALA A N 1
ATOM 1913 C CA . ALA A 1 263 ? -3.578 -9.883 -13.314 1.00 88.88 263 ALA A CA 1
ATOM 1914 C C . ALA A 1 263 ? -4.554 -10.865 -13.994 1.00 88.88 263 ALA A C 1
ATOM 1916 O O . ALA A 1 263 ? -5.612 -11.173 -13.452 1.00 88.88 263 ALA A O 1
ATOM 1917 N N . ASN A 1 264 ? -4.210 -11.371 -15.180 1.00 87.94 264 ASN A N 1
ATOM 1918 C CA . ASN A 1 264 ? -4.985 -12.383 -15.900 1.00 87.94 264 ASN A CA 1
ATOM 1919 C C . ASN A 1 264 ? -4.624 -13.828 -15.506 1.00 87.94 264 ASN A C 1
ATOM 1921 O O . ASN A 1 264 ? -5.320 -14.748 -15.930 1.00 87.94 264 ASN A O 1
ATOM 1925 N N . ASP A 1 265 ? -3.566 -14.031 -14.719 1.00 90.06 265 ASP A N 1
ATOM 1926 C CA . ASP A 1 265 ? -3.172 -15.330 -14.185 1.00 90.06 265 ASP A CA 1
ATOM 1927 C C . ASP A 1 265 ? -3.449 -15.367 -12.684 1.00 90.06 265 ASP A C 1
ATOM 1929 O O . ASP A 1 265 ? -2.646 -14.919 -11.871 1.00 90.06 265 ASP A O 1
ATOM 1933 N N . THR A 1 266 ? -4.585 -15.942 -12.297 1.00 91.19 266 THR A N 1
ATOM 1934 C CA . THR A 1 266 ? -4.979 -16.037 -10.888 1.00 91.19 266 THR A CA 1
ATOM 1935 C C . THR A 1 266 ? -4.110 -17.004 -10.078 1.00 91.19 266 THR A C 1
ATOM 1937 O O . THR A 1 266 ? -4.195 -16.990 -8.856 1.00 91.19 266 THR A O 1
ATOM 1940 N N . THR A 1 267 ? -3.287 -17.852 -10.712 1.00 90.81 267 THR A N 1
ATOM 1941 C CA . THR A 1 267 ? -2.444 -18.831 -9.996 1.00 90.81 267 THR A CA 1
ATOM 1942 C C . THR A 1 267 ? -1.235 -18.190 -9.316 1.00 90.81 267 THR A C 1
ATOM 1944 O O . THR A 1 267 ? -0.735 -18.714 -8.323 1.00 90.81 267 THR A O 1
ATOM 1947 N N . SER A 1 268 ? -0.824 -17.015 -9.796 1.00 91.94 268 SER A N 1
ATOM 1948 C CA . SER A 1 268 ? 0.250 -16.197 -9.222 1.00 91.94 268 SER A CA 1
ATOM 1949 C C . SER A 1 268 ? -0.221 -15.291 -8.071 1.00 91.94 268 SER A C 1
ATOM 1951 O O . SER A 1 268 ? 0.522 -14.420 -7.609 1.00 91.94 268 SER A O 1
ATOM 1953 N N . TRP A 1 269 ? -1.455 -15.482 -7.592 1.00 95.62 269 TRP A N 1
ATOM 1954 C CA . TRP A 1 269 ? -2.071 -14.711 -6.514 1.00 95.62 269 TRP A CA 1
ATOM 1955 C C . TRP A 1 269 ? -2.575 -15.634 -5.410 1.00 95.62 269 TRP A C 1
ATOM 1957 O O . TRP A 1 269 ? -3.027 -16.749 -5.664 1.00 95.62 269 TRP A O 1
ATOM 1967 N N . ILE A 1 270 ? -2.494 -15.157 -4.171 1.00 96.12 270 ILE A N 1
ATOM 1968 C CA . ILE A 1 270 ? -2.974 -15.873 -2.992 1.00 96.12 270 ILE A CA 1
ATOM 1969 C C . ILE A 1 270 ? -4.046 -15.063 -2.261 1.00 96.12 270 ILE A C 1
ATOM 1971 O O . ILE A 1 270 ? -3.905 -13.841 -2.121 1.00 96.12 270 ILE A O 1
ATOM 1975 N N . PRO A 1 271 ? -5.084 -15.732 -1.730 1.00 95.94 271 PRO A N 1
ATOM 1976 C CA . PRO A 1 271 ? -6.114 -15.062 -0.961 1.00 95.94 271 PRO A CA 1
ATOM 1977 C C . PRO A 1 271 ? -5.592 -14.647 0.417 1.00 95.94 271 PRO A C 1
ATOM 1979 O O . PRO A 1 271 ? -4.785 -15.345 1.041 1.00 95.94 271 PRO A O 1
ATOM 1982 N N . ILE A 1 272 ? -6.122 -13.544 0.941 1.00 95.44 272 ILE A N 1
ATOM 1983 C CA . ILE A 1 272 ? -5.908 -13.137 2.330 1.00 95.44 272 ILE A CA 1
ATOM 1984 C C . ILE A 1 272 ? -6.775 -14.018 3.233 1.00 95.44 272 ILE A C 1
ATOM 1986 O O . ILE A 1 272 ? -7.968 -13.784 3.443 1.00 95.44 272 ILE A O 1
ATOM 1990 N N . THR A 1 273 ? -6.160 -15.053 3.792 1.00 95.00 273 THR A N 1
ATOM 1991 C CA . THR A 1 273 ? -6.849 -16.030 4.637 1.00 95.00 273 THR A CA 1
ATOM 1992 C C . THR A 1 273 ? -7.274 -15.392 5.960 1.00 95.00 273 THR A C 1
ATOM 1994 O O . THR A 1 273 ? -6.506 -14.671 6.593 1.00 95.00 273 THR A O 1
ATOM 1997 N N . GLY A 1 274 ? -8.503 -15.664 6.404 1.00 90.56 274 GLY A N 1
ATOM 1998 C CA . GLY A 1 274 ? -9.045 -15.131 7.660 1.00 90.56 274 GLY A CA 1
ATOM 1999 C C . GLY A 1 274 ? -9.690 -13.746 7.549 1.00 90.56 274 GLY A C 1
ATOM 2000 O O . GLY A 1 274 ? -10.339 -13.326 8.504 1.00 90.56 274 GLY A O 1
ATOM 2001 N N . LEU A 1 275 ? -9.609 -13.074 6.392 1.00 90.81 275 LEU A N 1
ATOM 2002 C CA . LEU A 1 275 ? -10.233 -11.762 6.190 1.00 90.81 275 LEU A CA 1
ATOM 2003 C C . LEU A 1 275 ? -11.754 -11.814 6.371 1.00 90.81 275 LEU A C 1
ATOM 2005 O O . LEU A 1 275 ? -12.296 -11.022 7.133 1.00 90.81 275 LEU A O 1
ATOM 2009 N N . SER A 1 276 ? -12.434 -12.786 5.756 1.00 87.69 276 SER A N 1
ATOM 2010 C CA . SER A 1 276 ? -13.880 -12.981 5.937 1.00 87.69 276 SER A CA 1
ATOM 2011 C C . SER A 1 276 ? -14.246 -13.158 7.410 1.00 87.69 276 SER A C 1
ATOM 2013 O O . SER A 1 276 ? -15.153 -12.497 7.896 1.00 87.69 276 SER A O 1
ATOM 2015 N N . ASN A 1 277 ? -13.482 -13.975 8.140 1.00 86.19 277 ASN A N 1
ATOM 2016 C CA . ASN A 1 277 ? -13.717 -14.245 9.559 1.00 86.19 277 ASN A CA 1
ATOM 2017 C C . ASN A 1 277 ? -13.470 -13.004 10.427 1.00 86.19 277 ASN A C 1
ATOM 2019 O O . ASN A 1 277 ? -14.187 -12.771 11.394 1.00 86.19 277 ASN A O 1
ATOM 2023 N N . ALA A 1 278 ? -12.467 -12.193 10.081 1.00 86.19 278 ALA A N 1
ATOM 2024 C CA . ALA A 1 278 ? -12.181 -10.937 10.766 1.00 86.19 278 ALA A CA 1
ATOM 2025 C C . ALA A 1 278 ? -13.269 -9.872 10.518 1.00 86.19 278 ALA A C 1
ATOM 2027 O O . ALA A 1 278 ? -13.481 -9.005 11.367 1.00 86.19 278 ALA A O 1
ATOM 2028 N N . LEU A 1 279 ? -13.963 -9.954 9.376 1.00 87.38 279 LEU A N 1
ATOM 2029 C CA . LEU A 1 279 ? -15.086 -9.089 9.002 1.00 87.38 279 LEU A CA 1
ATOM 2030 C C . LEU A 1 279 ? -16.447 -9.610 9.486 1.00 87.38 279 LEU A C 1
ATOM 2032 O O . LEU A 1 279 ? -17.393 -8.836 9.588 1.00 87.38 279 LEU A O 1
ATOM 2036 N N . THR A 1 280 ? -16.572 -10.891 9.824 1.00 80.75 280 THR A N 1
ATOM 2037 C CA . THR A 1 280 ? -17.728 -11.444 10.541 1.00 80.75 280 THR A CA 1
ATOM 2038 C C . THR A 1 280 ? -17.454 -11.361 12.044 1.00 80.75 280 THR A C 1
ATOM 2040 O O . THR A 1 280 ? -17.093 -12.347 12.682 1.00 80.75 280 THR A O 1
ATOM 2043 N N . SER A 1 281 ? -17.503 -10.150 12.600 1.00 69.19 281 SER A N 1
ATOM 2044 C CA . SER A 1 281 ? -17.108 -9.881 13.991 1.00 69.19 281 SER A CA 1
ATOM 2045 C C . SER A 1 281 ? -17.981 -10.587 15.028 1.00 69.19 281 SER A C 1
ATOM 2047 O O . SER A 1 281 ? -19.171 -10.803 14.819 1.00 69.19 281 SER A O 1
ATOM 2049 N N . SER A 1 282 ? -17.395 -10.862 16.194 1.00 70.00 282 SER A N 1
ATOM 2050 C CA . SER A 1 282 ? -18.117 -11.282 17.394 1.00 70.00 282 SER A CA 1
ATOM 2051 C C . SER A 1 282 ? -18.825 -10.101 18.063 1.00 70.00 282 SER A C 1
ATOM 2053 O O . SER A 1 282 ? -18.260 -9.007 18.151 1.00 70.00 282 SER A O 1
ATOM 2055 N N . SER A 1 283 ? -20.027 -10.340 18.589 1.00 84.62 283 SER A N 1
ATOM 2056 C CA . SER A 1 283 ? -20.699 -9.423 19.514 1.00 84.62 283 SER A CA 1
ATOM 2057 C C . SER A 1 283 ? -19.845 -9.214 20.769 1.00 84.62 283 SER A C 1
ATOM 2059 O O . SER A 1 283 ? -19.241 -10.159 21.286 1.00 84.62 283 SER A O 1
ATOM 2061 N N . GLY A 1 284 ? -19.806 -7.982 21.259 1.00 91.12 284 GLY A N 1
ATOM 2062 C CA . GLY A 1 284 ? -19.153 -7.618 22.507 1.00 91.12 284 GLY A CA 1
ATOM 2063 C C . GLY A 1 284 ? -20.086 -7.670 23.712 1.00 91.12 284 GLY A C 1
ATOM 2064 O O . GLY A 1 284 ? -21.231 -8.117 23.638 1.00 91.12 284 GLY A O 1
ATOM 2065 N N . THR A 1 285 ? -19.584 -7.151 24.830 1.00 94.31 285 THR A N 1
ATOM 2066 C CA . THR A 1 285 ? -20.375 -6.925 26.044 1.00 94.31 285 THR A CA 1
ATOM 2067 C C . THR A 1 285 ? -20.361 -5.444 26.379 1.00 94.31 285 THR A C 1
ATOM 2069 O O . THR A 1 285 ? -19.300 -4.875 26.657 1.00 94.31 285 THR A O 1
ATOM 2072 N N . TYR A 1 286 ? -21.540 -4.827 26.372 1.00 95.56 286 TYR A N 1
ATOM 2073 C CA . TYR A 1 286 ? -21.697 -3.426 26.737 1.00 95.56 286 TYR A CA 1
ATOM 2074 C C . TYR A 1 286 ? -21.857 -3.284 28.253 1.00 95.56 286 TYR A C 1
ATOM 2076 O O . TYR A 1 286 ? -22.650 -3.985 28.881 1.00 95.56 286 TYR A O 1
ATOM 2084 N N . ASN A 1 287 ? -21.105 -2.362 28.848 1.00 94.81 287 ASN A N 1
ATOM 2085 C CA . ASN A 1 287 ? -21.208 -2.003 30.255 1.00 94.81 287 ASN A CA 1
ATOM 2086 C C . ASN A 1 287 ? -21.684 -0.553 30.373 1.00 94.81 287 ASN A C 1
ATOM 2088 O O . ASN A 1 287 ? -20.928 0.371 30.072 1.00 94.81 287 ASN A O 1
ATOM 2092 N N . ALA A 1 288 ? -22.913 -0.377 30.862 1.00 91.88 288 ALA A N 1
ATOM 2093 C CA . ALA A 1 288 ? -23.555 0.926 31.021 1.00 91.88 288 ALA A CA 1
ATOM 2094 C C . ALA A 1 288 ? -22.881 1.830 32.071 1.00 91.88 288 ALA A C 1
ATOM 2096 O O . ALA A 1 288 ? -22.935 3.047 31.943 1.00 91.88 288 ALA A O 1
ATOM 2097 N N . TYR A 1 289 ? -22.209 1.271 33.087 1.00 90.56 289 TYR A N 1
ATOM 2098 C CA . TYR A 1 289 ? -21.528 2.067 34.119 1.00 90.56 289 TYR A CA 1
ATOM 2099 C C . TYR A 1 289 ? -20.263 2.735 33.584 1.00 90.56 289 TYR A C 1
ATOM 2101 O O . TYR A 1 289 ? -19.990 3.893 33.875 1.00 90.56 289 TYR A O 1
ATOM 2109 N N . THR A 1 290 ? -19.483 1.993 32.800 1.00 92.25 290 THR A N 1
ATOM 2110 C CA . THR A 1 290 ? -18.237 2.482 32.187 1.00 92.25 290 THR A CA 1
ATOM 2111 C C . THR A 1 290 ? -18.443 3.008 30.766 1.00 92.25 290 THR A C 1
ATOM 2113 O O . THR A 1 290 ? -17.485 3.458 30.146 1.00 92.25 290 THR A O 1
ATOM 2116 N N . ARG A 1 291 ? -19.670 2.902 30.237 1.00 93.88 291 ARG A N 1
ATOM 2117 C CA . ARG A 1 291 ? -20.081 3.299 28.878 1.00 93.88 291 ARG A CA 1
ATOM 2118 C C . ARG A 1 291 ? -19.155 2.750 27.796 1.00 93.88 291 ARG A C 1
ATOM 2120 O O . ARG A 1 291 ? -18.728 3.461 26.885 1.00 93.88 291 ARG A O 1
ATOM 2127 N N . GLN A 1 292 ? -18.805 1.474 27.938 1.00 95.25 292 GLN A N 1
ATOM 2128 C CA . GLN A 1 292 ? -17.820 0.811 27.090 1.00 95.25 292 GLN A CA 1
ATOM 2129 C C . GLN A 1 292 ? -18.383 -0.482 26.512 1.00 95.25 292 GLN A C 1
ATOM 2131 O O . GLN A 1 292 ? -19.074 -1.230 27.204 1.00 95.25 292 GLN A O 1
ATOM 2136 N N . CYS A 1 293 ? -18.040 -0.758 25.262 1.00 95.44 293 CYS A N 1
ATOM 2137 C CA . CYS A 1 293 ? -18.245 -2.049 24.638 1.00 95.44 293 CYS A CA 1
ATOM 2138 C C . CYS A 1 293 ? -16.903 -2.769 24.520 1.00 95.44 293 CYS A C 1
ATOM 2140 O O . CYS A 1 293 ? -16.011 -2.307 23.806 1.00 95.44 293 CYS A O 1
ATOM 2142 N N . SER A 1 294 ? -16.766 -3.893 25.218 1.00 95.19 294 SER A N 1
ATOM 2143 C CA . SER A 1 294 ? -15.537 -4.692 25.247 1.00 95.19 294 SER A CA 1
ATOM 2144 C C . SER A 1 294 ? -15.662 -5.958 24.404 1.00 95.19 294 SER A C 1
ATOM 2146 O O . SER A 1 294 ? -16.766 -6.447 24.173 1.00 95.19 294 SER A O 1
ATOM 2148 N N . ASN A 1 295 ? -14.514 -6.524 24.017 1.00 93.00 295 ASN A N 1
ATOM 2149 C CA . ASN A 1 295 ? -14.411 -7.751 23.218 1.00 93.00 295 ASN A CA 1
ATOM 2150 C C . ASN A 1 295 ? -14.997 -7.614 21.798 1.00 93.00 295 ASN A C 1
ATOM 2152 O O . ASN A 1 295 ? -15.587 -8.548 21.258 1.00 93.00 295 ASN A O 1
ATOM 2156 N N . ILE A 1 296 ? -14.815 -6.438 21.193 1.00 93.19 296 ILE A N 1
ATOM 2157 C CA . ILE A 1 296 ? -15.203 -6.153 19.805 1.00 93.19 296 ILE A CA 1
ATOM 2158 C C . ILE A 1 296 ? -13.982 -5.982 18.913 1.00 93.19 296 ILE A C 1
ATOM 2160 O O . ILE A 1 296 ? -12.883 -5.680 19.381 1.00 93.19 296 ILE A O 1
ATOM 2164 N N . THR A 1 297 ? -14.167 -6.146 17.605 1.00 93.81 297 THR A N 1
ATOM 2165 C CA . THR A 1 297 ? -13.095 -5.927 16.636 1.00 93.81 297 THR A CA 1
ATOM 2166 C C . THR A 1 297 ? -12.858 -4.428 16.434 1.00 93.81 297 THR A C 1
ATOM 2168 O O . THR A 1 297 ? -13.669 -3.722 15.849 1.00 93.81 297 THR A O 1
ATOM 2171 N N . VAL A 1 298 ? -11.720 -3.919 16.881 1.00 92.94 298 VAL A N 1
ATOM 2172 C CA . VAL A 1 298 ? -11.333 -2.505 16.739 1.00 92.94 298 VAL A CA 1
ATOM 2173 C C . VAL A 1 298 ? -10.325 -2.296 15.609 1.00 92.94 298 VAL A C 1
ATOM 2175 O O . VAL A 1 298 ? -9.711 -1.237 15.494 1.00 92.94 298 VAL A O 1
ATOM 2178 N N . GLY A 1 299 ? -10.087 -3.309 14.777 1.00 93.44 299 GLY A N 1
ATOM 2179 C CA . GLY A 1 299 ? -9.051 -3.226 13.764 1.00 93.44 299 GLY A CA 1
ATOM 2180 C C . GLY A 1 299 ? -8.729 -4.524 13.045 1.00 93.44 299 GLY A C 1
ATOM 2181 O O . GLY A 1 299 ? -9.255 -5.583 13.379 1.00 93.44 299 GLY A O 1
ATOM 2182 N N . LEU A 1 300 ? -7.806 -4.434 12.090 1.00 94.00 300 LEU A N 1
ATOM 2183 C CA . LEU A 1 300 ? -7.284 -5.574 11.339 1.00 94.00 300 LEU A CA 1
ATOM 2184 C C . LEU A 1 300 ? -5.762 -5.616 11.408 1.00 94.00 300 LEU A C 1
ATOM 2186 O O . LEU A 1 300 ? -5.072 -4.608 11.236 1.00 94.00 300 LEU A O 1
ATOM 2190 N N . HIS A 1 301 ? -5.233 -6.811 11.625 1.00 95.31 301 HIS A N 1
ATOM 2191 C CA . HIS A 1 301 ? -3.815 -7.100 11.513 1.00 95.31 301 HIS A CA 1
ATOM 2192 C C . HIS A 1 301 ? -3.591 -8.002 10.305 1.00 95.31 301 HIS A C 1
ATOM 2194 O O . HIS A 1 301 ? -4.036 -9.145 10.288 1.00 95.31 301 HIS A O 1
ATOM 2200 N N . TYR A 1 302 ? -2.905 -7.460 9.304 1.00 96.19 302 TYR A N 1
ATOM 2201 C CA . TYR A 1 302 ? -2.446 -8.188 8.134 1.00 96.19 302 TYR A CA 1
ATOM 2202 C C . TYR A 1 302 ? -1.039 -8.734 8.371 1.00 96.19 302 TYR 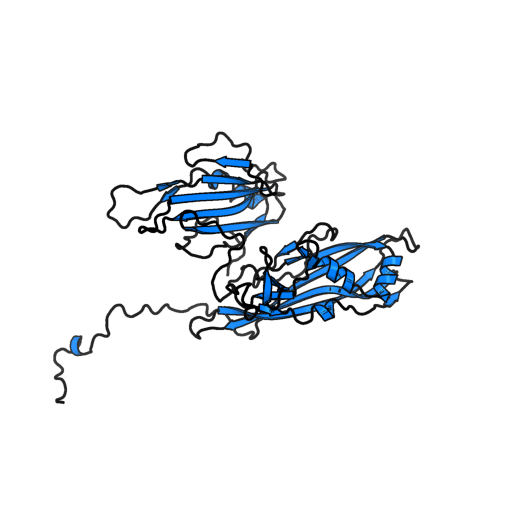A C 1
ATOM 2204 O O . TYR A 1 302 ? -0.126 -7.994 8.754 1.00 96.19 302 TYR A O 1
ATOM 2212 N N . GLN A 1 303 ? -0.851 -10.021 8.108 1.00 96.31 303 GLN A N 1
ATOM 2213 C CA . GLN A 1 303 ? 0.437 -10.690 8.187 1.00 96.31 303 GLN A CA 1
ATOM 2214 C C . GLN A 1 303 ? 0.792 -11.300 6.834 1.00 96.31 303 GLN A C 1
ATOM 2216 O O . GLN A 1 303 ? 0.072 -12.151 6.313 1.00 96.31 303 GLN A O 1
ATOM 2221 N N . PHE A 1 304 ? 1.940 -10.894 6.299 1.00 96.44 304 PHE A N 1
ATOM 2222 C CA . PHE A 1 304 ? 2.517 -11.467 5.089 1.00 96.44 304 PHE A CA 1
ATOM 2223 C C . PHE A 1 304 ? 3.679 -12.388 5.454 1.00 96.44 304 PHE A C 1
ATOM 2225 O O . PHE A 1 304 ? 4.620 -11.989 6.146 1.00 96.44 304 PHE A O 1
ATOM 2232 N N . VAL A 1 305 ? 3.609 -13.634 4.990 1.00 94.44 305 VAL A N 1
ATOM 2233 C CA . VAL A 1 305 ? 4.659 -14.635 5.164 1.00 94.44 305 VAL A CA 1
ATOM 2234 C C . VAL A 1 305 ? 5.528 -14.652 3.919 1.00 94.44 305 VAL A C 1
ATOM 2236 O O . VAL A 1 305 ? 5.052 -14.906 2.815 1.00 94.44 305 VAL A O 1
ATOM 2239 N N . VAL A 1 306 ? 6.812 -14.379 4.112 1.00 92.75 306 VAL A N 1
ATOM 2240 C CA . VAL A 1 306 ? 7.817 -14.300 3.056 1.00 92.75 306 VAL A CA 1
ATOM 2241 C C . VAL A 1 306 ? 8.678 -15.552 3.085 1.00 92.75 306 VAL A C 1
ATOM 2243 O O . VAL A 1 306 ? 9.141 -15.967 4.148 1.00 92.75 306 VAL A O 1
ATOM 2246 N N . ALA A 1 307 ? 8.938 -16.139 1.926 1.00 89.56 307 ALA A N 1
ATOM 2247 C CA . ALA A 1 307 ? 9.895 -17.226 1.782 1.00 89.56 307 ALA A CA 1
ATOM 2248 C C . ALA A 1 307 ? 10.850 -16.946 0.627 1.00 89.56 307 ALA A C 1
ATOM 2250 O O . ALA A 1 307 ? 10.643 -16.036 -0.173 1.00 89.56 307 ALA A O 1
ATOM 2251 N N . ARG A 1 308 ? 11.908 -17.749 0.556 1.00 85.00 308 ARG A N 1
ATOM 2252 C CA . ARG A 1 308 ? 12.863 -17.728 -0.545 1.00 85.00 308 ARG A CA 1
ATOM 2253 C C . ARG A 1 308 ? 12.578 -18.876 -1.488 1.00 85.00 308 ARG A C 1
ATOM 2255 O O . ARG A 1 308 ? 12.596 -20.025 -1.057 1.00 85.00 308 ARG A O 1
ATOM 2262 N N . ALA A 1 309 ? 12.341 -18.560 -2.752 1.00 81.00 309 ALA A N 1
ATOM 2263 C CA . ALA A 1 309 ? 12.070 -19.538 -3.796 1.00 81.00 309 ALA A CA 1
ATOM 2264 C C . ALA A 1 309 ? 12.914 -19.261 -5.045 1.00 81.00 309 ALA A C 1
ATOM 2266 O O . ALA A 1 309 ? 13.406 -18.152 -5.246 1.00 81.00 309 ALA A O 1
ATOM 2267 N N . GLY A 1 310 ? 13.088 -20.279 -5.885 1.00 75.81 310 GLY A N 1
ATOM 2268 C CA . GLY A 1 310 ? 13.888 -20.210 -7.108 1.00 75.81 310 GLY A CA 1
ATOM 2269 C C . GLY A 1 310 ? 15.155 -21.059 -7.033 1.00 75.81 310 GLY A C 1
ATOM 2270 O O . GLY A 1 310 ? 15.281 -21.942 -6.185 1.00 75.81 310 GLY A O 1
ATOM 2271 N N . ALA A 1 311 ? 16.088 -20.810 -7.951 1.00 67.44 311 ALA A N 1
ATOM 2272 C CA . ALA A 1 311 ? 17.342 -21.551 -8.003 1.00 67.44 311 ALA A CA 1
ATOM 2273 C C . ALA A 1 311 ? 18.122 -21.386 -6.691 1.00 67.44 311 ALA A C 1
ATOM 2275 O O . ALA A 1 311 ? 18.239 -20.272 -6.180 1.00 67.44 311 ALA A O 1
ATOM 2276 N N . GLU A 1 312 ? 18.736 -22.468 -6.198 1.00 62.84 312 GLU A N 1
ATOM 2277 C CA . GLU A 1 312 ? 19.582 -22.461 -4.990 1.00 62.84 312 GLU A CA 1
ATOM 2278 C C . GLU A 1 312 ? 20.634 -21.346 -5.038 1.00 62.84 312 GLU A C 1
ATOM 2280 O O . GLU A 1 312 ? 21.010 -20.760 -4.018 1.00 62.84 312 GLU A O 1
ATOM 2285 N N . TYR A 1 313 ? 21.084 -21.013 -6.254 1.00 63.31 313 TYR A N 1
ATOM 2286 C CA . TYR A 1 313 ? 22.084 -19.988 -6.464 1.00 63.31 313 TYR A CA 1
ATOM 2287 C C . TYR A 1 313 ? 21.568 -18.567 -6.739 1.00 63.31 313 TYR A C 1
ATOM 2289 O O . TYR A 1 313 ? 22.376 -17.638 -6.783 1.00 63.31 313 TYR A O 1
ATOM 2297 N N . ASN A 1 314 ? 20.257 -18.385 -6.877 1.00 67.06 314 ASN A N 1
ATOM 2298 C CA . ASN A 1 314 ? 19.612 -17.088 -7.068 1.00 67.06 314 ASN A CA 1
ATOM 2299 C C . ASN A 1 314 ? 18.199 -17.075 -6.444 1.00 67.06 314 ASN A C 1
ATOM 2301 O O . ASN A 1 314 ? 17.210 -16.917 -7.169 1.00 67.06 314 ASN A O 1
ATOM 2305 N N . PRO A 1 315 ? 18.077 -17.292 -5.120 1.00 75.25 315 PRO A N 1
ATOM 2306 C CA . PRO A 1 315 ? 16.780 -17.303 -4.466 1.00 75.25 315 PRO A CA 1
ATOM 2307 C C . PRO A 1 315 ? 16.179 -15.897 -4.437 1.00 75.25 315 PRO A C 1
ATOM 2309 O O . PRO A 1 315 ? 16.859 -14.921 -4.112 1.00 75.25 315 PRO A O 1
ATOM 2312 N N . GLN A 1 316 ? 14.888 -15.820 -4.721 1.00 82.62 316 GLN A N 1
ATOM 2313 C CA . GLN A 1 316 ? 14.084 -14.606 -4.717 1.00 82.62 316 GLN A CA 1
ATOM 2314 C C . GLN A 1 316 ? 13.160 -14.599 -3.497 1.00 82.62 316 GLN A C 1
ATOM 2316 O O . GLN A 1 316 ? 12.613 -15.641 -3.132 1.00 82.62 316 GLN A O 1
ATOM 2321 N N . ASP A 1 317 ? 12.999 -13.442 -2.849 1.00 85.31 317 ASP A N 1
ATOM 2322 C CA . ASP A 1 317 ? 12.032 -13.289 -1.758 1.00 85.31 317 ASP A CA 1
ATOM 2323 C C . ASP A 1 317 ? 10.619 -13.144 -2.375 1.00 85.31 317 ASP A C 1
ATOM 2325 O O . ASP A 1 317 ? 10.371 -12.250 -3.183 1.00 85.31 317 ASP A O 1
ATOM 2329 N N . ILE A 1 318 ? 9.702 -14.042 -2.009 1.00 91.00 318 ILE A N 1
ATOM 2330 C CA . ILE A 1 318 ? 8.316 -14.108 -2.506 1.00 91.00 318 ILE A CA 1
ATOM 2331 C C . ILE A 1 318 ? 7.327 -14.168 -1.336 1.00 91.00 318 ILE A C 1
ATOM 2333 O O . ILE A 1 318 ? 7.690 -14.588 -0.232 1.00 91.00 318 ILE A O 1
ATOM 2337 N N . ILE A 1 319 ? 6.073 -13.773 -1.556 1.00 94.00 319 ILE A N 1
ATOM 2338 C CA . ILE A 1 319 ? 5.009 -13.876 -0.548 1.00 94.00 319 ILE A CA 1
ATOM 2339 C C . ILE A 1 319 ? 4.326 -15.235 -0.701 1.00 94.00 319 ILE A C 1
ATOM 2341 O O . ILE A 1 319 ? 3.650 -15.485 -1.689 1.00 94.00 319 ILE A O 1
ATOM 2345 N N . VAL A 1 320 ? 4.474 -16.108 0.293 1.00 93.50 320 VAL A N 1
ATOM 2346 C CA . VAL A 1 320 ? 3.884 -17.462 0.285 1.00 93.50 320 VAL A CA 1
ATOM 2347 C C . VAL A 1 320 ? 2.612 -17.574 1.117 1.00 93.50 320 VAL A C 1
ATOM 2349 O O . VAL A 1 320 ? 1.922 -18.587 1.060 1.00 93.50 320 VAL A O 1
ATOM 2352 N N . GLY A 1 321 ? 2.297 -16.550 1.910 1.00 94.38 321 GLY A N 1
ATOM 2353 C CA . GLY A 1 321 ? 1.091 -16.522 2.726 1.00 94.38 321 GLY A CA 1
ATOM 2354 C C . GLY A 1 321 ? 0.641 -15.102 3.023 1.00 94.38 321 GLY A C 1
ATOM 2355 O O . GLY A 1 321 ? 1.462 -14.217 3.269 1.00 94.38 321 GLY A O 1
ATOM 2356 N N . ALA A 1 322 ? -0.671 -14.900 3.031 1.00 97.00 322 ALA A N 1
ATOM 2357 C CA . ALA A 1 322 ? -1.308 -13.659 3.428 1.00 97.00 322 ALA A CA 1
ATOM 2358 C C . ALA A 1 322 ? -2.448 -13.983 4.394 1.00 97.00 322 ALA A C 1
ATOM 2360 O O . ALA A 1 322 ? -3.321 -14.797 4.092 1.00 97.00 322 ALA A O 1
ATOM 2361 N N . PHE A 1 323 ? -2.425 -13.351 5.562 1.00 96.31 323 PHE A N 1
ATOM 2362 C CA . PHE A 1 323 ? -3.383 -13.592 6.631 1.00 96.31 323 PHE A CA 1
ATOM 2363 C C . PHE A 1 323 ? -3.943 -12.270 7.138 1.00 96.31 323 PHE A C 1
ATOM 2365 O O . PHE A 1 323 ? -3.224 -11.273 7.203 1.00 96.31 323 PHE A O 1
ATOM 2372 N N . ALA A 1 324 ? -5.210 -12.275 7.530 1.00 95.38 324 ALA A N 1
ATOM 2373 C CA . ALA A 1 324 ? -5.834 -11.188 8.264 1.00 95.38 324 ALA A CA 1
ATOM 2374 C C . ALA A 1 324 ? -6.455 -11.736 9.548 1.00 95.38 324 ALA A C 1
ATOM 2376 O O . ALA A 1 324 ? -7.196 -12.719 9.527 1.00 95.38 324 ALA A O 1
ATOM 2377 N N . SER A 1 325 ? -6.160 -11.081 10.666 1.00 94.12 325 SER A N 1
ATOM 2378 C CA . SER A 1 325 ? -6.740 -11.391 11.972 1.00 94.12 325 SER A CA 1
ATOM 2379 C C . SER A 1 325 ? -7.378 -10.149 12.597 1.00 94.12 325 SER A C 1
ATOM 2381 O O . SER A 1 325 ? -6.834 -9.048 12.445 1.00 94.12 325 SER A O 1
ATOM 2383 N N . PRO A 1 326 ? -8.504 -10.299 13.316 1.00 94.19 326 PRO A N 1
ATOM 2384 C CA . PRO A 1 326 ? -9.142 -9.185 14.003 1.00 94.19 326 PRO A CA 1
ATOM 2385 C C . PRO A 1 326 ? -8.267 -8.690 15.160 1.00 94.19 326 PRO A C 1
ATOM 2387 O O . PRO A 1 326 ? -7.738 -9.478 15.943 1.00 94.19 326 PRO A O 1
ATOM 2390 N N . ILE A 1 327 ? -8.154 -7.372 15.309 1.00 93.19 327 ILE A N 1
ATOM 2391 C CA . ILE A 1 327 ? -7.629 -6.753 16.529 1.00 93.19 327 ILE A CA 1
ATOM 2392 C C . ILE A 1 327 ? -8.816 -6.573 17.469 1.00 93.19 327 ILE A C 1
ATOM 2394 O O . ILE A 1 327 ? -9.714 -5.788 17.177 1.00 93.19 327 ILE A O 1
ATOM 2398 N N . VAL A 1 328 ? -8.835 -7.308 18.578 1.00 93.44 328 VAL A N 1
ATOM 2399 C CA . VAL A 1 328 ? -9.897 -7.211 19.587 1.00 93.44 328 VAL A CA 1
ATOM 2400 C C . VAL A 1 328 ? -9.549 -6.123 20.598 1.00 93.44 328 VAL A C 1
ATOM 2402 O O . VAL A 1 328 ? -8.406 -6.021 21.043 1.00 93.44 328 VAL A O 1
ATOM 2405 N N . GLY A 1 329 ? -10.532 -5.306 20.956 1.00 93.56 329 GLY A N 1
ATOM 2406 C CA . GLY A 1 329 ? -10.365 -4.214 21.902 1.00 93.56 329 GLY A CA 1
ATOM 2407 C C . GLY A 1 329 ? -11.690 -3.725 22.468 1.00 93.56 329 GLY A C 1
ATOM 2408 O O . GLY A 1 329 ? -12.671 -4.473 22.546 1.00 93.56 329 GLY A O 1
ATOM 2409 N N . THR A 1 330 ? -11.685 -2.458 22.871 1.00 94.69 330 THR A N 1
ATOM 2410 C CA . THR A 1 330 ? -12.803 -1.800 23.542 1.00 94.69 330 THR A CA 1
ATOM 2411 C C . THR A 1 330 ? -13.037 -0.429 22.923 1.00 94.69 330 THR A C 1
ATOM 2413 O O . THR A 1 330 ? -12.086 0.311 22.670 1.00 94.69 330 THR A O 1
ATOM 2416 N N . PHE A 1 331 ? -14.305 -0.090 22.712 1.00 95.12 331 PHE A N 1
ATOM 2417 C CA . PHE A 1 331 ? -14.756 1.267 22.406 1.00 95.12 331 PHE A CA 1
ATOM 2418 C C . PHE A 1 331 ? -15.479 1.849 23.612 1.00 95.12 331 PHE A C 1
ATOM 2420 O O . PHE A 1 331 ? -16.140 1.120 24.351 1.00 95.12 331 PHE A O 1
ATOM 2427 N N . GLN A 1 332 ? -15.342 3.155 23.820 1.00 95.38 332 GLN A N 1
ATOM 2428 C CA . GLN A 1 332 ? -15.848 3.827 25.014 1.00 95.38 332 GLN A CA 1
ATOM 2429 C C . GLN A 1 332 ? -16.367 5.225 24.684 1.00 95.38 332 GLN A C 1
ATOM 2431 O O . GLN A 1 332 ? -15.750 5.965 23.914 1.00 95.38 332 GLN A O 1
ATOM 2436 N N . ILE A 1 333 ? -17.491 5.597 25.295 1.00 95.88 333 ILE A N 1
ATOM 2437 C CA . ILE A 1 333 ? -17.977 6.975 25.293 1.00 95.88 333 ILE A CA 1
ATOM 2438 C C . ILE A 1 333 ? -17.235 7.757 26.379 1.00 95.88 333 ILE A C 1
ATOM 2440 O O . ILE A 1 333 ? -17.405 7.511 27.571 1.00 95.88 333 ILE A O 1
ATOM 2444 N N . TRP A 1 334 ? -16.407 8.707 25.948 1.00 92.19 334 TRP A N 1
ATOM 2445 C CA . TRP A 1 334 ? -15.591 9.588 26.791 1.00 92.19 334 TRP A CA 1
ATOM 2446 C C . TRP A 1 334 ? -16.299 10.898 27.154 1.00 92.19 334 TRP A C 1
ATOM 2448 O O . TRP A 1 334 ? -15.735 11.745 27.836 1.00 92.19 334 TRP A O 1
ATOM 2458 N N . ASN A 1 335 ? -17.515 11.113 26.656 1.00 89.69 335 ASN A N 1
ATOM 2459 C CA . ASN A 1 335 ? -18.260 12.340 26.896 1.00 89.69 335 ASN A CA 1
ATOM 2460 C C . ASN A 1 335 ? -18.775 12.394 28.343 1.00 89.69 335 ASN A C 1
ATOM 2462 O O . ASN A 1 335 ? -19.693 11.666 28.702 1.00 89.69 335 ASN A O 1
ATOM 2466 N N . GLU A 1 336 ? -18.207 13.275 29.161 1.00 86.31 336 GLU A N 1
ATOM 2467 C CA . GLU A 1 336 ? -18.578 13.428 30.576 1.00 86.31 336 GLU A CA 1
ATOM 2468 C C . GLU A 1 336 ? -19.705 14.446 30.817 1.00 86.31 336 GLU A C 1
ATOM 2470 O O . GLU A 1 336 ? -20.153 14.614 31.948 1.00 86.31 336 GLU A O 1
ATOM 2475 N N . THR A 1 337 ? -20.160 15.158 29.781 1.00 88.19 337 THR A N 1
ATOM 2476 C CA . THR A 1 337 ? -21.189 16.203 29.915 1.00 88.19 337 THR A CA 1
ATOM 2477 C C . THR A 1 337 ? -22.577 15.709 29.539 1.00 88.19 337 THR A C 1
ATOM 2479 O O . THR A 1 337 ? -23.564 16.185 30.098 1.00 88.19 337 THR A O 1
ATOM 2482 N N . ASN A 1 338 ? -22.659 14.747 28.620 1.00 85.88 338 ASN A N 1
ATOM 2483 C CA . ASN A 1 338 ? -23.899 14.125 28.198 1.00 85.88 338 ASN A CA 1
ATOM 2484 C C . ASN A 1 338 ? -23.927 12.632 28.567 1.00 85.88 338 ASN A C 1
ATOM 2486 O O . ASN A 1 338 ? -23.059 11.855 28.158 1.00 85.88 338 ASN A O 1
ATOM 2490 N N . PHE A 1 339 ? -24.955 12.245 29.320 1.00 84.00 339 PHE A N 1
ATOM 2491 C CA . PHE A 1 339 ? -25.190 10.887 29.818 1.00 84.00 339 PHE A CA 1
ATOM 2492 C C . PHE A 1 339 ? -26.371 10.194 29.123 1.00 84.00 339 PHE A C 1
ATOM 2494 O O . PHE A 1 339 ? -26.805 9.136 29.571 1.00 84.00 339 PHE A O 1
ATOM 2501 N N . ASP A 1 340 ? -26.919 10.802 28.069 1.00 87.31 340 ASP A N 1
ATOM 2502 C CA . ASP A 1 340 ? -27.930 10.181 27.222 1.00 87.31 340 ASP A CA 1
ATOM 2503 C C . ASP A 1 340 ? -27.304 9.429 26.028 1.00 87.31 340 ASP A C 1
ATOM 2505 O O . ASP A 1 340 ? -26.107 9.534 25.745 1.00 87.31 340 ASP A O 1
ATOM 2509 N N . GLY A 1 341 ? -28.151 8.703 25.289 1.00 85.06 341 GLY A N 1
ATOM 2510 C CA . GLY A 1 341 ? -27.763 7.935 24.101 1.00 85.06 341 GLY A CA 1
ATOM 2511 C C . GLY A 1 341 ? -27.117 8.756 22.972 1.00 85.06 341 GLY A C 1
ATOM 2512 O O . GLY A 1 341 ? -26.495 8.183 22.080 1.00 85.06 341 GLY A O 1
ATOM 2513 N N . ASN A 1 342 ? -27.217 10.089 23.007 1.00 91.12 342 ASN A N 1
ATOM 2514 C CA . ASN A 1 342 ? -26.687 10.993 21.983 1.00 91.12 342 ASN A CA 1
ATOM 2515 C C . ASN A 1 342 ? -25.255 11.454 22.281 1.00 91.12 342 ASN A C 1
ATOM 2517 O O . ASN A 1 342 ? -24.685 12.251 21.532 1.00 91.12 342 ASN A O 1
ATOM 2521 N N . ALA A 1 343 ? -24.660 11.008 23.383 1.00 91.94 343 ALA A N 1
ATOM 2522 C CA . ALA A 1 343 ? -23.308 11.376 23.752 1.00 91.94 343 ALA A CA 1
ATOM 2523 C C . ALA A 1 343 ? -22.282 10.892 22.717 1.00 91.94 343 ALA A C 1
ATOM 2525 O O . ALA A 1 343 ? -22.093 9.698 22.509 1.00 91.94 343 ALA A O 1
ATOM 2526 N N . LEU A 1 344 ? -21.601 11.841 22.075 1.00 93.44 344 LEU A N 1
ATOM 2527 C CA . LEU A 1 344 ? -20.652 11.563 20.998 1.00 93.44 344 LEU A CA 1
ATOM 2528 C C . LEU A 1 344 ? -19.242 11.295 21.523 1.00 93.44 344 LEU A C 1
ATOM 2530 O O . LEU A 1 344 ? -18.770 11.965 22.443 1.00 93.44 344 LEU A O 1
ATOM 2534 N N . SER A 1 345 ? -18.527 10.362 20.901 1.00 94.00 345 SER A N 1
ATOM 2535 C CA . SER A 1 345 ? -17.098 10.130 21.136 1.00 94.00 345 SER A CA 1
ATOM 2536 C C . SER A 1 345 ? -16.399 9.589 19.895 1.00 94.00 345 SER A C 1
ATOM 2538 O O . SER A 1 345 ? -16.998 8.891 19.078 1.00 94.00 345 SER A O 1
ATOM 2540 N N . TYR A 1 346 ? -15.114 9.917 19.755 1.00 93.12 346 TYR A N 1
ATOM 2541 C CA . TYR A 1 346 ? -14.276 9.374 18.690 1.00 93.12 346 TYR A CA 1
ATOM 2542 C C . TYR A 1 346 ? -13.799 7.969 19.059 1.00 93.12 346 TYR A C 1
ATOM 2544 O O . TYR A 1 346 ? -13.154 7.782 20.088 1.00 93.12 346 TYR A O 1
ATOM 2552 N N . GLN A 1 347 ? -14.081 7.003 18.190 1.00 93.12 347 GLN A N 1
ATOM 2553 C CA . GLN A 1 347 ? -13.607 5.625 18.285 1.00 93.12 347 GLN A CA 1
ATOM 2554 C C . GLN A 1 347 ? -12.500 5.391 17.262 1.00 93.12 347 GLN A C 1
ATOM 2556 O O . GLN A 1 347 ? -12.624 5.803 16.107 1.00 93.12 347 GLN A O 1
ATOM 2561 N N . GLN A 1 348 ? -11.414 4.738 17.670 1.00 92.00 348 GLN A N 1
ATOM 2562 C CA . GLN A 1 348 ? -10.253 4.521 16.810 1.00 92.00 348 GLN A CA 1
ATOM 2563 C C . GLN A 1 348 ? -10.233 3.109 16.229 1.00 92.00 348 GLN A C 1
ATOM 2565 O O . GLN A 1 348 ? -10.081 2.134 16.962 1.00 92.00 348 GLN A O 1
ATOM 2570 N N . PHE A 1 349 ? -10.253 3.011 14.900 1.00 92.56 349 PHE A N 1
ATOM 2571 C CA . PHE A 1 349 ? -9.907 1.777 14.204 1.00 92.56 349 PHE A CA 1
ATOM 2572 C C . PHE A 1 349 ? -8.402 1.689 13.965 1.00 92.56 349 PHE A C 1
ATOM 2574 O O . PHE A 1 349 ? -7.774 2.661 13.540 1.00 92.56 349 PHE A O 1
ATOM 2581 N N . THR A 1 350 ? -7.827 0.515 14.223 1.00 92.94 350 THR A N 1
ATOM 2582 C CA . THR A 1 350 ? -6.388 0.257 14.085 1.00 92.94 350 THR A CA 1
ATOM 2583 C C . THR A 1 350 ? -6.106 -0.739 12.965 1.00 92.94 350 THR A C 1
ATOM 2585 O O . THR A 1 350 ? -6.724 -1.791 12.867 1.00 92.94 350 THR A O 1
ATOM 2588 N N . PHE A 1 351 ? -5.107 -0.447 12.147 1.00 92.69 351 PHE A N 1
ATOM 2589 C CA . PHE A 1 351 ? -4.609 -1.318 11.097 1.00 92.69 351 PHE A CA 1
ATOM 2590 C C . PHE A 1 351 ? -3.121 -1.568 11.306 1.00 92.69 351 PHE A C 1
ATOM 2592 O O . PHE A 1 351 ? -2.341 -0.636 11.526 1.00 92.69 351 PHE A O 1
ATOM 2599 N N . LYS A 1 352 ? -2.726 -2.838 11.232 1.00 93.75 352 LYS A N 1
ATOM 2600 C CA . LYS A 1 352 ? -1.331 -3.272 11.330 1.00 93.75 352 LYS A CA 1
ATOM 2601 C C . LYS A 1 352 ? -0.968 -4.116 10.126 1.00 93.75 352 LYS A C 1
ATOM 2603 O O . LYS A 1 352 ? -1.785 -4.903 9.659 1.00 93.75 352 LYS A O 1
ATOM 2608 N N . VAL A 1 353 ? 0.264 -3.976 9.659 1.00 94.44 353 VAL A N 1
ATOM 2609 C CA . VAL A 1 353 ? 0.831 -4.816 8.601 1.00 94.44 353 VAL A CA 1
ATOM 2610 C C . VAL A 1 353 ? 2.183 -5.307 9.076 1.00 94.44 353 VAL A C 1
ATOM 2612 O O . VAL A 1 353 ? 3.039 -4.493 9.413 1.00 94.44 353 VAL A O 1
ATOM 2615 N N . THR A 1 354 ? 2.387 -6.617 9.106 1.00 93.56 354 THR A N 1
ATOM 2616 C CA . THR A 1 354 ? 3.655 -7.216 9.531 1.00 93.56 354 THR A CA 1
ATOM 2617 C C . THR A 1 354 ? 4.154 -8.221 8.516 1.00 93.56 354 THR A C 1
ATOM 2619 O O . THR A 1 354 ? 3.365 -8.951 7.919 1.00 93.56 354 THR A O 1
ATOM 2622 N N . PHE A 1 355 ? 5.472 -8.321 8.404 1.00 91.19 355 PHE A N 1
ATOM 2623 C CA . PHE A 1 355 ? 6.127 -9.356 7.618 1.00 91.19 355 PHE A CA 1
ATOM 2624 C C . PHE A 1 355 ? 6.811 -10.358 8.540 1.00 91.19 355 PHE A C 1
ATOM 2626 O O . PHE A 1 355 ? 7.515 -9.971 9.473 1.00 91.19 355 PHE A O 1
ATOM 2633 N N . SER A 1 356 ? 6.639 -11.641 8.252 1.00 90.50 356 SER A N 1
ATOM 2634 C CA . SER A 1 356 ? 7.354 -12.736 8.910 1.00 90.50 356 SER A CA 1
ATOM 2635 C C . SER A 1 356 ? 8.018 -13.609 7.857 1.00 90.50 356 SER A C 1
ATOM 2637 O O . SER A 1 356 ? 7.431 -13.837 6.802 1.00 90.50 356 SER A O 1
ATOM 2639 N N . ARG A 1 357 ? 9.217 -14.128 8.125 1.00 87.44 357 ARG A N 1
ATOM 2640 C CA . ARG A 1 357 ? 9.830 -15.134 7.248 1.00 87.44 357 ARG A CA 1
ATOM 2641 C C . ARG A 1 357 ? 9.315 -16.528 7.604 1.00 87.44 357 ARG A C 1
ATOM 2643 O O . ARG A 1 357 ? 9.171 -16.828 8.784 1.00 87.44 357 ARG A O 1
ATOM 2650 N N . TYR A 1 358 ? 9.056 -17.353 6.592 1.00 84.00 358 TYR A N 1
ATOM 2651 C CA . TYR A 1 358 ? 8.676 -18.759 6.757 1.00 84.00 358 TYR A CA 1
ATOM 2652 C C . TYR A 1 358 ? 9.777 -19.556 7.473 1.00 84.00 358 TYR A C 1
ATOM 2654 O O . TYR A 1 358 ? 9.500 -20.296 8.410 1.00 84.00 358 TYR A O 1
ATOM 2662 N N . ASP A 1 359 ? 11.034 -19.334 7.080 1.00 79.00 359 ASP A N 1
ATOM 2663 C CA . ASP A 1 359 ? 12.218 -19.789 7.810 1.00 79.00 359 ASP A CA 1
ATOM 2664 C C . ASP A 1 359 ? 12.949 -18.571 8.386 1.00 79.00 359 ASP A C 1
ATOM 2666 O O . ASP A 1 359 ? 13.430 -17.708 7.641 1.00 79.00 359 ASP A O 1
ATOM 2670 N N . SER A 1 360 ? 13.045 -18.501 9.716 1.00 70.50 360 SER A N 1
ATOM 2671 C CA . SER A 1 360 ? 13.698 -17.402 10.432 1.00 70.50 360 SER A CA 1
ATOM 2672 C C . SER A 1 360 ? 15.192 -17.277 10.119 1.00 70.50 360 SER A C 1
ATOM 2674 O O . SER A 1 360 ? 15.751 -16.191 10.270 1.00 70.50 360 SER A O 1
ATOM 2676 N N . ASN A 1 361 ? 15.835 -18.357 9.660 1.00 67.44 361 ASN A N 1
ATOM 2677 C CA . ASN A 1 361 ? 17.257 -18.385 9.310 1.00 67.44 361 ASN A CA 1
ATOM 2678 C C . ASN A 1 361 ? 17.516 -18.084 7.826 1.00 67.44 361 ASN A C 1
ATOM 2680 O O . ASN A 1 361 ? 18.668 -17.918 7.421 1.00 67.44 361 ASN A O 1
ATOM 2684 N N . SER A 1 362 ? 16.462 -17.964 7.011 1.00 66.75 362 SER A N 1
ATOM 2685 C CA . SER A 1 362 ? 16.579 -17.646 5.587 1.00 66.75 362 SER A CA 1
ATOM 2686 C C . SER A 1 362 ? 16.961 -16.170 5.376 1.00 66.75 362 SER A C 1
ATOM 2688 O O . SER A 1 362 ? 16.120 -15.290 5.195 1.00 66.75 362 SER A O 1
ATOM 2690 N N . GLN A 1 363 ? 18.258 -15.862 5.427 1.00 60.41 363 GLN A N 1
ATOM 2691 C CA . GLN A 1 363 ? 18.778 -14.519 5.149 1.00 60.41 363 GLN A CA 1
ATOM 2692 C C . GLN A 1 363 ? 19.250 -14.365 3.703 1.00 60.41 363 GLN A C 1
ATOM 2694 O O . GLN A 1 363 ? 19.601 -15.338 3.032 1.00 60.41 363 GLN A O 1
ATOM 2699 N N . ALA A 1 364 ? 19.306 -13.112 3.234 1.00 54.78 364 ALA A N 1
ATOM 2700 C CA . ALA A 1 364 ? 20.107 -12.741 2.069 1.00 54.78 364 ALA A CA 1
ATOM 2701 C C . ALA A 1 364 ? 21.529 -13.262 2.262 1.00 54.78 364 ALA A C 1
ATOM 2703 O O . ALA A 1 364 ? 22.189 -12.891 3.2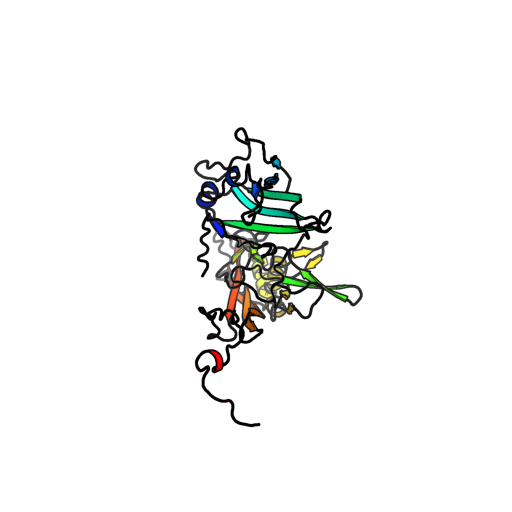24 1.00 54.78 364 ALA A O 1
ATOM 2704 N N . THR A 1 365 ? 22.015 -14.125 1.370 1.00 51.25 365 THR A N 1
ATOM 2705 C CA . THR A 1 365 ? 23.446 -14.425 1.304 1.00 51.25 365 THR A CA 1
ATOM 2706 C C . THR A 1 365 ? 24.156 -13.136 0.899 1.00 51.25 365 THR A C 1
ATOM 2708 O O . THR A 1 365 ? 24.202 -12.795 -0.278 1.00 51.25 365 THR A O 1
ATOM 2711 N N . ILE A 1 366 ? 24.642 -12.393 1.899 1.00 44.28 366 ILE A N 1
ATOM 2712 C CA . ILE A 1 366 ? 25.192 -11.030 1.787 1.00 44.28 366 ILE A CA 1
ATOM 2713 C C . ILE A 1 366 ? 26.467 -10.977 0.932 1.00 44.28 366 ILE A C 1
ATOM 2715 O O . ILE A 1 366 ? 26.851 -9.909 0.466 1.00 44.28 366 ILE A O 1
ATOM 2719 N N . MET A 1 367 ? 27.109 -12.111 0.652 1.00 38.84 367 MET A N 1
ATOM 2720 C CA . MET A 1 367 ? 28.271 -12.162 -0.229 1.00 38.84 367 MET A CA 1
ATOM 2721 C C . MET A 1 367 ? 28.218 -13.407 -1.098 1.00 38.84 367 MET A C 1
ATOM 2723 O O . MET A 1 367 ? 28.382 -14.525 -0.614 1.00 38.84 367 MET A O 1
ATOM 2727 N N . ARG A 1 368 ? 28.045 -13.215 -2.403 1.00 45.97 368 ARG A N 1
ATOM 2728 C CA . ARG A 1 368 ? 28.458 -14.215 -3.380 1.00 45.97 368 ARG A CA 1
ATOM 2729 C C . ARG A 1 368 ? 29.432 -13.579 -4.341 1.00 45.97 368 ARG A C 1
ATOM 2731 O O . ARG A 1 368 ? 29.121 -12.615 -5.031 1.00 45.97 368 ARG A O 1
ATOM 2738 N N . ARG A 1 369 ? 30.635 -14.143 -4.349 1.00 39.97 369 ARG A N 1
ATOM 2739 C CA . ARG A 1 369 ? 31.628 -13.921 -5.388 1.00 39.97 369 ARG A CA 1
ATOM 2740 C C . ARG A 1 369 ? 30.965 -14.305 -6.708 1.00 39.97 369 ARG A C 1
ATOM 2742 O O . ARG A 1 369 ? 30.640 -15.473 -6.901 1.00 39.97 369 ARG A O 1
ATOM 2749 N N . ILE A 1 370 ? 30.748 -13.332 -7.588 1.00 42.75 370 ILE A N 1
ATOM 2750 C CA . ILE A 1 370 ? 30.509 -13.616 -9.000 1.00 42.75 370 ILE A CA 1
ATOM 2751 C C . ILE A 1 370 ? 31.774 -14.345 -9.456 1.00 42.75 370 ILE A C 1
ATOM 2753 O O . ILE A 1 370 ? 32.835 -13.733 -9.589 1.00 42.75 370 ILE A O 1
ATOM 2757 N N . VAL A 1 371 ? 31.710 -15.670 -9.581 1.00 45.50 371 VAL A N 1
ATOM 2758 C CA . VAL A 1 371 ? 32.756 -16.410 -10.280 1.00 45.50 371 VAL A CA 1
ATOM 2759 C C . VAL A 1 371 ? 32.514 -16.076 -11.737 1.00 45.50 371 VAL A C 1
ATOM 2761 O O . VAL A 1 371 ? 31.596 -16.615 -12.352 1.00 45.50 371 VAL A O 1
ATOM 2764 N N . ALA A 1 372 ? 33.257 -15.091 -12.245 1.00 41.72 372 ALA A N 1
ATOM 2765 C CA . ALA A 1 372 ? 33.231 -14.786 -13.663 1.00 41.72 372 ALA A CA 1
ATOM 2766 C C . ALA A 1 372 ? 33.465 -16.103 -14.422 1.00 41.72 372 ALA A C 1
ATOM 2768 O O . ALA A 1 372 ? 34.347 -16.871 -14.012 1.00 41.72 372 ALA A O 1
ATOM 2769 N N . PRO A 1 373 ? 32.679 -16.398 -15.473 1.00 52.72 373 PRO A N 1
ATOM 2770 C CA . PRO A 1 373 ? 32.968 -17.546 -16.314 1.00 52.72 373 PRO A CA 1
ATOM 2771 C C . PRO A 1 373 ? 34.436 -17.449 -16.752 1.00 52.72 373 PRO A C 1
ATOM 2773 O O . PRO A 1 373 ? 34.898 -16.341 -17.051 1.00 52.72 373 PRO A O 1
ATOM 2776 N N . PRO A 1 374 ? 35.201 -18.552 -16.708 1.00 53.16 374 PRO A N 1
ATOM 2777 C CA . PRO A 1 374 ? 36.610 -18.514 -17.058 1.00 53.16 374 PRO A CA 1
ATOM 2778 C C . PRO A 1 374 ? 36.748 -17.934 -18.470 1.00 53.16 374 PRO A C 1
ATOM 2780 O O . PRO A 1 374 ? 36.242 -18.491 -19.438 1.00 53.16 374 PRO A O 1
ATOM 2783 N N . ILE A 1 375 ? 37.387 -16.762 -18.562 1.00 65.69 375 ILE A N 1
ATOM 2784 C CA . ILE A 1 375 ? 37.601 -16.022 -19.821 1.00 65.69 375 ILE A CA 1
ATOM 2785 C C . ILE A 1 375 ? 38.474 -16.846 -20.775 1.00 65.69 375 ILE A C 1
ATOM 2787 O O . ILE A 1 375 ? 38.418 -16.690 -21.992 1.00 65.69 375 ILE A O 1
ATOM 2791 N N . LEU A 1 376 ? 39.282 -17.738 -20.207 1.00 59.44 376 LEU A N 1
ATOM 2792 C CA . LEU A 1 376 ? 40.120 -18.663 -20.938 1.00 59.44 376 LEU A CA 1
ATOM 2793 C C . LEU A 1 376 ? 39.432 -20.032 -20.980 1.00 59.44 376 LEU A C 1
ATOM 2795 O O . LEU A 1 376 ? 38.982 -20.503 -19.929 1.00 59.44 376 LEU A O 1
ATOM 2799 N N . PRO A 1 377 ? 39.374 -20.698 -22.148 1.00 67.44 377 PRO A N 1
ATOM 2800 C CA . PRO A 1 377 ? 39.063 -22.120 -22.179 1.00 67.44 377 PRO A CA 1
ATOM 2801 C C . PRO A 1 377 ? 40.036 -22.863 -21.248 1.00 67.44 377 PRO A C 1
ATOM 2803 O O . PRO A 1 377 ? 41.163 -22.393 -21.063 1.00 67.44 377 PRO A O 1
ATOM 2806 N N . PRO A 1 378 ? 39.620 -23.984 -20.632 1.00 58.66 378 PRO A N 1
ATOM 2807 C CA . PRO A 1 378 ? 40.495 -24.762 -19.763 1.00 58.66 378 PRO A CA 1
ATOM 2808 C C . PRO A 1 378 ? 41.787 -25.081 -20.520 1.00 58.66 378 PRO A C 1
ATOM 2810 O O . PRO A 1 378 ? 41.766 -25.758 -21.546 1.00 58.66 378 PRO A O 1
ATOM 2813 N N . LEU A 1 379 ? 42.893 -24.503 -20.052 1.00 63.62 379 LEU A N 1
ATOM 2814 C CA . LEU A 1 379 ? 44.212 -24.748 -20.611 1.00 63.62 379 LEU A CA 1
ATOM 2815 C C . LEU A 1 379 ? 44.653 -26.122 -20.115 1.00 63.62 379 LEU A C 1
ATOM 2817 O O . LEU A 1 379 ? 44.686 -26.356 -18.910 1.00 63.62 379 LEU A O 1
ATOM 2821 N N . ASP A 1 380 ? 44.940 -27.021 -21.049 1.00 68.06 380 ASP A N 1
ATOM 2822 C CA . ASP A 1 380 ? 45.487 -28.343 -20.756 1.00 68.06 380 ASP A CA 1
ATOM 2823 C C . ASP A 1 380 ? 46.867 -28.205 -20.082 1.00 68.06 380 ASP A C 1
ATOM 2825 O O . ASP A 1 380 ? 47.643 -27.291 -20.396 1.00 68.06 380 ASP A O 1
ATOM 2829 N N . ASP A 1 381 ? 47.195 -29.133 -19.181 1.00 65.88 381 ASP A N 1
ATOM 2830 C CA . ASP A 1 381 ? 48.484 -29.207 -18.484 1.00 65.88 381 ASP A CA 1
ATOM 2831 C C . ASP A 1 381 ? 49.658 -29.308 -19.475 1.00 65.88 381 ASP A C 1
ATOM 2833 O O . ASP A 1 381 ? 50.793 -28.947 -19.148 1.00 65.88 381 ASP A O 1
ATOM 2837 N N . SER A 1 382 ? 49.392 -29.702 -20.728 1.00 64.62 382 SER A N 1
ATOM 2838 C CA . SER A 1 382 ? 50.353 -29.686 -21.835 1.00 64.62 382 SER A CA 1
ATOM 2839 C C . SER A 1 382 ? 50.968 -28.307 -22.113 1.00 64.62 382 SER A C 1
ATOM 2841 O O . SER A 1 382 ? 52.055 -28.231 -22.684 1.00 64.62 382 SER A O 1
ATOM 2843 N N . ILE A 1 383 ? 50.300 -27.211 -21.732 1.00 66.75 383 ILE A N 1
ATOM 2844 C CA . ILE A 1 383 ? 50.813 -25.841 -21.902 1.00 66.75 383 ILE A CA 1
ATOM 2845 C C . ILE A 1 383 ? 51.886 -25.517 -20.856 1.00 66.75 383 ILE A C 1
ATOM 2847 O O . ILE A 1 383 ? 52.855 -24.822 -21.161 1.00 66.75 383 ILE A O 1
ATOM 2851 N N . PHE A 1 384 ? 51.748 -26.047 -19.640 1.00 68.44 384 PHE A N 1
ATOM 2852 C CA . PHE A 1 384 ? 52.727 -25.869 -18.564 1.00 68.44 384 PHE A CA 1
ATOM 2853 C C . PHE A 1 384 ? 53.816 -26.949 -18.574 1.00 68.44 384 PHE A C 1
ATOM 2855 O O . PHE A 1 384 ? 54.910 -26.723 -18.054 1.00 68.44 384 PHE A O 1
ATOM 2862 N N . TYR A 1 385 ? 53.554 -28.089 -19.222 1.00 71.06 385 TYR A N 1
ATOM 2863 C CA . TYR A 1 385 ? 54.482 -29.213 -19.334 1.00 71.06 385 TYR A CA 1
ATOM 2864 C C . TYR A 1 385 ? 54.615 -29.718 -20.784 1.00 71.06 385 TYR A C 1
ATOM 2866 O O . TYR A 1 385 ? 54.260 -30.863 -21.079 1.00 71.06 385 TYR A O 1
ATOM 2874 N N . PRO A 1 386 ? 55.211 -28.923 -21.695 1.00 59.22 386 PRO A N 1
ATOM 2875 C CA . PRO A 1 386 ? 55.304 -29.244 -23.127 1.00 59.22 386 PRO A CA 1
ATOM 2876 C C . PRO A 1 386 ? 56.196 -30.456 -23.459 1.00 59.22 386 PRO A C 1
ATOM 2878 O O . PRO A 1 386 ? 56.350 -30.816 -24.624 1.00 59.22 386 PRO A O 1
ATOM 2881 N N . PHE A 1 387 ? 56.801 -31.095 -22.452 1.00 71.50 387 PHE A N 1
ATOM 2882 C CA . PHE A 1 387 ? 57.701 -32.240 -22.612 1.00 71.50 387 PHE A CA 1
ATOM 2883 C C . PHE A 1 387 ? 57.146 -33.552 -22.046 1.00 71.50 387 PHE A C 1
ATOM 2885 O O . PHE A 1 387 ? 57.820 -34.582 -22.139 1.00 71.50 387 PHE A O 1
ATOM 2892 N N . HIS A 1 388 ? 55.930 -33.556 -21.488 1.00 54.31 388 HIS A N 1
ATOM 2893 C CA . HIS A 1 388 ? 55.279 -34.813 -21.138 1.00 54.31 388 HIS A CA 1
ATOM 2894 C C . HIS A 1 388 ? 54.748 -35.482 -22.409 1.00 54.31 388 HIS A C 1
ATOM 2896 O O . HIS A 1 388 ? 53.816 -35.007 -23.050 1.00 54.31 388 HIS A O 1
ATOM 2902 N N . ARG A 1 389 ? 55.373 -36.601 -22.795 1.00 58.97 389 ARG A N 1
ATOM 2903 C CA . ARG A 1 389 ? 54.843 -37.478 -23.844 1.00 58.97 389 ARG A CA 1
ATOM 2904 C C . ARG A 1 389 ? 53.475 -37.994 -23.402 1.00 58.97 389 ARG A C 1
ATOM 2906 O O . ARG A 1 389 ? 53.379 -38.600 -22.335 1.00 58.97 389 ARG A O 1
ATOM 2913 N N . SER A 1 390 ? 52.452 -37.788 -24.229 1.00 55.50 390 SER A N 1
ATOM 2914 C CA . SER A 1 390 ? 51.154 -38.445 -24.070 1.00 55.50 390 SER A CA 1
ATOM 2915 C C . SER A 1 390 ? 51.356 -39.966 -23.970 1.00 55.50 390 SER A C 1
ATOM 2917 O O . SER A 1 390 ? 52.182 -40.506 -24.718 1.00 55.50 390 SER A O 1
ATOM 2919 N N . PRO A 1 391 ? 50.650 -40.676 -23.070 1.00 55.19 391 PRO A N 1
ATOM 2920 C CA . PRO A 1 391 ? 50.679 -42.133 -23.059 1.00 55.19 391 PRO A CA 1
ATOM 2921 C C . PRO A 1 391 ? 50.169 -42.663 -24.408 1.00 55.19 391 PRO A C 1
ATOM 2923 O O . PRO A 1 391 ? 49.254 -42.063 -24.977 1.00 55.19 391 PRO A O 1
ATOM 2926 N N . PRO A 1 392 ? 50.744 -43.753 -24.944 1.00 53.81 392 PRO A N 1
ATOM 2927 C CA . PRO A 1 392 ? 50.194 -44.393 -26.132 1.00 53.81 392 PRO A CA 1
ATOM 2928 C C . PRO A 1 392 ? 48.770 -44.893 -25.844 1.00 53.81 392 PRO A C 1
ATOM 2930 O O . PRO A 1 392 ? 48.508 -45.396 -24.750 1.00 53.81 392 PRO A O 1
ATOM 2933 N N . VAL A 1 393 ? 47.889 -44.691 -26.830 1.00 52.09 393 VAL A N 1
ATOM 2934 C CA . VAL A 1 393 ? 46.455 -45.044 -26.839 1.00 52.09 393 VAL A CA 1
ATOM 2935 C C . VAL A 1 393 ? 46.227 -46.528 -26.589 1.00 52.09 393 VAL A C 1
ATOM 2937 O O . VAL A 1 393 ? 46.968 -47.335 -27.199 1.00 52.09 393 VAL A O 1
#

pLDDT: mean 78.2, std 15.97, range [23.72, 97.0]

Radius of gyration: 27.42 Å; chains: 1; bounding box: 86×78×70 Å

Foldseek 3Di:
DPPLDDDLDDDDADDPRAFWDFWRKDFQQCLLPSPKPVVVALDWDWPPDDPDDDDTDIAAEKEWEAEPVRHTPDIHGNPDPDPCPPLTFDDPPFKGFFRFQEKEWEWEAEPPPDRDTPYIYIYTYGDIGTRGGIGIRIYGYYYYYDPDDDDLAGFPLFQFFDFRAAWWWFFWDDDPNAIFGPIDSRHDWAAADQEALVPPHIDTDGVQRKDAKGWYKDKFFLLRQVVCLAQACLVVVQVSQWDDDPNDTTHTFKTAQGRNRHRRDCVRIDGAPCSVVLSNWDRFDADLVQSKTFFGFQEKEKEWEWEWDDDPVDTHITTPHIYIDTDGGMDHQPQPPDSDRGRIDMRMRIYIYHYDYPDPPDDDPPDDDPPDDPPDDPDDCCVVVVPDDDDDD